Protein AF-A0A965N8H0-F1 (afdb_monomer_lite)

pLDDT: mean 79.51, std 28.42, range [18.48, 98.81]

Structure (mmCIF, N/CA/C/O backbone):
data_AF-A0A965N8H0-F1
#
_entry.id   AF-A0A965N8H0-F1
#
loop_
_atom_site.group_PDB
_atom_site.id
_atom_site.type_symbol
_atom_site.label_atom_id
_atom_site.label_alt_id
_atom_site.label_comp_id
_atom_site.label_asym_id
_atom_site.label_entity_id
_atom_site.label_seq_id
_atom_site.pdbx_PDB_ins_code
_atom_site.Cartn_x
_atom_site.Cartn_y
_atom_site.Cartn_z
_atom_site.occupancy
_atom_site.B_iso_or_equiv
_atom_site.auth_seq_id
_atom_site.auth_comp_id
_atom_site.auth_asym_id
_atom_site.auth_atom_id
_atom_site.pdbx_PDB_model_num
ATOM 1 N N . MET A 1 1 ? -39.705 -9.741 -10.697 1.00 34.50 1 MET A N 1
ATOM 2 C CA . MET A 1 1 ? -39.576 -9.737 -9.225 1.00 34.50 1 MET A CA 1
ATOM 3 C C . MET A 1 1 ? -38.489 -8.743 -8.857 1.00 34.50 1 MET A C 1
ATOM 5 O O . MET A 1 1 ? -37.318 -9.004 -9.079 1.00 34.50 1 MET A O 1
ATOM 9 N N . THR A 1 2 ? -38.894 -7.551 -8.437 1.00 28.45 2 THR A N 1
ATOM 10 C CA . THR A 1 2 ? -38.025 -6.415 -8.107 1.00 28.45 2 THR A CA 1
ATOM 11 C C . THR A 1 2 ? -37.442 -6.594 -6.705 1.00 28.45 2 THR A C 1
ATOM 13 O O . THR A 1 2 ? -38.183 -6.497 -5.725 1.00 28.45 2 THR A O 1
ATOM 16 N N . SER A 1 3 ? -36.136 -6.851 -6.586 1.00 28.08 3 SER A N 1
ATOM 17 C CA . SER A 1 3 ? -35.448 -6.808 -5.292 1.00 28.08 3 SER A CA 1
ATOM 18 C C . SER A 1 3 ? -35.242 -5.348 -4.888 1.00 28.08 3 SER A C 1
ATOM 20 O O . SER A 1 3 ? -34.456 -4.629 -5.503 1.00 28.08 3 SER A O 1
ATOM 22 N N . LYS A 1 4 ? -35.969 -4.903 -3.862 1.00 31.09 4 LYS A N 1
ATOM 23 C CA . LYS A 1 4 ? -35.718 -3.629 -3.184 1.00 31.09 4 LYS A CA 1
ATOM 24 C C . LYS A 1 4 ? -34.310 -3.672 -2.582 1.00 31.09 4 LYS A C 1
ATOM 26 O O . LYS A 1 4 ? -34.062 -4.474 -1.685 1.00 31.09 4 LYS A O 1
ATOM 31 N N . SER A 1 5 ? -33.404 -2.819 -3.054 1.00 31.28 5 SER A N 1
ATOM 32 C CA . SER A 1 5 ? -32.167 -2.521 -2.334 1.00 31.28 5 SER A CA 1
ATOM 33 C C . SER A 1 5 ? -32.546 -1.780 -1.053 1.00 31.28 5 SER A C 1
ATOM 35 O O . SER A 1 5 ? -33.035 -0.650 -1.107 1.00 31.28 5 SER A O 1
ATOM 37 N N . ALA A 1 6 ? -32.379 -2.420 0.100 1.00 30.86 6 ALA A N 1
ATOM 38 C CA . ALA A 1 6 ? -32.507 -1.738 1.377 1.00 30.86 6 ALA A CA 1
ATOM 39 C C . ALA A 1 6 ? -31.351 -0.734 1.498 1.00 30.86 6 ALA A C 1
ATOM 41 O O . ALA A 1 6 ? -30.197 -1.123 1.668 1.00 30.86 6 ALA A O 1
ATOM 42 N N . SER A 1 7 ? -31.655 0.557 1.371 1.00 33.50 7 SER A N 1
ATOM 43 C CA . SER A 1 7 ? -30.739 1.632 1.736 1.00 33.50 7 SER A CA 1
ATOM 44 C C . SER A 1 7 ? -30.546 1.587 3.252 1.00 33.50 7 SER A C 1
ATOM 46 O O . SER A 1 7 ? -31.419 2.012 4.009 1.00 33.50 7 SER A O 1
ATOM 48 N N . VAL A 1 8 ? -29.434 1.012 3.704 1.00 39.00 8 VAL A N 1
ATOM 49 C CA . VAL A 1 8 ? -29.048 1.024 5.117 1.00 39.00 8 VAL A CA 1
ATOM 50 C C . VAL A 1 8 ? -28.524 2.422 5.432 1.00 39.00 8 VAL A C 1
ATOM 52 O O . VAL A 1 8 ? -27.404 2.773 5.068 1.00 39.00 8 VAL A O 1
ATOM 55 N N . THR A 1 9 ? -29.365 3.238 6.061 1.00 38.50 9 THR A N 1
ATOM 56 C CA . THR A 1 9 ? -29.031 4.594 6.509 1.00 38.50 9 THR A CA 1
ATOM 57 C C . THR A 1 9 ? -27.854 4.545 7.498 1.00 38.50 9 THR A C 1
ATOM 59 O O . THR A 1 9 ? -27.857 3.681 8.382 1.00 38.50 9 THR A O 1
ATOM 62 N N . PRO A 1 10 ? -26.844 5.431 7.392 1.00 46.50 10 PRO A N 1
ATOM 63 C CA . PRO A 1 10 ? -25.758 5.499 8.366 1.00 46.50 10 PRO A CA 1
ATOM 64 C C . PRO A 1 10 ? -26.317 5.728 9.773 1.00 46.50 10 PRO A C 1
ATOM 66 O O . PRO A 1 10 ? -27.147 6.610 9.985 1.00 46.50 10 PRO A O 1
ATOM 69 N N . GLN A 1 11 ? -25.883 4.908 10.732 1.00 53.44 11 GLN A N 1
ATOM 70 C CA . GLN A 1 11 ? -26.329 5.008 12.118 1.00 53.44 11 GLN A CA 1
ATOM 71 C C . GLN A 1 11 ? -25.598 6.189 12.782 1.00 53.44 11 GLN A C 1
ATOM 73 O O . GLN A 1 11 ? -24.370 6.130 12.912 1.00 53.44 11 GLN A O 1
ATOM 78 N N . PRO A 1 12 ? -26.295 7.269 13.182 1.00 57.44 12 PRO A N 1
ATOM 79 C CA . PRO A 1 12 ? -25.641 8.435 13.759 1.00 57.44 12 PRO A CA 1
ATOM 80 C C . PRO A 1 12 ? -25.009 8.079 15.107 1.00 57.44 12 PRO A C 1
ATOM 82 O O . PRO A 1 12 ? -25.622 7.382 15.919 1.00 57.44 12 PRO A O 1
ATOM 85 N N . LEU A 1 13 ? -23.824 8.632 15.392 1.00 59.06 13 LEU A N 1
ATOM 86 C CA . LEU A 1 13 ? -23.153 8.509 16.698 1.00 59.06 13 LEU A CA 1
ATOM 87 C C . LEU A 1 13 ? -24.058 8.917 17.880 1.00 59.06 13 LEU A C 1
ATOM 89 O O . LEU A 1 13 ? -23.868 8.435 18.990 1.00 59.06 13 LEU A O 1
ATOM 93 N N . ALA A 1 14 ? -25.069 9.759 17.639 1.00 47.56 14 ALA A N 1
ATOM 94 C CA . ALA A 1 14 ? -25.966 10.312 18.652 1.00 47.56 14 ALA A CA 1
ATOM 95 C C . ALA A 1 14 ? -27.063 9.356 19.180 1.00 47.56 14 ALA A C 1
ATOM 97 O O . ALA A 1 14 ? -27.773 9.734 20.107 1.00 47.56 14 ALA A O 1
ATOM 98 N N . GLN A 1 15 ? -27.244 8.148 18.621 1.00 48.00 15 GLN A N 1
ATOM 99 C CA . GLN A 1 15 ? -28.364 7.252 18.990 1.00 48.00 15 GLN A CA 1
ATOM 100 C C . GLN A 1 15 ? -27.955 5.932 19.677 1.00 48.00 15 GLN A C 1
ATOM 102 O O . GLN A 1 15 ? -28.798 5.059 19.881 1.00 48.00 15 GLN A O 1
ATOM 107 N N . ALA A 1 16 ? -26.687 5.750 20.057 1.00 53.75 16 ALA A N 1
ATOM 108 C CA . ALA A 1 16 ? -26.221 4.499 20.662 1.00 53.75 16 ALA A CA 1
ATOM 109 C C . ALA A 1 16 ? -26.365 4.505 22.200 1.00 53.75 16 ALA A C 1
ATOM 111 O O . ALA A 1 16 ? -25.517 5.034 22.907 1.00 53.75 16 ALA A O 1
ATOM 112 N N . THR A 1 17 ? -27.419 3.879 22.734 1.00 50.12 17 THR A N 1
ATOM 113 C CA . THR A 1 17 ? -27.675 3.746 24.189 1.00 50.12 17 THR A CA 1
ATOM 114 C C . THR A 1 17 ? -27.067 2.491 24.833 1.00 50.12 17 THR A C 1
ATOM 116 O O . THR A 1 17 ? -27.284 2.224 26.012 1.00 50.12 17 THR A O 1
ATOM 119 N N . THR A 1 18 ? -26.290 1.701 24.093 1.00 61.69 18 THR A N 1
ATOM 120 C CA . THR A 1 18 ? -25.642 0.485 24.614 1.00 61.69 18 THR A CA 1
ATOM 121 C C . THR A 1 18 ? -24.170 0.747 24.905 1.00 61.69 18 THR A C 1
ATOM 123 O O . THR A 1 18 ? -23.458 1.175 24.000 1.00 61.69 18 THR A O 1
ATOM 126 N N . HIS A 1 19 ? -23.693 0.422 26.107 1.00 79.38 19 HIS A N 1
ATOM 127 C CA . HIS A 1 19 ? -22.262 0.431 26.425 1.00 79.38 19 HIS A CA 1
ATOM 128 C C . HIS A 1 19 ? -21.469 -0.436 25.433 1.00 79.38 19 HIS A C 1
ATOM 130 O O . HIS A 1 19 ? -21.702 -1.642 25.343 1.00 79.38 19 HIS A O 1
ATOM 136 N N . ILE A 1 20 ? -20.516 0.161 24.708 1.00 94.38 20 ILE A N 1
ATOM 137 C CA . ILE A 1 20 ? -19.592 -0.583 23.841 1.00 94.38 20 ILE A CA 1
ATOM 138 C C . ILE A 1 20 ? -18.535 -1.262 24.725 1.00 94.38 20 ILE A C 1
ATOM 140 O O . ILE A 1 20 ? -17.849 -0.615 25.518 1.00 94.38 20 ILE A O 1
ATOM 144 N N . ARG A 1 21 ? -18.354 -2.575 24.574 1.00 95.88 21 ARG A N 1
ATOM 145 C CA . ARG A 1 21 ? -17.246 -3.301 25.203 1.00 95.88 21 ARG A CA 1
ATOM 146 C C . ARG A 1 21 ? -15.937 -2.950 24.493 1.00 95.88 21 ARG A C 1
ATOM 148 O O . ARG A 1 21 ? -15.082 -2.320 25.116 1.00 95.88 21 ARG A O 1
ATOM 155 N N . HIS A 1 22 ? -15.796 -3.282 23.209 1.00 97.56 22 HIS A N 1
ATOM 156 C CA . HIS A 1 22 ? -14.647 -2.887 22.386 1.00 97.56 22 HIS A CA 1
ATOM 157 C C . HIS A 1 22 ? -15.050 -2.004 21.206 1.00 97.56 22 HIS A C 1
ATOM 159 O O . HIS A 1 22 ? -15.951 -2.348 20.440 1.00 97.56 22 HIS A O 1
ATOM 165 N N . 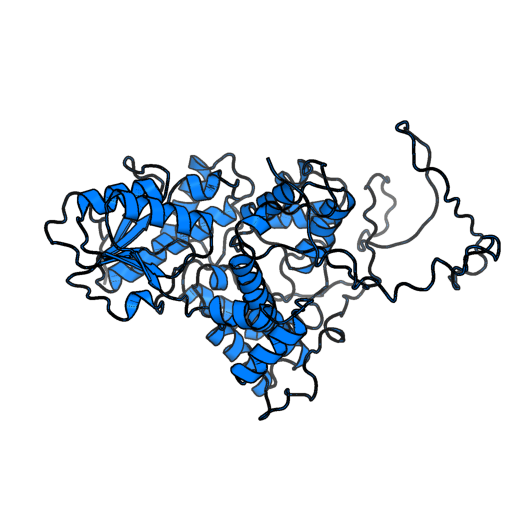LEU A 1 23 ? -14.329 -0.896 21.020 1.00 98.12 23 LEU A N 1
ATOM 166 C CA . LEU A 1 23 ? -14.353 -0.141 19.770 1.00 98.12 23 LEU A CA 1
ATOM 167 C C . LEU A 1 23 ? -13.165 -0.580 18.906 1.00 98.12 23 LEU A C 1
ATOM 169 O O . LEU A 1 23 ? -12.010 -0.282 19.220 1.00 98.12 23 LEU A O 1
ATOM 173 N N . VAL A 1 24 ? -13.455 -1.320 17.839 1.00 98.44 24 VAL A N 1
ATOM 174 C CA . VAL A 1 24 ? -12.465 -1.831 16.889 1.00 98.44 24 VAL A CA 1
ATOM 175 C C . VAL A 1 24 ? -12.171 -0.775 15.834 1.00 98.44 24 VAL A C 1
ATOM 177 O O . VAL A 1 24 ? -13.047 -0.414 15.050 1.00 98.44 24 VAL A O 1
ATOM 180 N N . LEU A 1 25 ? -10.935 -0.288 15.800 1.00 98.44 25 LEU A N 1
ATOM 181 C CA . LEU A 1 25 ? -10.493 0.720 14.842 1.00 98.44 25 LEU A CA 1
ATOM 182 C C . LEU A 1 25 ? -10.006 0.028 13.566 1.00 98.44 25 LEU A C 1
ATOM 184 O O . LEU A 1 25 ? -9.040 -0.738 13.611 1.00 98.44 25 LEU A O 1
ATOM 188 N N . ILE A 1 26 ? -10.650 0.325 12.436 1.00 98.25 26 ILE A N 1
ATOM 189 C CA . ILE A 1 26 ? -10.230 -0.141 11.111 1.00 98.25 26 ILE A CA 1
ATOM 190 C C . ILE A 1 26 ? -9.792 1.067 10.284 1.00 98.25 26 ILE A C 1
ATOM 192 O O . ILE A 1 26 ? -10.587 1.953 9.972 1.00 98.25 26 ILE A O 1
ATOM 196 N N . LEU A 1 27 ? -8.510 1.101 9.923 1.00 97.50 27 LEU A N 1
ATOM 197 C CA . LEU A 1 27 ? -7.937 2.166 9.101 1.00 97.50 27 LEU A CA 1
ATOM 198 C C . LEU A 1 27 ? -8.088 1.876 7.603 1.00 97.50 27 LEU A C 1
ATOM 200 O O . LEU A 1 27 ? -8.343 0.745 7.189 1.00 97.50 27 LEU A O 1
ATOM 204 N N . GLY A 1 28 ? -7.881 2.902 6.775 1.00 95.38 28 GLY A N 1
ATOM 205 C CA . GLY A 1 28 ? -8.057 2.798 5.324 1.00 95.38 28 GLY A CA 1
ATOM 206 C C . GLY A 1 28 ? -7.142 1.790 4.621 1.00 95.38 28 GLY A C 1
ATOM 207 O O . GLY A 1 28 ? -7.484 1.329 3.540 1.00 95.38 28 GLY A O 1
ATOM 208 N N . ASP A 1 29 ? -6.011 1.409 5.224 1.00 93.88 29 ASP A N 1
ATOM 209 C CA . ASP A 1 29 ? -5.101 0.363 4.735 1.00 93.88 29 ASP A CA 1
ATOM 210 C C . ASP A 1 29 ? -5.296 -0.998 5.434 1.00 93.88 29 ASP A C 1
ATOM 212 O O . ASP A 1 29 ? -4.438 -1.876 5.345 1.00 93.88 29 ASP A O 1
ATOM 216 N N . GLN A 1 30 ? -6.403 -1.185 6.160 1.00 96.12 30 GLN A N 1
ATOM 217 C CA . GLN A 1 30 ? -6.670 -2.367 6.988 1.00 96.12 30 GLN A CA 1
ATOM 218 C C . GLN A 1 30 ? -7.991 -3.064 6.631 1.00 96.12 30 GLN A C 1
ATOM 220 O O . GLN A 1 30 ? -8.649 -3.620 7.508 1.00 96.12 30 GLN A O 1
ATOM 225 N N . LEU A 1 31 ? -8.381 -3.050 5.353 1.00 97.50 31 LEU A N 1
ATOM 226 C CA . LEU A 1 31 ? -9.658 -3.591 4.868 1.00 97.50 31 LEU A CA 1
ATOM 227 C C . LEU A 1 31 ? -9.601 -5.122 4.740 1.00 97.50 31 LEU A C 1
ATOM 229 O O . LEU A 1 31 ? -9.745 -5.692 3.660 1.00 97.50 31 LEU A O 1
ATOM 233 N N . ASP A 1 32 ? -9.332 -5.778 5.866 1.00 95.56 32 ASP A N 1
ATOM 234 C CA . ASP A 1 32 ? -9.040 -7.201 5.979 1.00 95.56 32 ASP A CA 1
ATOM 235 C C . ASP A 1 32 ? -10.116 -7.902 6.814 1.00 95.56 32 ASP A C 1
ATOM 237 O O . ASP A 1 32 ? -10.243 -7.699 8.027 1.00 95.56 32 ASP A O 1
ATOM 241 N N . ALA A 1 33 ? -10.895 -8.757 6.156 1.00 91.25 33 ALA A N 1
ATOM 242 C CA . ALA A 1 33 ? -11.945 -9.546 6.795 1.00 91.25 33 ALA A CA 1
ATOM 243 C C . ALA A 1 33 ? -11.399 -10.634 7.744 1.00 91.25 33 ALA A C 1
ATOM 245 O O . ALA A 1 33 ? -12.164 -11.194 8.524 1.00 91.25 33 ALA A O 1
ATOM 246 N N . PHE A 1 34 ? -10.092 -10.916 7.702 1.00 92.38 34 PHE A N 1
ATOM 247 C CA . PHE A 1 34 ? -9.413 -11.959 8.477 1.00 92.38 34 PHE A CA 1
ATOM 248 C C . PHE A 1 34 ? -8.350 -11.391 9.433 1.00 92.38 34 PHE A C 1
ATOM 250 O O . PHE A 1 34 ? -7.509 -12.131 9.944 1.00 92.38 34 PHE A O 1
ATOM 257 N N . ALA A 1 35 ? -8.373 -10.079 9.686 1.00 95.06 35 ALA A N 1
ATOM 258 C CA . ALA A 1 35 ? -7.474 -9.431 10.633 1.00 95.06 35 ALA A CA 1
ATOM 259 C C . ALA A 1 35 ? -7.610 -9.973 12.070 1.00 95.06 35 ALA A C 1
ATOM 261 O O . ALA A 1 35 ? -8.688 -10.352 12.526 1.00 95.06 35 ALA A O 1
ATOM 262 N N . SER A 1 36 ? -6.514 -9.895 12.826 1.00 93.19 36 SER A N 1
ATOM 263 C CA . SER A 1 36 ? -6.421 -10.330 14.232 1.00 93.19 36 SER A CA 1
ATOM 264 C C . SER A 1 36 ? -7.392 -9.612 15.181 1.00 93.19 36 SER A C 1
ATOM 266 O O . SER A 1 36 ? -7.707 -10.108 16.261 1.00 93.19 36 SER A O 1
ATOM 268 N N . VAL A 1 37 ? -7.923 -8.450 14.789 1.00 95.62 37 VAL A N 1
ATOM 269 C CA . VAL A 1 37 ? -8.961 -7.730 15.550 1.00 95.62 37 VAL A CA 1
ATOM 270 C C . VAL A 1 37 ? -10.296 -8.473 15.627 1.00 95.62 37 VAL A C 1
ATOM 272 O O . VAL A 1 37 ? -11.129 -8.117 16.454 1.00 95.62 37 VAL A O 1
ATOM 275 N N . TRP A 1 38 ? -10.508 -9.499 14.797 1.00 95.94 38 TRP A N 1
ATOM 276 C CA . TRP A 1 38 ? -11.754 -10.265 14.773 1.00 95.94 38 TRP A CA 1
ATOM 277 C C . TRP A 1 38 ? -11.781 -11.468 15.730 1.00 95.94 38 TRP A C 1
ATOM 279 O O . TRP A 1 38 ? -12.866 -11.985 15.976 1.00 95.94 38 TRP A O 1
ATOM 289 N N . GLU A 1 39 ? -10.641 -11.902 16.284 1.00 92.62 39 GLU A N 1
ATOM 290 C CA . GLU A 1 39 ? -10.509 -13.162 17.051 1.00 92.62 39 GLU A CA 1
ATOM 291 C C . GLU A 1 39 ? -11.437 -13.273 18.280 1.00 92.62 39 GLU A C 1
ATOM 293 O O . GLU A 1 39 ? -11.872 -14.368 18.622 1.00 92.62 39 GLU A O 1
ATOM 298 N N . ASP A 1 40 ? -11.776 -12.156 18.927 1.00 92.75 40 ASP A N 1
ATOM 299 C CA . ASP A 1 40 ? -12.633 -12.078 20.124 1.00 92.75 40 ASP A CA 1
ATOM 300 C C . ASP A 1 40 ? -13.799 -11.081 19.964 1.00 92.75 40 ASP A C 1
ATOM 302 O O . ASP A 1 40 ? -14.374 -10.620 20.958 1.00 92.75 40 ASP A O 1
ATOM 306 N N . PHE A 1 41 ? -14.140 -10.735 18.718 1.00 96.19 41 PHE A N 1
ATOM 307 C CA . PHE A 1 41 ? -15.175 -9.752 18.398 1.00 96.19 41 PHE A CA 1
ATOM 308 C C . PHE A 1 41 ? -16.580 -10.290 18.698 1.00 96.19 41 PHE A C 1
ATOM 310 O O . PHE A 1 41 ? -17.016 -11.277 18.105 1.00 96.19 41 PHE A O 1
ATOM 317 N N . ASP A 1 42 ? -17.323 -9.595 19.557 1.00 95.19 42 ASP A N 1
ATOM 318 C CA . ASP A 1 42 ? -18.726 -9.886 19.862 1.00 95.19 42 ASP A CA 1
ATOM 319 C C . ASP A 1 42 ? -19.638 -8.874 19.145 1.00 95.19 42 ASP A C 1
ATOM 321 O O . ASP A 1 42 ? -19.658 -7.702 19.528 1.00 95.19 42 ASP A O 1
ATOM 325 N N . PRO A 1 43 ? -20.434 -9.283 18.138 1.00 92.19 43 PRO A N 1
ATOM 326 C CA . PRO A 1 43 ? -21.291 -8.365 17.386 1.00 92.19 43 PRO A CA 1
ATOM 327 C C . PRO A 1 43 ? -22.374 -7.674 18.229 1.00 92.19 43 PRO A C 1
ATOM 329 O O . PRO A 1 43 ? -22.886 -6.641 17.802 1.00 92.19 43 PRO A O 1
ATOM 332 N N . ASN A 1 44 ? -22.707 -8.197 19.414 1.00 92.00 44 ASN A N 1
ATOM 333 C CA . ASN A 1 44 ? -23.708 -7.604 20.304 1.00 92.00 44 ASN A CA 1
ATOM 334 C C . ASN A 1 44 ? -23.114 -6.570 21.271 1.00 92.00 44 ASN A C 1
ATOM 336 O O . ASN A 1 44 ? -23.837 -5.710 21.773 1.00 92.00 44 ASN A O 1
ATOM 340 N N . GLN A 1 45 ? -21.812 -6.651 21.555 1.00 95.00 45 GLN A N 1
ATOM 341 C CA . GLN A 1 45 ? -21.148 -5.803 22.553 1.00 95.00 45 GLN A CA 1
ATOM 342 C C . GLN A 1 45 ? -20.117 -4.856 21.941 1.00 95.00 45 GLN A C 1
ATOM 344 O O . GLN A 1 45 ? -19.854 -3.787 22.495 1.00 95.00 45 GLN A O 1
ATOM 349 N N . ASP A 1 46 ? -19.552 -5.209 20.793 1.00 97.25 46 ASP A N 1
ATOM 350 C CA . ASP A 1 46 ? -18.484 -4.458 20.153 1.00 97.25 46 ASP A CA 1
ATOM 351 C C . ASP A 1 46 ? -19.022 -3.590 19.010 1.00 97.25 46 ASP A C 1
ATOM 353 O O . ASP A 1 46 ? -20.196 -3.629 18.622 1.00 97.25 46 ASP A O 1
ATOM 357 N N . ALA A 1 47 ? -18.174 -2.706 18.509 1.00 97.56 47 ALA A N 1
ATOM 358 C CA . ALA A 1 47 ? -18.471 -1.882 17.352 1.00 97.56 47 A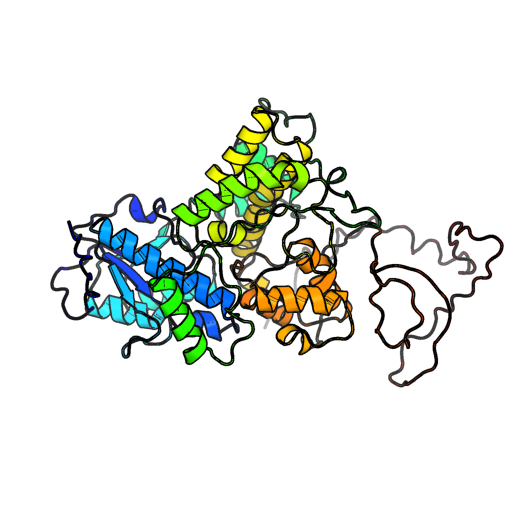LA A CA 1
ATOM 359 C C . ALA A 1 47 ? -17.213 -1.652 16.528 1.00 97.56 47 ALA A C 1
ATOM 361 O O . ALA A 1 47 ? -16.104 -1.688 17.052 1.00 97.56 47 ALA A O 1
ATOM 362 N N . VAL A 1 48 ? -17.397 -1.370 15.245 1.00 98.44 48 VAL A N 1
ATOM 363 C CA . VAL A 1 48 ? -16.328 -0.957 14.340 1.00 98.44 48 VAL A CA 1
ATOM 364 C C . VAL A 1 48 ? -16.372 0.557 14.182 1.00 98.44 48 VAL A C 1
ATOM 366 O O . VAL A 1 48 ? -17.450 1.129 14.027 1.00 98.44 48 VAL A O 1
ATOM 369 N N . TRP A 1 49 ? -15.204 1.188 14.191 1.00 98.44 49 TRP A N 1
ATOM 370 C CA . TRP A 1 49 ? -15.011 2.596 13.873 1.00 98.44 49 TRP A CA 1
ATOM 371 C C . TRP A 1 49 ? -14.125 2.744 12.637 1.00 98.44 49 TRP A C 1
ATOM 373 O O . TRP A 1 49 ? -13.072 2.108 12.532 1.00 98.44 49 TRP A O 1
ATOM 383 N N . MET A 1 50 ? -14.565 3.599 11.718 1.00 98.62 50 MET A N 1
ATOM 384 C CA . MET A 1 50 ? -13.854 4.003 10.508 1.00 98.62 50 MET A CA 1
ATOM 385 C C . MET A 1 50 ? -14.113 5.491 10.262 1.00 98.62 50 MET A C 1
ATOM 387 O O . MET A 1 50 ? -15.224 5.972 10.485 1.00 98.62 50 MET A O 1
ATOM 391 N N . ALA A 1 51 ? -13.114 6.220 9.771 1.00 98.38 51 ALA A N 1
ATOM 392 C CA . ALA A 1 51 ? -13.270 7.634 9.451 1.00 98.38 51 ALA A CA 1
ATOM 393 C C . ALA A 1 51 ? -12.450 8.024 8.220 1.00 98.38 51 ALA A C 1
ATOM 395 O O . ALA A 1 51 ? -11.263 7.706 8.115 1.00 98.38 51 ALA A O 1
ATOM 396 N N . GLU A 1 52 ? -13.090 8.741 7.304 1.00 98.31 52 GLU A N 1
ATOM 397 C CA . GLU A 1 52 ? -12.445 9.471 6.220 1.00 98.31 52 GLU A CA 1
ATOM 398 C C . GLU A 1 52 ? -12.098 10.873 6.732 1.00 98.31 52 GLU A C 1
ATOM 400 O O . GLU A 1 52 ? -12.974 11.556 7.246 1.00 98.31 52 GLU A O 1
ATOM 405 N N . VAL A 1 53 ? -10.848 11.329 6.617 1.00 96.75 53 VAL A N 1
ATOM 406 C CA . VAL A 1 53 ? -10.452 12.661 7.114 1.00 96.75 53 VAL A CA 1
ATOM 407 C C . VAL A 1 53 ? -9.510 13.370 6.142 1.00 96.75 53 VAL A C 1
ATOM 409 O O . VAL A 1 53 ? -8.694 12.724 5.475 1.00 96.75 53 VAL A O 1
ATOM 412 N N . ASP A 1 54 ? -9.597 14.702 6.067 1.00 93.56 54 ASP A N 1
ATOM 413 C CA . ASP A 1 54 ? -8.808 15.503 5.121 1.00 93.56 54 ASP A CA 1
ATOM 414 C C . ASP A 1 54 ? -7.298 15.391 5.379 1.00 93.56 54 ASP A C 1
ATOM 416 O O . ASP A 1 54 ? -6.511 15.382 4.424 1.00 93.56 54 ASP A O 1
ATOM 420 N N . GLU A 1 55 ? -6.871 15.266 6.646 1.00 95.12 55 GLU A N 1
ATOM 421 C CA . GLU A 1 55 ? -5.452 15.170 7.023 1.00 95.12 55 GLU A CA 1
ATOM 422 C C . GLU A 1 55 ? -4.724 14.080 6.220 1.00 95.12 55 GLU A C 1
ATOM 424 O O . GLU A 1 55 ? -3.627 14.308 5.708 1.00 95.12 55 GLU A O 1
ATOM 429 N N . GLU A 1 56 ? -5.342 12.914 6.012 1.00 92.75 56 GLU A N 1
ATOM 430 C CA . GLU A 1 56 ? -4.709 11.767 5.345 1.00 92.75 56 GLU A CA 1
ATOM 431 C C . GLU A 1 56 ? -4.452 11.986 3.843 1.00 92.75 56 GLU A C 1
ATOM 433 O O . GLU A 1 56 ? -3.633 11.280 3.242 1.00 92.75 56 GLU A O 1
ATOM 438 N N . SER A 1 57 ? -5.099 12.991 3.244 1.00 91.44 57 SER A N 1
ATOM 439 C CA . SER A 1 57 ? -4.860 13.417 1.860 1.00 91.44 57 SER A CA 1
ATOM 440 C C . SER A 1 57 ? -4.063 14.722 1.749 1.00 91.44 57 SER A C 1
ATOM 442 O O . SER A 1 57 ? -3.512 14.985 0.678 1.00 91.44 57 SER A O 1
ATOM 444 N N . THR A 1 58 ? -3.975 15.520 2.819 1.00 92.75 58 THR A N 1
ATOM 445 C CA . THR A 1 58 ? -3.404 16.883 2.800 1.00 92.75 58 THR A CA 1
ATOM 446 C C . THR A 1 58 ? -2.063 17.012 3.528 1.00 92.75 58 THR A C 1
ATOM 448 O O . THR A 1 58 ? -1.229 17.808 3.096 1.00 92.75 58 THR A O 1
ATOM 451 N N . HIS A 1 59 ? -1.775 16.196 4.555 1.00 87.75 59 HIS A N 1
ATOM 452 C CA . HIS A 1 59 ? -0.462 16.202 5.233 1.00 87.75 59 HIS A CA 1
ATOM 453 C C . HIS A 1 59 ? 0.683 15.850 4.265 1.00 87.75 59 HIS A C 1
ATOM 455 O O . HIS A 1 59 ? 1.807 16.348 4.372 1.00 87.75 59 HIS A O 1
ATOM 461 N N . VAL A 1 60 ? 0.374 14.991 3.291 1.00 88.12 60 VAL A N 1
ATOM 462 C CA . VAL A 1 60 ? 1.114 14.807 2.049 1.00 88.12 60 VAL A CA 1
ATOM 463 C C . VAL A 1 60 ? 0.100 14.834 0.923 1.00 88.12 60 VAL A C 1
ATOM 465 O O . VAL A 1 60 ? -0.777 13.972 0.871 1.00 88.12 60 VAL A O 1
ATOM 468 N N . ILE A 1 61 ? 0.263 15.800 0.017 1.00 92.38 61 ILE A N 1
ATOM 469 C CA . ILE A 1 61 ? -0.622 15.999 -1.131 1.00 92.38 61 ILE A CA 1
ATOM 470 C C . ILE A 1 61 ? -0.755 14.696 -1.917 1.00 92.38 61 ILE A C 1
ATOM 472 O O . ILE A 1 61 ? 0.171 14.255 -2.604 1.00 92.38 61 ILE A O 1
ATOM 476 N N . SER A 1 62 ? -1.921 14.073 -1.780 1.00 93.00 62 SER A N 1
ATOM 477 C CA . SER A 1 62 ? -2.249 12.803 -2.416 1.00 93.00 62 SER A CA 1
ATOM 478 C C . SER A 1 62 ? -2.868 13.021 -3.784 1.00 93.00 62 SER A C 1
ATOM 480 O O . SER A 1 62 ? -3.663 13.935 -3.971 1.00 93.00 62 SER A O 1
ATOM 482 N N . SER A 1 63 ? -2.534 12.170 -4.751 1.00 95.31 63 SER A N 1
ATOM 483 C CA . SER A 1 63 ? -3.214 12.189 -6.043 1.00 95.31 63 SER A CA 1
ATOM 484 C C . SER A 1 63 ? -4.692 11.851 -5.887 1.00 95.31 63 SER A C 1
ATOM 486 O O . SER A 1 63 ? -5.067 11.049 -5.026 1.00 95.31 63 SER A O 1
ATOM 488 N N . LYS A 1 64 ? -5.522 12.391 -6.784 1.00 97.12 64 LYS A N 1
ATOM 489 C CA . LYS A 1 64 ? -6.951 12.056 -6.835 1.00 97.12 64 LYS A CA 1
ATOM 490 C C . LYS A 1 64 ? -7.168 10.547 -6.949 1.00 97.12 64 LYS A C 1
ATOM 492 O O . LYS A 1 64 ? -8.020 10.000 -6.254 1.00 97.12 64 LYS A O 1
ATOM 497 N N . GLN A 1 65 ? -6.351 9.870 -7.764 1.00 96.06 65 GLN A N 1
ATOM 498 C CA . GLN A 1 65 ? -6.353 8.410 -7.907 1.00 96.06 65 GLN A CA 1
ATOM 499 C C . GLN A 1 65 ? -6.167 7.717 -6.553 1.00 96.06 65 GLN A C 1
ATOM 501 O O . GLN A 1 65 ? -7.005 6.908 -6.168 1.00 96.06 65 GLN A O 1
ATOM 506 N N . ARG A 1 66 ? -5.116 8.072 -5.796 1.00 94.56 66 ARG A N 1
ATOM 507 C CA . ARG A 1 66 ? -4.849 7.485 -4.474 1.00 94.56 66 ARG A CA 1
ATOM 508 C C . ARG A 1 66 ? -6.026 7.677 -3.527 1.00 94.56 66 ARG A C 1
ATOM 510 O O . ARG A 1 66 ? -6.517 6.690 -2.990 1.00 94.56 66 ARG A O 1
ATOM 517 N N . THR A 1 67 ? -6.483 8.911 -3.338 1.00 96.50 67 THR A N 1
ATOM 518 C CA . THR A 1 67 ? -7.575 9.181 -2.397 1.00 96.50 67 THR A CA 1
ATOM 519 C C . THR A 1 67 ? -8.848 8.431 -2.794 1.00 96.50 67 THR A C 1
ATOM 521 O O . THR A 1 67 ? -9.452 7.779 -1.949 1.00 96.50 67 THR A O 1
ATOM 524 N N . THR A 1 68 ? -9.202 8.417 -4.082 1.00 98.00 68 THR A N 1
ATOM 525 C CA . THR A 1 68 ? -10.404 7.721 -4.575 1.00 98.00 68 THR A CA 1
ATOM 526 C C . THR A 1 68 ? -10.363 6.221 -4.289 1.00 98.00 68 THR A C 1
ATOM 528 O O . THR A 1 68 ? -11.363 5.669 -3.838 1.00 98.00 68 THR A O 1
ATOM 531 N N . VAL A 1 69 ? -9.218 5.555 -4.501 1.00 97.31 69 VAL A N 1
ATOM 532 C CA . VAL A 1 69 ? -9.089 4.121 -4.193 1.00 97.31 69 VAL A CA 1
ATOM 533 C C . VAL A 1 69 ? -9.326 3.865 -2.702 1.00 97.31 69 VAL A C 1
ATOM 535 O O . VAL A 1 69 ? -10.121 2.992 -2.365 1.00 97.31 69 VAL A O 1
ATOM 538 N N . PHE A 1 70 ? -8.668 4.620 -1.818 1.00 97.31 70 PHE A N 1
ATOM 539 C CA . PHE A 1 70 ? -8.799 4.425 -0.372 1.00 97.31 70 PHE A CA 1
ATOM 540 C C . PHE A 1 70 ? -10.239 4.646 0.099 1.00 97.31 70 PHE A C 1
ATOM 542 O O . PHE A 1 70 ? -10.814 3.751 0.712 1.00 97.31 70 PHE A O 1
ATOM 549 N N . LEU A 1 71 ? -10.840 5.792 -0.233 1.00 98.38 71 LEU A N 1
ATOM 550 C CA . LEU A 1 71 ? -12.198 6.121 0.206 1.00 98.38 71 LEU A CA 1
ATOM 551 C C . LEU A 1 71 ? -13.225 5.139 -0.367 1.00 98.38 71 LEU A C 1
ATOM 553 O O . LEU A 1 71 ? -14.063 4.619 0.364 1.00 98.38 71 LEU A O 1
ATOM 557 N N . SER A 1 72 ? -13.128 4.809 -1.659 1.00 98.62 72 SER A N 1
ATOM 558 C CA . SER A 1 72 ? -14.061 3.864 -2.272 1.00 98.62 72 SER A CA 1
ATOM 559 C C . SER A 1 72 ? -13.945 2.476 -1.644 1.00 98.62 72 SER A C 1
ATOM 561 O O . SER A 1 72 ? -14.971 1.890 -1.301 1.00 98.62 72 SER A O 1
ATOM 563 N N . ALA A 1 73 ? -12.731 1.966 -1.420 1.00 98.62 73 ALA A N 1
ATOM 564 C CA . ALA A 1 73 ? -12.547 0.668 -0.780 1.00 98.62 73 ALA A CA 1
ATOM 565 C C . ALA A 1 73 ? -13.029 0.668 0.682 1.00 98.62 73 ALA A C 1
ATOM 567 O O . ALA A 1 73 ? -13.670 -0.289 1.114 1.00 98.62 73 ALA A O 1
ATOM 568 N N . MET A 1 74 ? -12.797 1.753 1.430 1.00 98.75 74 MET A N 1
ATOM 569 C CA . MET A 1 74 ? -13.295 1.906 2.801 1.00 98.75 74 MET A CA 1
ATOM 570 C C . MET A 1 74 ? -14.826 1.865 2.865 1.00 98.75 74 MET A C 1
ATOM 572 O O . MET A 1 74 ? -15.372 1.115 3.677 1.00 98.75 74 MET A O 1
ATOM 576 N N . ARG A 1 75 ? -15.524 2.601 1.987 1.00 98.69 75 ARG A N 1
ATOM 577 C CA . ARG A 1 75 ? -16.997 2.601 1.925 1.00 98.69 75 ARG A CA 1
ATOM 578 C C . ARG A 1 75 ? -17.552 1.220 1.570 1.00 98.69 75 ARG A C 1
ATOM 580 O O . ARG A 1 75 ? -18.494 0.753 2.213 1.00 98.69 75 ARG A O 1
ATOM 587 N N . HIS A 1 76 ? -16.935 0.528 0.609 1.00 98.81 76 HIS A N 1
ATOM 588 C CA . HIS A 1 76 ? -17.292 -0.853 0.267 1.00 98.81 76 HIS A CA 1
ATOM 589 C C . HIS A 1 76 ? -17.093 -1.812 1.441 1.00 98.81 76 HIS A C 1
ATOM 591 O O . HIS A 1 76 ? -17.981 -2.607 1.748 1.00 98.81 76 HIS A O 1
ATOM 597 N N . PHE A 1 77 ? -15.956 -1.719 2.133 1.00 98.69 77 PHE A N 1
ATOM 598 C CA . PHE A 1 77 ? -15.662 -2.567 3.282 1.00 98.69 77 PHE A CA 1
ATOM 599 C C . PHE A 1 77 ? -16.639 -2.319 4.435 1.00 98.69 77 PHE A C 1
ATOM 601 O O . PHE A 1 77 ? -17.182 -3.267 4.994 1.00 98.69 77 PHE A O 1
ATOM 608 N N . ALA A 1 78 ? -16.943 -1.057 4.744 1.00 98.56 78 ALA A N 1
ATOM 609 C CA . ALA A 1 78 ? -17.937 -0.701 5.751 1.00 98.56 78 ALA A CA 1
ATOM 610 C C . ALA A 1 78 ? -19.327 -1.260 5.411 1.00 98.56 78 ALA A C 1
ATOM 612 O O . ALA A 1 78 ? -20.008 -1.796 6.287 1.00 98.56 78 ALA A O 1
ATOM 613 N N . SER A 1 79 ? -19.731 -1.184 4.138 1.00 98.19 79 SER A N 1
ATOM 614 C CA . SER A 1 79 ? -20.974 -1.791 3.646 1.00 98.19 79 SER A CA 1
ATOM 615 C C . SER A 1 79 ? -20.974 -3.313 3.839 1.00 98.19 79 SER A C 1
ATOM 617 O O . SER A 1 79 ? -21.923 -3.866 4.395 1.00 98.19 79 SER A O 1
ATOM 619 N N . ALA A 1 80 ? -19.876 -3.987 3.486 1.00 97.88 80 ALA A N 1
ATOM 620 C CA . ALA A 1 80 ? -19.733 -5.430 3.667 1.00 97.88 80 ALA A CA 1
ATOM 621 C C . ALA A 1 80 ? -19.797 -5.845 5.147 1.00 97.88 80 ALA A C 1
ATOM 623 O O . ALA A 1 80 ? -20.483 -6.808 5.487 1.00 97.88 80 ALA A O 1
ATOM 624 N N . LEU A 1 81 ? -19.150 -5.099 6.049 1.00 97.38 81 LEU A N 1
ATOM 625 C CA . LEU A 1 81 ? -19.214 -5.358 7.491 1.00 97.38 81 LEU A CA 1
ATOM 626 C C . LEU A 1 81 ? -20.639 -5.184 8.043 1.00 97.38 81 LEU A C 1
ATOM 628 O O . LEU A 1 81 ? -21.088 -6.002 8.847 1.00 97.38 81 LEU A O 1
ATOM 632 N N . ARG A 1 82 ? -21.374 -4.158 7.590 1.00 97.38 82 ARG A N 1
ATOM 633 C CA . ARG A 1 82 ? -22.787 -3.955 7.959 1.00 97.38 82 ARG A CA 1
ATOM 634 C C . ARG A 1 82 ? -23.670 -5.096 7.462 1.00 97.38 82 ARG A C 1
ATOM 636 O O . ARG A 1 82 ? -24.507 -5.582 8.216 1.00 97.38 82 ARG A O 1
ATOM 643 N N . ALA A 1 83 ? -23.455 -5.563 6.233 1.00 96.69 83 ALA A N 1
ATOM 644 C CA . ALA A 1 83 ? -24.170 -6.713 5.678 1.00 96.69 83 ALA A CA 1
ATOM 645 C C . ALA A 1 83 ? -23.914 -8.012 6.470 1.00 96.69 83 ALA A C 1
ATOM 647 O O . ALA A 1 83 ? -24.777 -8.881 6.520 1.00 96.69 83 ALA A O 1
ATOM 648 N N . GLN A 1 84 ? -22.765 -8.120 7.145 1.00 95.19 84 GLN A N 1
ATOM 649 C CA . GLN A 1 84 ? -22.438 -9.209 8.077 1.00 95.19 84 GLN A CA 1
ATOM 650 C C . GLN A 1 84 ? -23.020 -9.009 9.491 1.00 95.19 84 GLN A C 1
ATOM 652 O O . GLN A 1 84 ? -22.676 -9.752 10.409 1.00 95.19 84 GLN A O 1
ATOM 657 N N . GLY A 1 85 ? -23.866 -7.996 9.703 1.00 94.38 85 GLY A N 1
ATOM 658 C CA . GLY A 1 85 ? -24.495 -7.710 10.993 1.00 94.38 85 GLY A CA 1
ATOM 659 C C . GLY A 1 85 ? -23.583 -7.015 12.007 1.00 94.38 85 GLY A C 1
ATOM 660 O O . GLY A 1 85 ? -23.949 -6.901 13.175 1.00 94.38 85 GLY A O 1
ATOM 661 N N . LYS A 1 86 ? -22.401 -6.533 11.601 1.00 95.56 86 LYS A N 1
ATOM 662 C CA . LYS A 1 86 ? -21.536 -5.753 12.494 1.00 95.56 86 LYS A CA 1
ATOM 663 C C . LYS A 1 86 ? -22.059 -4.324 12.609 1.00 95.56 86 LYS A C 1
ATOM 665 O O . LYS A 1 86 ? -22.405 -3.689 11.612 1.00 95.56 86 LYS A O 1
ATOM 670 N N . ARG A 1 87 ? -22.039 -3.777 13.824 1.00 96.44 87 ARG A N 1
ATOM 671 C CA . ARG A 1 87 ? -22.293 -2.352 14.058 1.00 96.44 87 ARG A CA 1
ATOM 672 C C . ARG A 1 87 ? -21.080 -1.530 13.614 1.00 96.44 87 ARG A C 1
ATOM 674 O O . ARG A 1 87 ? -20.007 -1.670 14.198 1.00 96.44 87 ARG A O 1
ATOM 681 N N . VAL A 1 88 ? -21.256 -0.677 12.602 1.00 97.69 88 VAL A N 1
ATOM 682 C CA . VAL A 1 88 ? -20.177 0.129 12.000 1.00 97.69 88 VAL A CA 1
ATOM 683 C C . VAL A 1 88 ? -20.499 1.619 12.075 1.00 97.69 88 VAL A C 1
ATOM 685 O O . VAL A 1 88 ? -21.377 2.109 11.354 1.00 97.69 88 VAL A O 1
ATOM 688 N N . PHE A 1 89 ? -19.727 2.334 12.888 1.00 97.56 89 PHE A N 1
ATOM 689 C CA . PHE A 1 89 ? -19.674 3.790 12.923 1.00 97.56 89 PHE A CA 1
ATOM 690 C C . PHE A 1 89 ? -18.675 4.268 11.870 1.00 97.56 89 PHE A C 1
ATOM 692 O O . PHE A 1 89 ? -17.479 3.996 11.971 1.00 97.56 89 PHE A O 1
ATOM 699 N N . TYR A 1 90 ? -19.189 4.930 10.836 1.00 98.12 90 TYR A N 1
ATOM 700 C CA . TYR A 1 90 ? -18.405 5.396 9.698 1.00 98.12 90 TYR A CA 1
ATOM 701 C C . TYR A 1 90 ? -18.606 6.898 9.533 1.00 98.12 90 TYR A C 1
ATOM 703 O O . TYR A 1 90 ? -19.744 7.320 9.330 1.00 98.12 90 TYR A O 1
ATOM 711 N N . THR A 1 91 ? -17.528 7.676 9.596 1.00 98.06 91 THR A N 1
ATOM 712 C CA . THR A 1 91 ? -17.555 9.104 9.252 1.00 98.06 91 THR A CA 1
ATOM 713 C C . THR A 1 91 ? -17.114 9.278 7.800 1.00 98.06 91 THR A C 1
ATOM 715 O O . THR A 1 91 ? -15.982 8.932 7.455 1.00 98.06 91 THR A O 1
ATOM 718 N N . GLU A 1 92 ? -17.993 9.814 6.953 1.00 97.62 92 GLU A N 1
ATOM 719 C CA . GLU A 1 92 ? -17.664 10.192 5.571 1.00 97.62 92 GLU A CA 1
ATOM 720 C C . GLU A 1 92 ? -16.929 11.541 5.523 1.00 97.62 92 GLU A C 1
ATOM 722 O O . GLU A 1 92 ? -17.071 12.384 6.413 1.00 97.62 92 GLU A O 1
ATOM 727 N N . LEU A 1 93 ? -16.117 11.754 4.487 1.00 96.75 93 LEU A N 1
ATOM 728 C CA . LEU A 1 93 ? -15.259 12.933 4.368 1.00 96.75 93 LEU A CA 1
ATOM 729 C C . LEU A 1 93 ? -16.079 14.231 4.295 1.00 96.75 93 LEU A C 1
ATOM 731 O O . LEU A 1 93 ? -15.661 15.263 4.810 1.00 96.75 93 LEU A O 1
ATOM 735 N N . ASP A 1 94 ? -17.248 14.177 3.663 1.00 94.88 94 ASP A N 1
ATOM 736 C CA . ASP A 1 94 ? -18.221 15.257 3.497 1.00 94.88 94 ASP A CA 1
ATOM 737 C C . ASP A 1 94 ? -19.289 15.342 4.592 1.00 94.88 94 ASP A C 1
ATOM 739 O O . ASP A 1 94 ? -20.171 16.198 4.511 1.00 94.88 94 ASP A O 1
ATOM 743 N N . ASP A 1 95 ? -19.178 14.546 5.659 1.00 94.50 95 ASP A N 1
ATOM 744 C CA . ASP A 1 95 ? -20.007 14.737 6.847 1.00 94.50 95 ASP A CA 1
ATOM 745 C C . ASP A 1 95 ? -19.742 16.127 7.456 1.00 94.50 95 ASP A C 1
ATOM 747 O O . ASP A 1 95 ? -18.611 16.488 7.784 1.00 94.50 95 ASP A O 1
ATOM 751 N N . SER A 1 96 ? -20.808 16.912 7.635 1.00 92.56 96 SER A N 1
ATOM 752 C CA . SER A 1 96 ? -20.766 18.245 8.256 1.00 92.56 96 SER A CA 1
ATOM 753 C C . SER A 1 96 ? -20.165 18.267 9.669 1.00 92.56 96 SER A C 1
ATOM 755 O O . SER A 1 96 ? -19.717 19.315 10.129 1.00 92.56 96 SER A O 1
ATOM 757 N N . THR A 1 97 ? -20.159 17.123 10.359 1.00 91.06 97 THR A N 1
ATOM 758 C CA . THR A 1 97 ? -19.612 16.949 11.711 1.00 91.06 97 THR A CA 1
ATOM 759 C C . THR A 1 97 ? -18.190 16.388 11.731 1.00 91.06 97 THR A C 1
ATOM 761 O O . THR A 1 97 ? -17.642 16.177 12.814 1.00 91.06 97 THR A O 1
ATOM 764 N N . ASN A 1 98 ? -17.589 16.145 10.561 1.00 96.06 98 ASN A N 1
ATOM 765 C CA . ASN A 1 98 ? -16.227 15.640 10.439 1.00 96.06 98 ASN A CA 1
ATOM 766 C C . ASN A 1 98 ? -15.214 16.662 10.972 1.00 96.06 98 ASN A C 1
ATOM 768 O O . ASN A 1 98 ? -15.185 17.821 10.559 1.00 96.06 98 ASN A O 1
ATOM 772 N N . THR A 1 99 ? -14.361 16.217 11.887 1.00 95.62 99 THR A N 1
ATOM 773 C CA . THR A 1 99 ? -13.381 17.055 12.591 1.00 95.62 99 THR A CA 1
ATOM 774 C C . THR A 1 99 ? -12.044 17.205 11.862 1.00 95.62 99 THR A C 1
ATOM 776 O O . THR A 1 99 ? -11.211 18.008 12.274 1.00 95.62 99 THR A O 1
ATOM 779 N N . GLY A 1 100 ? -11.828 16.476 10.764 1.00 95.06 100 GLY A N 1
ATOM 780 C CA . GLY A 1 100 ? -10.692 16.666 9.859 1.00 95.06 100 GLY A CA 1
ATOM 781 C C . GLY A 1 100 ? -9.423 15.871 10.190 1.00 95.06 100 GLY A C 1
ATOM 782 O O . GLY A 1 100 ? -8.534 15.796 9.337 1.00 95.06 100 GLY A O 1
ATOM 783 N N . THR A 1 101 ? -9.337 15.216 11.357 1.00 97.50 101 THR A N 1
ATOM 784 C CA . THR A 1 101 ? -8.210 14.334 11.730 1.00 97.50 101 THR A CA 1
ATOM 785 C C . THR A 1 101 ? -8.685 13.027 12.368 1.00 97.50 101 THR A C 1
ATOM 787 O O . THR A 1 101 ? -9.725 12.980 13.025 1.00 97.50 101 THR A O 1
ATOM 790 N N . LEU A 1 102 ? -7.899 11.950 12.227 1.00 97.75 102 LEU A N 1
ATOM 791 C CA . LEU A 1 102 ? -8.237 10.647 12.821 1.00 97.75 102 LEU A CA 1
ATOM 792 C C . LEU A 1 102 ? -8.294 10.710 14.354 1.00 97.75 102 LEU A C 1
ATOM 794 O O . LEU A 1 102 ? -9.099 10.016 14.967 1.00 97.75 102 LEU A O 1
ATOM 798 N N . ALA A 1 103 ? -7.436 11.529 14.971 1.00 97.69 103 ALA A N 1
ATOM 799 C CA . ALA A 1 103 ? -7.415 11.700 16.420 1.00 97.69 103 ALA A CA 1
ATOM 800 C C . ALA A 1 103 ? -8.708 12.343 16.926 1.00 97.69 103 ALA A C 1
ATOM 802 O O . ALA A 1 103 ? -9.318 11.810 17.846 1.00 97.69 103 ALA A O 1
ATOM 803 N N . GLN A 1 104 ? -9.146 13.443 16.309 1.00 97.81 104 GLN A N 1
ATOM 804 C CA . GLN A 1 104 ? -10.355 14.147 16.738 1.00 97.81 104 GLN A CA 1
ATOM 805 C C . GLN A 1 104 ? -11.622 13.328 16.456 1.00 97.81 104 GLN A C 1
ATOM 807 O O . GLN A 1 104 ? -12.513 13.278 17.302 1.00 97.81 104 GLN A O 1
ATOM 812 N N . GLU A 1 105 ? -11.679 12.603 15.332 1.00 98.19 105 GLU A N 1
ATOM 813 C CA . GLU A 1 105 ? -12.794 11.691 15.054 1.00 98.19 105 GLU A CA 1
ATOM 814 C C . GLU A 1 105 ? -12.855 10.528 16.053 1.00 98.19 105 GLU A C 1
ATOM 816 O O . GLU A 1 105 ? -13.944 10.120 16.467 1.00 98.19 105 GLU A O 1
ATOM 821 N N . LEU A 1 106 ? -11.699 10.010 16.479 1.00 98.19 106 LEU A N 1
ATOM 822 C CA . LEU A 1 106 ? -11.638 8.993 17.524 1.00 98.19 106 LEU A CA 1
ATOM 823 C C . LEU A 1 106 ? -12.073 9.563 18.882 1.00 98.19 106 LEU A C 1
ATOM 825 O O . LEU A 1 106 ? -12.859 8.923 19.574 1.00 98.19 106 LEU A O 1
ATOM 829 N N . GLU A 1 107 ? -11.607 10.754 19.265 1.00 97.62 107 GLU A N 1
ATOM 830 C CA . GLU A 1 107 ? -12.014 11.431 20.508 1.00 97.62 107 GLU A CA 1
ATOM 831 C C . GLU A 1 107 ? -13.533 11.664 20.541 1.00 97.62 107 GLU A C 1
ATOM 833 O O . GLU A 1 107 ? -14.190 11.344 21.534 1.00 97.62 107 GLU A O 1
ATOM 838 N N . ARG A 1 108 ? -14.119 12.119 19.426 1.00 96.25 108 ARG A N 1
ATOM 839 C CA . ARG A 1 108 ? -15.573 12.275 19.264 1.00 96.25 108 ARG A CA 1
ATOM 840 C C . ARG A 1 108 ? -16.314 10.948 19.440 1.00 96.25 108 ARG A C 1
ATOM 842 O O . ARG A 1 108 ? -17.313 10.888 20.158 1.00 96.25 108 ARG A O 1
ATOM 849 N N . ALA A 1 109 ? -15.817 9.873 18.828 1.00 95.88 109 ALA A N 1
ATOM 850 C CA . ALA A 1 109 ? -16.406 8.542 18.960 1.00 95.88 109 ALA A CA 1
ATOM 851 C C . ALA A 1 109 ? -16.280 7.982 20.387 1.00 95.88 109 ALA A C 1
ATOM 853 O O . ALA A 1 109 ? -17.231 7.394 20.895 1.00 95.88 109 ALA A O 1
ATOM 854 N N . ILE A 1 110 ? -15.146 8.197 21.060 1.00 96.38 110 ILE A N 1
ATOM 855 C CA . ILE A 1 110 ? -14.944 7.811 22.463 1.00 96.38 110 ILE A CA 1
ATOM 856 C C . ILE A 1 110 ? -15.974 8.501 23.359 1.00 96.38 110 ILE A C 1
ATOM 858 O O . ILE A 1 110 ? -16.615 7.840 24.175 1.00 96.38 110 ILE A O 1
ATOM 862 N N . GLN A 1 111 ? -16.157 9.812 23.191 1.00 94.62 111 GLN A N 1
ATOM 863 C CA . GLN A 1 111 ? -17.104 10.588 23.989 1.00 94.62 111 GLN A CA 1
ATOM 864 C C . GLN A 1 111 ? -18.546 10.117 23.777 1.00 94.62 111 GLN A C 1
ATOM 866 O O . GLN A 1 111 ? -19.273 9.948 24.753 1.00 94.62 111 GLN A O 1
ATOM 871 N N . ALA A 1 112 ? -18.940 9.860 22.527 1.00 93.56 112 ALA A N 1
ATOM 872 C CA . ALA A 1 112 ? -20.296 9.435 22.194 1.00 93.56 112 ALA A CA 1
ATOM 873 C C . ALA A 1 112 ? -20.600 7.985 22.611 1.00 93.56 112 ALA A C 1
ATOM 875 O O . ALA A 1 112 ? -21.689 7.700 23.098 1.00 93.56 112 ALA A O 1
ATOM 876 N N . LEU A 1 113 ? -19.652 7.064 22.413 1.00 94.19 113 LEU A N 1
ATOM 877 C CA . LEU A 1 113 ? -19.891 5.621 22.545 1.00 94.19 113 LEU A CA 1
ATOM 878 C C . LEU A 1 113 ? -19.442 5.037 23.888 1.00 94.19 113 LEU A C 1
ATOM 880 O O . LEU A 1 113 ? -19.811 3.904 24.203 1.00 94.19 113 LEU A O 1
ATOM 884 N N . GLN A 1 114 ? -18.630 5.778 24.651 1.00 94.94 114 GLN A N 1
ATOM 885 C CA . GLN A 1 114 ? -18.093 5.381 25.958 1.00 94.94 114 GLN A CA 1
ATOM 886 C C . GLN A 1 114 ? -17.568 3.924 25.976 1.00 94.94 114 GLN A C 1
ATOM 888 O O . GLN A 1 114 ? -18.016 3.116 26.801 1.00 94.94 114 GLN A O 1
ATOM 893 N N . PRO A 1 115 ? -16.667 3.534 25.045 1.00 96.88 115 PRO A N 1
ATOM 894 C CA . PRO A 1 115 ? -16.196 2.157 24.961 1.00 96.88 115 PRO A CA 1
ATOM 895 C C . PRO A 1 115 ? -15.310 1.798 26.158 1.00 96.88 115 PRO A C 1
ATOM 897 O O . PRO A 1 115 ? -14.533 2.628 26.621 1.00 96.88 115 PRO A O 1
ATOM 900 N N . LYS A 1 116 ? -15.340 0.544 26.624 1.00 96.38 116 LYS A N 1
ATOM 901 C CA . LYS A 1 116 ? -14.444 0.102 27.716 1.00 96.38 116 LYS A CA 1
ATOM 902 C C . LYS A 1 116 ? -12.977 -0.011 27.281 1.00 96.38 116 LYS A C 1
ATOM 904 O O . LYS A 1 116 ? -12.079 0.096 28.114 1.00 96.38 116 LYS A O 1
ATOM 909 N N . ARG A 1 117 ? -12.725 -0.286 25.998 1.00 97.25 117 ARG A N 1
ATOM 910 C CA . ARG A 1 117 ? -11.382 -0.466 25.422 1.00 97.25 117 ARG A CA 1
ATOM 911 C C . ARG A 1 117 ? -11.392 -0.220 23.914 1.00 97.25 117 ARG A C 1
ATOM 913 O O . ARG A 1 117 ? -12.385 -0.490 23.239 1.00 97.25 117 ARG A O 1
ATOM 920 N N . LEU A 1 118 ? -10.261 0.244 23.392 1.00 98.38 118 LEU A N 1
ATOM 921 C CA . LEU A 1 118 ? -9.992 0.317 21.958 1.00 98.38 118 LEU A CA 1
ATOM 922 C C . LEU A 1 118 ? -9.186 -0.906 21.518 1.00 98.38 118 LEU A C 1
ATOM 924 O O . LEU A 1 118 ? -8.291 -1.351 22.237 1.00 98.38 118 LEU A O 1
ATOM 928 N N . VAL A 1 119 ? -9.471 -1.427 20.329 1.00 98.31 119 VAL A N 1
ATOM 929 C CA . VAL A 1 119 ? -8.731 -2.549 19.736 1.00 98.31 119 VAL A CA 1
ATOM 930 C C . VAL A 1 119 ? -8.367 -2.177 18.305 1.00 98.31 119 VAL A C 1
ATOM 932 O O . VAL A 1 119 ? -9.214 -1.691 17.562 1.00 98.31 119 VAL A O 1
ATOM 935 N N . MET A 1 120 ? -7.118 -2.379 17.896 1.00 97.44 120 MET A N 1
ATOM 936 C CA . MET A 1 120 ? -6.698 -2.113 16.520 1.00 97.44 120 MET A CA 1
ATOM 937 C C . MET A 1 120 ? -5.640 -3.103 16.049 1.00 97.44 120 MET A C 1
ATOM 939 O O . MET A 1 120 ? -4.829 -3.591 16.834 1.00 97.44 120 MET A O 1
ATOM 943 N N . THR A 1 121 ? -5.588 -3.334 14.739 1.00 96.19 121 THR A N 1
ATOM 944 C CA . THR A 1 121 ? -4.406 -3.946 14.124 1.00 96.19 121 THR A CA 1
ATOM 945 C C . THR A 1 121 ? -3.297 -2.899 14.092 1.00 96.19 121 THR A C 1
ATOM 947 O O . THR A 1 121 ? -3.577 -1.726 13.833 1.00 96.19 121 THR A O 1
ATOM 950 N N . ALA A 1 122 ? -2.040 -3.289 14.316 1.00 92.88 122 ALA A N 1
ATOM 951 C CA . ALA A 1 122 ? -0.900 -2.389 14.171 1.00 92.88 122 ALA A CA 1
ATOM 952 C C . ALA A 1 122 ? -0.980 -1.625 12.826 1.00 92.88 122 ALA A C 1
ATOM 954 O O . ALA A 1 122 ? -1.083 -2.257 11.770 1.00 92.88 122 ALA A O 1
ATOM 955 N N . PRO A 1 123 ? -0.981 -0.278 12.840 1.00 91.44 123 PRO A N 1
ATOM 956 C CA . PRO A 1 123 ? -1.176 0.521 11.633 1.00 91.44 123 PRO A CA 1
ATOM 957 C C . PRO A 1 123 ? 0.035 0.421 10.706 1.00 91.44 123 PRO A C 1
ATOM 959 O O . PRO A 1 123 ? 1.115 0.011 11.125 1.00 91.44 123 PRO A O 1
ATOM 962 N N . GLY A 1 124 ? -0.114 0.844 9.449 1.00 87.56 124 GLY A N 1
ATOM 963 C CA . GLY A 1 124 ? 0.994 0.924 8.493 1.00 87.56 124 GLY A CA 1
ATOM 964 C C . GLY A 1 124 ? 1.944 2.109 8.717 1.00 87.56 124 GLY A C 1
ATOM 965 O O . GLY A 1 124 ? 3.004 2.172 8.089 1.00 87.56 124 GLY A O 1
ATOM 966 N N . GLU A 1 125 ? 1.600 3.048 9.604 1.00 90.06 125 GLU A N 1
ATOM 967 C CA . GLU A 1 125 ? 2.325 4.305 9.783 1.00 90.06 125 GLU A CA 1
ATOM 968 C C . GLU A 1 125 ? 2.547 4.690 11.256 1.00 90.06 125 GLU A C 1
ATOM 970 O O . GLU A 1 125 ? 1.633 4.713 12.078 1.00 90.06 125 GLU A O 1
ATOM 975 N N . TRP A 1 126 ? 3.787 5.081 11.567 1.00 92.06 126 TRP A N 1
ATOM 976 C CA . TRP A 1 126 ? 4.220 5.519 12.892 1.00 92.06 126 TRP A CA 1
ATOM 977 C C . TRP A 1 126 ? 3.472 6.767 13.385 1.00 92.06 126 TRP A C 1
ATOM 979 O O . TRP A 1 126 ? 3.067 6.792 14.541 1.00 92.06 126 TRP A O 1
ATOM 989 N N . ARG A 1 127 ? 3.239 7.779 12.525 1.00 94.31 127 ARG A N 1
ATOM 990 C CA . ARG A 1 127 ? 2.475 8.996 12.887 1.00 94.31 127 ARG A CA 1
ATOM 991 C C . ARG A 1 127 ? 1.073 8.631 13.372 1.00 94.31 127 ARG A C 1
ATOM 993 O O . ARG A 1 127 ? 0.674 9.076 14.441 1.00 94.31 127 ARG A O 1
ATOM 1000 N N . VAL A 1 128 ? 0.367 7.796 12.609 1.00 94.81 128 VAL A N 1
ATOM 1001 C CA . VAL A 1 128 ? -0.996 7.352 12.929 1.00 94.81 128 VAL A CA 1
ATOM 1002 C C . VAL A 1 128 ? -1.014 6.586 14.250 1.00 94.81 128 VAL A C 1
ATOM 1004 O O . VAL A 1 128 ? -1.828 6.896 15.115 1.00 94.81 128 VAL A O 1
ATOM 1007 N N . LEU A 1 129 ? -0.065 5.663 14.465 1.00 95.56 129 LEU A N 1
ATOM 1008 C CA . LEU A 1 129 ? 0.048 4.939 15.737 1.00 95.56 129 LEU A CA 1
ATOM 1009 C C . LEU A 1 129 ? 0.189 5.884 16.936 1.00 95.56 129 LEU A C 1
ATOM 1011 O O . LEU A 1 129 ? -0.504 5.711 17.936 1.00 95.56 129 LEU A O 1
ATOM 1015 N N . GLN A 1 130 ? 1.090 6.868 16.849 1.00 97.00 130 GLN A N 1
ATOM 1016 C CA . GLN A 1 130 ? 1.290 7.823 17.941 1.00 97.00 130 GLN A CA 1
ATOM 1017 C C . GLN A 1 130 ? 0.071 8.725 18.140 1.00 97.00 130 GLN A C 1
ATOM 1019 O O . GLN A 1 130 ? -0.315 8.978 19.279 1.00 97.00 130 GLN A O 1
ATOM 1024 N N . SER A 1 131 ? -0.549 9.173 17.047 1.00 97.00 131 SER A N 1
ATOM 1025 C CA . SER A 1 131 ? -1.731 10.037 17.072 1.00 97.00 131 SER A CA 1
ATOM 1026 C C . SER A 1 131 ? -2.901 9.365 17.802 1.00 97.00 131 SER A C 1
ATOM 1028 O O . SER A 1 131 ? -3.411 9.904 18.784 1.00 97.00 131 SER A O 1
ATOM 1030 N N . LEU A 1 132 ? -3.241 8.127 17.424 1.00 97.81 132 LEU A N 1
ATOM 1031 C CA . LEU A 1 132 ? -4.336 7.370 18.042 1.00 97.81 132 LEU A CA 1
ATOM 1032 C C . LEU A 1 132 ? -4.038 6.977 19.495 1.00 97.81 132 LEU A C 1
ATOM 1034 O O . LEU A 1 132 ? -4.923 7.050 20.345 1.00 97.81 132 LEU A O 1
ATOM 1038 N N . ARG A 1 133 ? -2.787 6.612 19.817 1.00 97.56 133 ARG A N 1
ATOM 1039 C CA . ARG A 1 133 ? -2.375 6.357 21.211 1.00 97.56 133 ARG A CA 1
ATOM 1040 C C . ARG A 1 133 ? -2.502 7.600 22.083 1.00 97.56 133 ARG A C 1
ATOM 1042 O O . ARG A 1 133 ? -2.939 7.493 23.223 1.00 97.56 133 ARG A O 1
ATOM 1049 N N . THR A 1 134 ? -2.135 8.763 21.551 1.00 97.94 134 THR A N 1
ATOM 1050 C CA . THR A 1 134 ? -2.246 10.037 22.272 1.00 97.94 134 THR A CA 1
ATOM 1051 C C . THR A 1 134 ? -3.710 10.388 22.529 1.00 97.94 134 THR A C 1
ATOM 1053 O O . THR A 1 134 ? -4.053 10.732 23.657 1.00 97.94 134 THR A O 1
ATOM 1056 N N . ALA A 1 135 ? -4.578 10.239 21.523 1.00 97.75 135 ALA A N 1
ATOM 1057 C CA . ALA A 1 135 ? -6.023 10.424 21.670 1.00 97.75 135 ALA A CA 1
ATOM 1058 C C . ALA A 1 135 ? -6.614 9.487 22.741 1.00 97.75 135 ALA A C 1
ATOM 1060 O O . ALA A 1 135 ? -7.290 9.938 23.664 1.00 97.75 135 ALA A O 1
ATOM 1061 N N . ALA A 1 136 ? -6.284 8.192 22.691 1.00 97.69 136 ALA A N 1
ATOM 1062 C CA . ALA A 1 136 ? -6.731 7.214 23.685 1.00 97.69 136 ALA A CA 1
ATOM 1063 C C . ALA A 1 136 ? -6.257 7.559 25.111 1.00 97.69 136 ALA A C 1
ATOM 1065 O O . ALA A 1 136 ? -7.040 7.503 26.061 1.00 97.69 136 ALA A O 1
ATOM 1066 N N . ALA A 1 137 ? -4.993 7.971 25.260 1.00 97.69 137 ALA A N 1
ATOM 1067 C CA . ALA A 1 137 ? -4.404 8.325 26.549 1.00 97.69 137 ALA A CA 1
ATOM 1068 C C . ALA A 1 137 ? -5.070 9.550 27.199 1.00 97.69 137 ALA A C 1
ATOM 1070 O O . ALA A 1 137 ? -5.266 9.551 28.414 1.00 97.69 137 ALA A O 1
ATOM 1071 N N . ARG A 1 138 ? -5.480 10.561 26.415 1.00 97.50 138 ARG A N 1
ATOM 1072 C CA . ARG A 1 138 ? -6.233 11.728 26.927 1.00 97.50 138 ARG A CA 1
ATOM 1073 C C . ARG A 1 138 ? -7.554 11.328 27.584 1.00 97.50 138 ARG A C 1
ATOM 1075 O O . ARG A 1 138 ? -7.962 11.950 28.559 1.00 97.50 138 ARG A O 1
ATOM 1082 N N . HIS A 1 139 ? -8.175 10.267 27.080 1.00 96.94 139 HIS A N 1
ATOM 1083 C CA . HIS A 1 139 ? -9.409 9.695 27.613 1.00 96.94 139 HIS A CA 1
ATOM 1084 C C . HIS A 1 139 ? -9.181 8.554 28.614 1.00 96.94 139 HIS A C 1
ATOM 1086 O O . HIS A 1 139 ? -10.145 7.922 29.032 1.00 96.94 139 HIS A O 1
ATOM 1092 N N . GLN A 1 140 ? -7.926 8.279 28.998 1.00 96.94 140 GLN A N 1
ATOM 1093 C CA . GLN A 1 140 ? -7.554 7.188 29.911 1.00 96.94 140 GLN A CA 1
ATOM 1094 C C . GLN A 1 140 ? -8.077 5.813 29.452 1.00 96.94 140 GLN A C 1
ATOM 1096 O O . GLN A 1 140 ? -8.327 4.927 30.268 1.00 96.94 140 GLN A O 1
ATOM 1101 N N . LEU A 1 141 ? -8.220 5.620 28.135 1.00 96.75 141 LEU A N 1
ATOM 1102 C CA . LEU A 1 141 ? -8.691 4.366 27.561 1.00 96.75 141 LEU A CA 1
ATOM 1103 C C . LEU A 1 141 ? -7.525 3.465 27.147 1.00 96.75 141 LEU A C 1
ATOM 1105 O O . LEU A 1 141 ? -6.620 3.911 26.433 1.00 96.75 141 LEU A O 1
ATOM 1109 N N . PRO A 1 142 ? -7.549 2.175 27.527 1.00 96.88 142 PRO A N 1
ATOM 1110 C CA . PRO A 1 142 ? -6.571 1.222 27.036 1.00 96.88 142 PRO A CA 1
ATOM 1111 C C . PRO A 1 142 ? -6.772 0.983 25.537 1.00 96.88 142 PRO A C 1
ATOM 1113 O O . PRO A 1 142 ? -7.900 0.853 25.052 1.00 96.88 142 PRO A O 1
ATOM 1116 N N . ILE A 1 143 ? -5.655 0.870 24.818 1.00 97.62 143 ILE A N 1
ATOM 1117 C CA . ILE A 1 143 ? -5.621 0.486 23.408 1.00 97.62 143 ILE A CA 1
ATOM 1118 C C . ILE A 1 143 ? -4.843 -0.820 23.239 1.00 97.62 143 ILE A C 1
ATOM 1120 O O . ILE A 1 143 ? -3.640 -0.887 23.493 1.00 97.62 143 ILE A O 1
ATOM 1124 N N . ASP A 1 144 ? -5.548 -1.863 22.813 1.00 97.50 144 ASP A N 1
ATOM 1125 C CA . ASP A 1 144 ? -4.982 -3.159 22.448 1.00 97.50 144 ASP A CA 1
ATOM 1126 C C . ASP A 1 144 ? -4.517 -3.111 20.986 1.00 97.50 144 ASP A C 1
ATOM 1128 O O . ASP A 1 144 ? -5.331 -3.075 20.060 1.00 97.50 144 ASP A O 1
ATOM 1132 N N . VAL A 1 145 ? -3.199 -3.043 20.779 1.00 96.44 145 VAL A N 1
ATOM 1133 C CA . VAL A 1 145 ? -2.587 -3.019 19.444 1.00 96.44 145 VAL A CA 1
ATOM 1134 C C . VAL A 1 145 ? -2.124 -4.426 19.090 1.00 96.44 145 VAL A C 1
ATOM 1136 O O . VAL A 1 145 ? -1.071 -4.871 19.551 1.00 96.44 145 VAL A O 1
ATOM 1139 N N . ARG A 1 146 ? -2.894 -5.099 18.238 1.00 95.50 146 ARG A N 1
ATOM 1140 C CA . ARG A 1 146 ? -2.639 -6.473 17.802 1.00 95.50 146 ARG A CA 1
ATOM 1141 C C . ARG A 1 146 ? -1.651 -6.533 16.651 1.00 95.50 146 ARG A C 1
ATOM 1143 O O . ARG A 1 146 ? -1.527 -5.596 15.857 1.00 95.50 146 ARG A O 1
ATOM 1150 N N . ASP A 1 147 ? -0.959 -7.661 16.539 1.00 93.38 147 ASP A N 1
ATOM 1151 C CA . ASP A 1 147 ? -0.064 -7.893 15.413 1.00 93.38 147 ASP A CA 1
ATOM 1152 C C . ASP A 1 147 ? -0.842 -7.958 14.096 1.00 93.38 147 ASP A C 1
ATOM 1154 O O . ASP A 1 147 ? -1.947 -8.494 14.009 1.00 93.38 147 ASP A O 1
ATOM 1158 N N . ASP A 1 148 ? -0.223 -7.426 13.049 1.00 94.50 148 ASP A N 1
ATOM 1159 C CA . ASP A 1 148 ? -0.752 -7.484 11.695 1.00 94.50 148 ASP A CA 1
ATOM 1160 C C . ASP A 1 148 ? -0.345 -8.801 11.018 1.00 94.50 148 ASP A C 1
ATOM 1162 O O . ASP A 1 148 ? 0.757 -8.914 10.467 1.00 94.50 148 ASP A O 1
ATOM 1166 N N . THR A 1 149 ? -1.237 -9.791 11.089 1.00 94.31 149 THR A N 1
ATOM 1167 C CA . THR A 1 149 ? -1.072 -11.158 10.557 1.00 94.31 149 THR A CA 1
ATOM 1168 C C . THR A 1 149 ? -1.081 -11.230 9.030 1.00 94.31 149 THR A C 1
ATOM 1170 O O . THR A 1 149 ? -0.746 -12.269 8.457 1.00 94.31 149 THR A O 1
ATOM 1173 N N . HIS A 1 150 ? -1.379 -10.109 8.372 1.00 95.12 150 HIS A N 1
ATOM 1174 C CA . HIS A 1 150 ? -1.290 -9.943 6.930 1.00 95.12 150 HIS A CA 1
ATOM 1175 C C . HIS A 1 150 ? 0.150 -10.067 6.398 1.00 95.12 150 HIS A C 1
ATOM 1177 O O . HIS A 1 150 ? 0.366 -10.305 5.212 1.00 95.12 150 HIS A O 1
ATOM 1183 N N . PHE A 1 151 ? 1.157 -9.877 7.251 1.00 95.56 151 PHE A N 1
ATOM 1184 C CA . PHE A 1 151 ? 2.573 -10.005 6.900 1.00 95.56 151 PHE A CA 1
ATOM 1185 C C . PHE A 1 151 ? 3.131 -11.360 7.348 1.00 95.56 151 PHE A C 1
ATOM 1187 O O . PHE A 1 151 ? 2.731 -11.906 8.374 1.00 95.56 151 PHE A O 1
ATOM 1194 N N . PHE A 1 152 ? 4.095 -11.902 6.600 1.00 96.31 152 PHE A N 1
ATOM 1195 C CA . PHE A 1 152 ? 4.736 -13.180 6.947 1.00 96.31 152 PHE A CA 1
ATOM 1196 C C . PHE A 1 152 ? 5.681 -13.072 8.154 1.00 96.31 152 PHE A C 1
ATOM 1198 O O . PHE A 1 152 ? 5.980 -14.073 8.813 1.00 96.31 152 PHE A O 1
ATOM 1205 N N . SER A 1 153 ? 6.185 -11.866 8.420 1.00 94.44 153 SER A N 1
ATOM 1206 C CA . SER A 1 153 ? 7.075 -11.569 9.538 1.00 94.44 153 SER A CA 1
ATOM 1207 C C . SER A 1 153 ? 6.457 -10.529 10.468 1.00 94.44 153 SER A C 1
ATOM 1209 O O . SER A 1 153 ? 5.936 -9.495 10.033 1.00 94.44 153 SER A O 1
ATOM 1211 N N . THR A 1 154 ? 6.597 -10.744 11.777 1.00 93.31 154 THR A N 1
ATOM 1212 C CA . THR A 1 154 ? 6.302 -9.692 12.758 1.00 93.31 154 THR A CA 1
ATOM 1213 C C . THR A 1 154 ? 7.418 -8.640 12.773 1.00 93.31 154 THR A C 1
ATOM 1215 O O . THR A 1 154 ? 8.527 -8.862 12.272 1.00 93.31 154 THR A O 1
ATOM 1218 N N . VAL A 1 155 ? 7.150 -7.475 13.373 1.00 90.56 155 VAL A N 1
ATOM 1219 C CA . VAL A 1 155 ? 8.193 -6.460 13.623 1.00 90.56 155 VAL A CA 1
ATOM 1220 C C . VAL A 1 155 ? 9.257 -7.002 14.587 1.00 90.56 155 VAL A C 1
ATOM 1222 O O . VAL A 1 155 ? 10.437 -6.690 14.433 1.00 90.56 155 VAL A O 1
ATOM 1225 N N . ARG A 1 156 ? 8.854 -7.849 15.545 1.00 92.94 156 ARG A N 1
ATOM 1226 C CA . ARG A 1 156 ? 9.756 -8.494 16.510 1.00 92.94 156 ARG A CA 1
ATOM 1227 C C . ARG A 1 156 ? 10.689 -9.489 15.815 1.00 92.94 156 ARG A C 1
ATOM 1229 O O . ARG A 1 156 ? 11.895 -9.432 16.044 1.00 92.94 156 ARG A O 1
ATOM 1236 N N . ASP A 1 157 ? 10.160 -10.301 14.900 1.00 94.06 157 ASP A N 1
ATOM 1237 C CA . ASP A 1 157 ? 10.938 -11.236 14.072 1.00 94.06 157 ASP A CA 1
ATOM 1238 C C . ASP A 1 157 ? 12.007 -10.484 13.264 1.00 94.06 157 ASP A C 1
ATOM 1240 O O . ASP A 1 157 ? 13.184 -10.848 13.267 1.00 94.06 157 ASP A O 1
ATOM 1244 N N . PHE A 1 158 ? 11.625 -9.376 12.619 1.00 94.75 158 PHE A N 1
ATOM 1245 C CA . PHE A 1 158 ? 12.568 -8.582 11.834 1.00 94.75 158 PHE A CA 1
ATOM 1246 C C . PHE A 1 158 ? 13.619 -7.882 12.710 1.00 94.75 158 PHE A C 1
ATOM 1248 O O . PHE A 1 158 ? 14.790 -7.792 12.335 1.00 94.75 158 PHE A O 1
ATOM 1255 N N . ALA A 1 159 ? 13.237 -7.396 13.893 1.00 93.81 159 ALA A N 1
ATOM 1256 C CA . ALA A 1 159 ? 14.185 -6.828 14.848 1.00 93.81 159 ALA A CA 1
ATOM 1257 C C . ALA A 1 159 ? 15.217 -7.873 15.307 1.00 93.81 159 ALA A C 1
ATOM 1259 O O . ALA A 1 159 ? 16.407 -7.560 15.387 1.00 93.81 159 ALA A O 1
ATOM 1260 N N . ALA A 1 160 ? 14.791 -9.120 15.534 1.00 94.12 160 ALA A N 1
ATOM 1261 C CA . ALA A 1 160 ? 15.689 -10.232 15.836 1.00 94.12 160 ALA A CA 1
ATOM 1262 C C . ALA A 1 160 ? 16.642 -10.526 14.665 1.00 94.12 160 ALA A C 1
ATOM 1264 O O . ALA A 1 160 ? 17.851 -10.635 14.882 1.00 94.12 160 ALA A O 1
ATOM 1265 N N . HIS A 1 161 ? 16.138 -10.537 13.423 1.00 93.06 161 HIS A N 1
ATOM 1266 C CA . HIS A 1 161 ? 16.978 -10.625 12.225 1.00 93.06 161 HIS A CA 1
ATOM 1267 C C . HIS A 1 161 ? 18.025 -9.496 12.179 1.00 93.06 161 HIS A C 1
ATOM 1269 O O . HIS A 1 161 ? 19.189 -9.724 11.848 1.00 93.06 161 HIS A O 1
ATOM 1275 N N . ALA A 1 162 ? 17.655 -8.268 12.537 1.00 92.56 162 ALA A N 1
ATOM 1276 C CA . ALA A 1 162 ? 18.560 -7.129 12.440 1.00 92.56 162 ALA A CA 1
ATOM 1277 C C . ALA A 1 162 ? 19.639 -7.075 13.542 1.00 92.56 162 ALA A C 1
ATOM 1279 O O . ALA A 1 162 ? 20.750 -6.617 13.273 1.00 92.56 162 ALA A O 1
ATOM 1280 N N . LYS A 1 163 ? 19.338 -7.537 14.764 1.00 89.00 163 LYS A N 1
ATOM 1281 C CA . LYS A 1 163 ? 20.124 -7.270 15.989 1.00 89.00 163 LYS A CA 1
ATOM 1282 C C . LYS A 1 163 ? 21.602 -7.678 15.924 1.00 89.00 163 LYS A C 1
ATOM 1284 O O . LYS A 1 163 ? 22.432 -7.012 16.533 1.00 89.00 163 LYS A O 1
ATOM 1289 N N . GLN A 1 164 ? 21.945 -8.751 15.214 1.00 78.75 164 GLN A N 1
ATOM 1290 C CA . GLN A 1 164 ? 23.313 -9.298 15.182 1.00 78.75 164 GLN A CA 1
ATOM 1291 C C . GLN A 1 164 ? 24.057 -9.031 13.865 1.00 78.75 164 GLN A C 1
ATOM 1293 O O . GLN A 1 164 ? 25.139 -9.566 13.636 1.00 78.75 164 GLN A O 1
ATOM 1298 N N . ARG A 1 165 ? 23.491 -8.211 12.972 1.00 86.75 165 ARG A N 1
ATOM 1299 C CA . ARG A 1 165 ? 24.025 -8.018 11.619 1.00 86.75 165 ARG A CA 1
ATOM 1300 C C . ARG A 1 165 ? 24.587 -6.614 11.446 1.00 86.75 165 ARG A C 1
ATOM 1302 O O . ARG A 1 165 ? 23.843 -5.638 11.474 1.00 86.75 165 ARG A O 1
ATOM 1309 N N . LYS A 1 166 ? 25.893 -6.523 11.161 1.00 83.62 166 LYS A N 1
ATOM 1310 C CA . LYS A 1 166 ? 26.559 -5.257 10.792 1.00 83.62 166 LYS A CA 1
ATOM 1311 C C . LYS A 1 166 ? 25.907 -4.596 9.571 1.00 83.62 166 LYS A C 1
ATOM 1313 O O . LYS A 1 166 ? 25.747 -3.381 9.523 1.00 83.62 166 LYS A O 1
ATOM 1318 N N . GLN A 1 167 ? 25.503 -5.404 8.587 1.00 86.94 167 GLN A N 1
ATOM 1319 C CA . GLN A 1 167 ? 24.843 -4.942 7.370 1.00 86.94 167 GLN A CA 1
ATOM 1320 C C . GLN A 1 167 ? 23.564 -5.737 7.113 1.00 86.94 167 GLN A C 1
ATOM 1322 O O . GLN A 1 167 ? 23.571 -6.966 7.088 1.00 86.94 167 GLN A O 1
ATOM 1327 N N . LEU A 1 168 ? 22.470 -5.020 6.857 1.00 90.56 168 LEU A N 1
ATOM 1328 C CA . LEU A 1 168 ? 21.205 -5.622 6.445 1.00 90.56 168 LEU A CA 1
ATOM 1329 C C . LEU A 1 168 ? 21.190 -5.768 4.923 1.00 90.56 168 LEU A C 1
ATOM 1331 O O . LEU A 1 168 ? 21.336 -4.778 4.198 1.00 90.56 168 LEU A O 1
ATOM 1335 N N . ARG A 1 169 ? 21.013 -7.001 4.447 1.00 91.94 169 ARG A N 1
ATOM 1336 C CA . ARG A 1 169 ? 20.854 -7.327 3.027 1.00 91.94 169 ARG A CA 1
ATOM 1337 C C . ARG A 1 169 ? 19.577 -8.132 2.852 1.00 91.94 169 ARG A C 1
ATOM 1339 O O . ARG A 1 169 ? 19.358 -9.081 3.600 1.00 91.94 169 ARG A O 1
ATOM 1346 N N . LEU A 1 170 ? 18.785 -7.778 1.838 1.00 93.88 170 LEU A N 1
ATOM 1347 C CA . LEU A 1 170 ? 17.535 -8.476 1.544 1.00 93.88 170 LEU A CA 1
ATOM 1348 C C . LEU A 1 170 ? 17.753 -9.977 1.383 1.00 93.88 170 LEU A C 1
ATOM 1350 O O . LEU A 1 170 ? 16.963 -10.756 1.891 1.00 93.88 170 LEU A O 1
ATOM 1354 N N . GLU A 1 171 ? 18.793 -10.367 0.648 1.00 93.88 171 GLU A N 1
ATOM 1355 C CA . GLU A 1 171 ? 19.006 -11.757 0.255 1.00 93.88 171 GLU A CA 1
ATOM 1356 C C . GLU A 1 171 ? 18.987 -12.711 1.454 1.00 93.88 171 GLU A C 1
ATOM 1358 O O . GLU A 1 171 ? 18.295 -13.722 1.410 1.00 93.88 171 GLU A O 1
ATOM 1363 N N . PHE A 1 172 ? 19.667 -12.367 2.551 1.00 94.38 172 PHE A N 1
ATOM 1364 C CA . PHE A 1 172 ? 19.676 -13.202 3.753 1.00 94.38 172 PHE A CA 1
ATOM 1365 C C . PHE A 1 172 ? 18.303 -13.273 4.420 1.00 94.38 172 PHE A C 1
ATOM 1367 O O . PHE A 1 172 ? 17.871 -14.356 4.798 1.00 94.38 172 PHE A O 1
ATOM 1374 N N . PHE A 1 173 ? 17.595 -12.145 4.504 1.00 96.19 173 PHE A N 1
ATOM 1375 C CA . PHE A 1 173 ? 16.230 -12.121 5.023 1.00 96.19 173 PHE A CA 1
ATOM 1376 C C . PHE A 1 173 ? 15.282 -12.966 4.159 1.00 96.19 173 PHE A C 1
ATOM 1378 O O . PHE A 1 173 ? 14.523 -13.772 4.678 1.00 96.19 173 PHE A O 1
ATOM 1385 N N . TYR A 1 174 ? 15.362 -12.851 2.833 1.00 97.25 174 TYR A N 1
ATOM 1386 C CA . TYR A 1 174 ? 14.522 -13.618 1.915 1.00 97.25 174 TYR A CA 1
ATOM 1387 C C . TYR A 1 174 ? 14.770 -15.130 2.017 1.00 97.25 174 TYR A C 1
ATOM 1389 O O . TYR A 1 174 ? 13.811 -15.898 2.040 1.00 97.25 174 TYR A O 1
ATOM 1397 N N . ARG A 1 175 ? 16.033 -15.565 2.150 1.00 96.69 175 ARG A N 1
ATOM 1398 C CA . ARG A 1 175 ? 16.376 -16.979 2.389 1.00 96.69 175 ARG A CA 1
ATOM 1399 C C . ARG A 1 175 ? 15.788 -17.497 3.704 1.00 96.69 175 ARG A C 1
ATOM 1401 O O . ARG A 1 175 ? 15.221 -18.584 3.723 1.00 96.69 175 ARG A O 1
ATOM 1408 N N . GLU A 1 176 ? 15.878 -16.715 4.781 1.00 95.88 176 GLU A N 1
ATOM 1409 C CA . GLU A 1 176 ? 15.253 -17.057 6.068 1.00 95.88 176 GLU A CA 1
ATOM 1410 C C . GLU A 1 176 ? 13.732 -17.172 5.945 1.00 95.88 176 GLU A C 1
ATOM 1412 O O . GLU A 1 176 ? 13.149 -18.129 6.446 1.00 95.88 176 GLU A O 1
ATOM 1417 N N . MET A 1 177 ? 13.090 -16.245 5.231 1.00 97.44 177 MET A N 1
ATOM 1418 C CA . MET A 1 177 ? 11.644 -16.281 5.012 1.00 97.44 177 MET A CA 1
ATOM 1419 C C . MET A 1 177 ? 11.216 -17.502 4.198 1.00 97.44 177 MET A C 1
ATOM 1421 O O . MET A 1 177 ? 10.260 -18.173 4.579 1.00 97.44 177 MET A O 1
ATOM 1425 N N . ARG A 1 178 ? 11.935 -17.836 3.122 1.00 97.81 178 ARG A N 1
ATOM 1426 C CA . ARG A 1 178 ? 11.725 -19.059 2.329 1.00 97.81 178 ARG A CA 1
ATOM 1427 C C . ARG A 1 178 ? 11.845 -20.315 3.197 1.00 97.81 178 ARG A C 1
ATOM 1429 O O . ARG A 1 178 ? 10.927 -21.124 3.223 1.00 97.81 178 ARG A O 1
ATOM 1436 N N . ALA A 1 179 ? 12.923 -20.433 3.974 1.00 96.88 179 ALA A N 1
ATOM 1437 C CA . ALA A 1 179 ? 13.139 -21.570 4.867 1.00 96.88 179 ALA A CA 1
ATOM 1438 C C . ALA A 1 179 ? 12.062 -21.678 5.964 1.00 96.88 179 ALA A C 1
ATOM 1440 O O . ALA A 1 179 ? 11.582 -22.770 6.244 1.00 96.88 179 ALA A O 1
ATOM 1441 N N . LYS A 1 180 ? 11.645 -20.548 6.554 1.00 96.00 180 LYS A N 1
ATOM 1442 C CA . LYS A 1 180 ? 10.592 -20.492 7.584 1.00 96.00 180 LYS A CA 1
ATOM 1443 C C . LYS A 1 180 ? 9.219 -20.900 7.043 1.00 96.00 180 LYS A C 1
ATOM 1445 O O . LYS A 1 180 ? 8.415 -21.452 7.784 1.00 96.00 180 LYS A O 1
ATOM 1450 N N . THR A 1 181 ? 8.926 -20.564 5.789 1.00 96.69 181 THR A N 1
ATOM 1451 C CA . THR A 1 181 ? 7.586 -20.720 5.199 1.00 96.69 181 THR A CA 1
ATOM 1452 C C . THR A 1 181 ? 7.430 -21.962 4.330 1.00 96.69 181 THR A C 1
ATOM 1454 O O . THR A 1 181 ? 6.300 -22.359 4.077 1.00 96.69 181 THR A O 1
ATOM 1457 N N . GLY A 1 182 ? 8.528 -22.560 3.861 1.00 97.44 182 GLY A N 1
ATOM 1458 C CA . GLY A 1 182 ? 8.505 -23.683 2.919 1.00 97.44 182 GLY A CA 1
ATOM 1459 C C . GLY A 1 182 ? 8.226 -23.284 1.465 1.00 97.44 182 GLY A C 1
ATOM 1460 O O . GLY A 1 182 ? 8.227 -24.143 0.594 1.00 97.44 182 GLY A O 1
ATOM 1461 N N . ILE A 1 183 ? 8.034 -21.993 1.183 1.00 97.88 183 ILE A N 1
ATOM 1462 C CA . ILE A 1 183 ? 7.698 -21.496 -0.157 1.00 97.88 183 ILE A CA 1
ATOM 1463 C C . ILE A 1 183 ? 8.883 -21.707 -1.106 1.00 97.88 183 ILE A C 1
ATOM 1465 O O . ILE A 1 183 ? 9.996 -21.249 -0.828 1.00 97.88 183 ILE A O 1
ATOM 1469 N N . LEU A 1 184 ? 8.650 -22.350 -2.251 1.00 97.44 184 LEU A N 1
ATOM 1470 C CA . LEU A 1 184 ? 9.660 -22.720 -3.246 1.00 97.44 184 LEU A CA 1
ATOM 1471 C C . LEU A 1 184 ? 10.851 -23.467 -2.616 1.00 97.44 184 LEU A C 1
ATOM 1473 O O . LEU A 1 184 ? 12.022 -23.177 -2.916 1.00 97.44 184 LEU A O 1
ATOM 1477 N N . MET A 1 185 ? 10.549 -24.409 -1.718 1.00 98.00 185 MET A N 1
ATOM 1478 C CA . MET A 1 185 ? 11.512 -25.287 -1.047 1.00 98.00 185 MET A CA 1
ATOM 1479 C C . MET A 1 185 ? 11.227 -26.769 -1.347 1.00 98.00 185 MET A C 1
ATOM 1481 O O . MET A 1 185 ? 10.089 -27.216 -1.293 1.00 98.00 185 MET A O 1
ATOM 1485 N N . ASP A 1 186 ? 12.283 -27.537 -1.620 1.00 95.69 186 ASP A N 1
ATOM 1486 C CA . ASP A 1 186 ? 12.314 -29.004 -1.629 1.00 95.69 186 ASP A CA 1
ATOM 1487 C C . ASP A 1 186 ? 13.036 -29.475 -0.354 1.00 95.69 186 ASP A C 1
ATOM 1489 O O . ASP A 1 186 ? 14.274 -29.496 -0.270 1.00 95.69 186 ASP A O 1
ATOM 1493 N N . GLY A 1 187 ? 12.252 -29.739 0.694 1.00 94.69 187 GLY A N 1
ATOM 1494 C CA . GLY A 1 187 ? 12.767 -29.940 2.047 1.00 94.69 187 GLY A CA 1
ATOM 1495 C C . GLY A 1 187 ? 13.573 -28.723 2.515 1.00 94.69 187 GLY A C 1
ATOM 1496 O O . GLY A 1 187 ? 13.049 -27.619 2.633 1.00 94.69 187 GLY A O 1
ATOM 1497 N N . ALA A 1 188 ? 14.870 -28.912 2.768 1.00 94.31 188 ALA A N 1
ATOM 1498 C CA . ALA A 1 188 ? 15.772 -27.835 3.188 1.00 94.31 188 ALA A CA 1
ATOM 1499 C C . ALA A 1 188 ? 16.419 -27.058 2.022 1.00 94.31 188 ALA A C 1
ATOM 1501 O O . ALA A 1 188 ? 17.123 -26.073 2.256 1.00 94.31 188 ALA A O 1
ATOM 1502 N N . ARG A 1 189 ? 16.240 -27.498 0.769 1.00 96.69 189 ARG A N 1
ATOM 1503 C CA . ARG A 1 189 ? 16.907 -26.915 -0.406 1.00 96.69 189 ARG A CA 1
ATOM 1504 C C . ARG A 1 189 ? 15.941 -26.042 -1.202 1.00 96.69 189 ARG A C 1
ATOM 1506 O O . ARG A 1 189 ? 14.757 -26.350 -1.256 1.00 96.69 189 ARG A O 1
ATOM 1513 N N . PRO A 1 190 ? 16.410 -24.970 -1.855 1.00 97.44 190 PRO A N 1
ATOM 1514 C CA . PRO A 1 190 ? 15.555 -24.207 -2.751 1.00 97.44 190 PRO A CA 1
ATOM 1515 C C . PRO A 1 190 ? 15.201 -25.030 -3.999 1.00 97.44 190 PRO A C 1
ATOM 1517 O O . PRO A 1 190 ? 16.064 -25.704 -4.571 1.00 97.44 190 PRO A O 1
ATOM 1520 N N . VAL A 1 191 ? 13.951 -24.927 -4.457 1.00 96.38 191 VAL A N 1
ATOM 1521 C CA . VAL A 1 191 ? 13.527 -25.484 -5.752 1.00 96.38 191 VAL A CA 1
ATOM 1522 C C . VAL A 1 191 ? 14.414 -24.919 -6.871 1.00 96.38 191 VAL A C 1
ATOM 1524 O O . VAL A 1 191 ? 14.760 -23.738 -6.870 1.00 96.38 191 VAL A O 1
ATOM 1527 N N . GLY A 1 192 ? 14.836 -25.777 -7.806 1.00 94.94 192 GLY A N 1
ATOM 1528 C CA . GLY A 1 192 ? 15.760 -25.410 -8.889 1.00 94.94 192 GLY A CA 1
ATOM 1529 C C . GLY A 1 192 ? 17.222 -25.217 -8.459 1.00 94.94 192 GLY A C 1
ATOM 1530 O O . GLY A 1 192 ? 18.042 -24.789 -9.266 1.00 94.94 192 GLY A O 1
ATOM 1531 N N . GLY A 1 193 ? 17.569 -25.517 -7.201 1.00 95.50 193 GLY A N 1
ATOM 1532 C CA . GLY A 1 193 ? 18.950 -25.510 -6.703 1.00 95.50 193 GLY A CA 1
ATOM 1533 C C . GLY A 1 193 ? 19.551 -24.122 -6.459 1.00 95.50 193 GLY A C 1
ATOM 1534 O O . GLY A 1 193 ? 20.692 -24.025 -6.008 1.00 95.50 193 GLY A O 1
ATOM 1535 N N . GLN A 1 194 ? 18.800 -23.046 -6.707 1.00 94.56 194 GLN A N 1
ATOM 1536 C CA . GLN A 1 194 ? 19.245 -21.667 -6.519 1.00 94.56 194 GLN A CA 1
ATOM 1537 C C . GLN A 1 194 ? 18.222 -20.865 -5.717 1.00 94.56 194 GLN A C 1
ATOM 1539 O O . GLN A 1 194 ? 17.014 -21.056 -5.827 1.00 94.56 194 GLN A O 1
ATOM 1544 N N . TRP A 1 195 ? 18.709 -19.934 -4.898 1.00 94.38 195 TRP A N 1
ATOM 1545 C CA . TRP A 1 195 ? 17.832 -19.088 -4.088 1.00 94.38 195 TRP A CA 1
ATOM 1546 C C . TRP A 1 195 ? 17.159 -17.975 -4.890 1.00 94.38 195 TRP A C 1
ATOM 1548 O O . TRP A 1 195 ? 16.113 -17.504 -4.455 1.00 94.38 195 TRP A O 1
ATOM 1558 N N . ASN A 1 196 ? 17.763 -17.539 -5.997 1.00 91.62 196 ASN A N 1
ATOM 1559 C CA . ASN A 1 196 ? 17.358 -16.351 -6.737 1.00 91.62 196 ASN A CA 1
ATOM 1560 C C . ASN A 1 196 ? 17.711 -16.487 -8.229 1.00 91.62 196 ASN A C 1
ATOM 1562 O O . ASN A 1 196 ? 18.854 -16.817 -8.539 1.00 91.62 196 ASN A O 1
ATOM 1566 N N . PHE A 1 197 ? 16.764 -16.166 -9.115 1.00 92.62 197 PHE A N 1
ATOM 1567 C CA . PHE A 1 197 ? 16.908 -16.195 -10.578 1.00 92.62 197 PHE A CA 1
ATOM 1568 C C . PHE A 1 197 ? 16.921 -14.782 -11.214 1.00 92.62 197 PHE A C 1
ATOM 1570 O O . PHE A 1 197 ? 16.592 -14.600 -12.380 1.00 92.62 197 PHE A O 1
ATOM 1577 N N . ASP A 1 198 ? 17.314 -13.744 -10.461 1.00 87.06 198 ASP A N 1
ATOM 1578 C CA . ASP A 1 198 ? 17.317 -12.328 -10.889 1.00 87.06 198 ASP A CA 1
ATOM 1579 C C . ASP A 1 198 ? 18.082 -12.058 -12.190 1.00 87.06 198 ASP A C 1
ATOM 1581 O O . ASP A 1 198 ? 17.736 -11.147 -12.938 1.00 87.06 198 ASP A O 1
ATOM 1585 N N . ALA A 1 199 ? 19.142 -12.826 -12.453 1.00 84.06 199 ALA A N 1
ATOM 1586 C CA . ALA A 1 199 ? 19.939 -12.671 -13.665 1.00 84.06 199 ALA A CA 1
ATOM 1587 C C . ALA A 1 199 ? 19.136 -13.013 -14.932 1.00 84.06 199 ALA A C 1
ATOM 1589 O O . ALA A 1 199 ? 19.337 -12.369 -15.962 1.00 84.06 199 ALA A O 1
ATOM 1590 N N . ASP A 1 200 ? 18.193 -13.952 -14.824 1.00 83.25 200 ASP A N 1
ATOM 1591 C CA . ASP A 1 200 ? 17.349 -14.420 -15.927 1.00 83.25 200 ASP A CA 1
ATOM 1592 C C . ASP A 1 200 ? 16.182 -13.453 -16.208 1.00 83.25 200 ASP A C 1
ATOM 1594 O O . ASP A 1 200 ? 15.537 -13.518 -17.255 1.00 83.25 200 ASP A O 1
ATOM 1598 N N . ASN A 1 201 ? 15.953 -12.492 -15.307 1.00 86.12 201 ASN A N 1
ATOM 1599 C CA . ASN A 1 201 ? 14.828 -11.557 -15.335 1.00 86.12 201 ASN A CA 1
ATOM 1600 C C . ASN A 1 201 ? 15.167 -10.197 -15.982 1.00 86.12 201 ASN A C 1
ATOM 1602 O O . ASN A 1 201 ? 14.583 -9.162 -15.659 1.00 86.12 201 ASN A O 1
ATOM 1606 N N . ARG A 1 202 ? 16.154 -10.180 -16.889 1.00 85.75 202 ARG A N 1
ATOM 1607 C CA . ARG A 1 202 ? 16.705 -8.957 -17.516 1.00 85.75 202 ARG A CA 1
ATOM 1608 C C . ARG A 1 202 ? 16.544 -8.924 -19.033 1.00 85.75 202 ARG A C 1
ATOM 1610 O O . ARG A 1 202 ? 17.348 -8.310 -19.738 1.00 85.75 202 ARG A O 1
ATOM 1617 N N . GLY A 1 203 ? 15.533 -9.615 -19.544 1.00 85.88 203 GLY A N 1
ATOM 1618 C CA . GLY A 1 203 ? 15.179 -9.585 -20.954 1.00 85.88 203 GLY A CA 1
ATOM 1619 C C . GLY A 1 203 ? 14.791 -8.177 -21.409 1.00 85.88 203 GLY A C 1
ATOM 1620 O O . GLY A 1 203 ? 14.243 -7.369 -20.658 1.00 85.88 203 GLY A O 1
ATOM 1621 N N . ALA A 1 204 ? 15.084 -7.887 -22.673 1.00 88.56 204 ALA A N 1
ATOM 1622 C CA . ALA A 1 204 ? 14.738 -6.633 -23.326 1.00 88.56 204 ALA A CA 1
ATOM 1623 C C . ALA A 1 204 ? 13.791 -6.892 -24.500 1.00 88.56 204 ALA A C 1
ATOM 1625 O O . ALA A 1 204 ? 13.795 -7.970 -25.099 1.00 88.56 204 ALA A O 1
ATOM 1626 N N . PHE A 1 205 ? 12.993 -5.887 -24.853 1.00 90.06 205 PHE A N 1
ATOM 1627 C CA . PHE A 1 205 ? 12.201 -5.935 -26.076 1.00 90.06 205 PHE A CA 1
ATOM 1628 C C . PHE A 1 205 ? 13.095 -5.754 -27.306 1.00 90.06 205 PHE A C 1
ATOM 1630 O O . PHE A 1 205 ? 14.088 -5.026 -27.279 1.00 90.06 205 PHE A O 1
ATOM 1637 N N . GLY A 1 206 ? 12.727 -6.415 -28.404 1.00 88.81 206 GLY A N 1
ATOM 1638 C CA . GLY A 1 206 ? 13.344 -6.161 -29.702 1.00 88.81 206 GLY A CA 1
ATOM 1639 C C . GLY A 1 206 ? 12.946 -4.791 -30.262 1.00 88.81 206 GLY A C 1
ATOM 1640 O O . GLY A 1 206 ? 12.100 -4.088 -29.715 1.00 88.81 206 GLY A O 1
ATOM 1641 N N . LYS A 1 207 ? 13.494 -4.436 -31.430 1.00 88.31 207 LYS A N 1
ATOM 1642 C CA . LYS A 1 207 ? 13.224 -3.149 -32.110 1.00 88.31 207 LYS A CA 1
ATOM 1643 C C . LYS A 1 207 ? 11.741 -2.891 -32.416 1.00 88.31 207 LYS A C 1
ATOM 1645 O O . LYS A 1 207 ? 11.354 -1.743 -32.601 1.00 88.31 207 LYS A O 1
ATOM 1650 N N . ASN A 1 208 ? 10.936 -3.949 -32.494 1.00 88.00 208 ASN A N 1
ATOM 1651 C CA . ASN A 1 208 ? 9.503 -3.876 -32.783 1.00 88.00 208 ASN A CA 1
ATOM 1652 C C . ASN A 1 208 ? 8.642 -3.710 -31.516 1.00 88.00 208 ASN A C 1
ATOM 1654 O O . ASN A 1 208 ? 7.420 -3.666 -31.620 1.00 88.00 208 ASN A O 1
ATOM 1658 N N . GLY A 1 209 ? 9.264 -3.618 -30.337 1.00 89.94 209 GLY A N 1
ATOM 1659 C CA . GLY A 1 209 ? 8.568 -3.496 -29.063 1.00 89.94 209 GLY A CA 1
ATOM 1660 C C . GLY A 1 209 ? 8.047 -4.827 -28.518 1.00 89.94 209 GLY A C 1
ATOM 1661 O O . GLY A 1 209 ? 8.469 -5.894 -28.975 1.00 89.94 209 GLY A O 1
ATOM 1662 N N . PRO A 1 210 ? 7.155 -4.777 -27.515 1.00 90.38 210 PRO A N 1
ATOM 1663 C CA . PRO A 1 210 ? 6.633 -5.961 -26.832 1.00 90.38 210 PRO A CA 1
ATOM 1664 C C . PRO A 1 210 ? 5.670 -6.812 -27.674 1.00 90.38 210 PRO A C 1
ATOM 1666 O O . PRO A 1 210 ? 5.281 -7.890 -27.232 1.00 90.38 210 PRO A O 1
ATOM 1669 N N . GLY A 1 211 ? 5.279 -6.350 -28.868 1.00 88.56 211 GLY A N 1
ATOM 1670 C CA . GLY A 1 211 ? 4.184 -6.954 -29.626 1.00 88.56 211 GLY A CA 1
ATOM 1671 C C . GLY A 1 211 ? 2.830 -6.758 -28.923 1.00 88.56 211 GLY A C 1
ATOM 1672 O O . GLY A 1 211 ? 2.691 -5.842 -28.111 1.00 88.56 211 GLY A O 1
ATOM 1673 N N . PRO A 1 212 ? 1.817 -7.582 -29.240 1.00 88.06 212 PRO A N 1
ATOM 1674 C CA . PRO A 1 212 ? 0.524 -7.538 -28.565 1.00 88.06 212 PRO A CA 1
ATOM 1675 C C . PRO A 1 212 ? 0.657 -7.887 -27.079 1.00 88.06 212 PRO A C 1
ATOM 1677 O O . PRO A 1 212 ? 1.053 -8.998 -26.726 1.00 88.06 212 PRO A O 1
ATOM 1680 N N . LEU A 1 213 ? 0.299 -6.944 -26.209 1.00 91.38 213 LEU A N 1
ATOM 1681 C CA . LEU A 1 213 ? 0.249 -7.155 -24.765 1.00 91.38 213 LEU A CA 1
ATOM 1682 C C . LEU A 1 213 ? -1.174 -7.508 -24.320 1.00 91.38 213 LEU A C 1
ATOM 1684 O O . LEU A 1 213 ? -2.136 -6.933 -24.839 1.00 91.38 213 LEU A O 1
ATOM 1688 N N . PRO A 1 214 ? -1.340 -8.402 -23.328 1.00 88.62 214 PRO A N 1
ATOM 1689 C CA . PRO A 1 214 ? -2.651 -8.638 -22.745 1.00 88.62 214 PRO A CA 1
ATOM 1690 C C . PRO A 1 214 ? -3.162 -7.334 -22.105 1.00 88.62 214 PRO A C 1
ATOM 1692 O O . PRO A 1 214 ? -2.422 -6.709 -21.330 1.00 88.62 214 PRO A O 1
ATOM 1695 N N . PRO A 1 215 ? -4.410 -6.907 -22.376 1.00 88.56 215 PRO A N 1
ATOM 1696 C CA . PRO A 1 215 ? -4.971 -5.713 -21.754 1.00 88.56 215 PRO A CA 1
ATOM 1697 C C . PRO A 1 215 ? -5.123 -5.935 -20.242 1.00 88.56 215 PRO A C 1
ATOM 1699 O O . PRO A 1 215 ? -5.472 -7.042 -19.821 1.00 88.56 215 PRO A O 1
ATOM 1702 N N . PRO A 1 216 ? -4.826 -4.936 -19.390 1.00 87.81 216 PRO A N 1
ATOM 1703 C CA . PRO A 1 216 ? -4.984 -5.082 -17.944 1.00 87.81 216 PRO A CA 1
ATOM 1704 C C . PRO A 1 216 ? -6.447 -5.344 -17.592 1.00 87.81 216 PRO A C 1
ATOM 1706 O O . PRO A 1 216 ? -7.349 -4.765 -18.205 1.00 87.81 216 PRO A O 1
ATOM 1709 N N . LYS A 1 217 ? -6.699 -6.159 -16.563 1.00 94.94 217 LYS A N 1
ATOM 1710 C CA . LYS A 1 217 ? -8.034 -6.219 -15.973 1.00 94.94 217 LYS A CA 1
ATOM 1711 C C . LYS A 1 217 ? -8.354 -4.884 -15.303 1.00 94.94 217 LYS A C 1
ATOM 1713 O O . LYS A 1 217 ? -7.598 -4.389 -14.469 1.00 94.94 217 LYS A O 1
ATOM 1718 N N . ARG A 1 218 ? -9.480 -4.293 -15.697 1.00 95.50 218 ARG A N 1
ATOM 1719 C CA . ARG A 1 218 ? -9.973 -2.993 -15.227 1.00 95.50 218 ARG A CA 1
ATOM 1720 C C . ARG A 1 218 ? -11.416 -3.145 -14.760 1.00 95.50 218 ARG A C 1
ATOM 1722 O O . ARG A 1 218 ? -12.156 -3.949 -15.328 1.00 95.50 218 ARG A O 1
ATOM 1729 N N . PHE A 1 219 ? -11.801 -2.371 -13.751 1.00 97.62 219 PHE A N 1
ATOM 1730 C CA . PHE A 1 219 ? -13.137 -2.421 -13.155 1.00 97.62 219 PHE A CA 1
ATOM 1731 C C . PHE A 1 219 ? -13.860 -1.101 -13.389 1.00 97.62 219 PHE A C 1
ATOM 1733 O O . PHE A 1 219 ? -13.323 -0.036 -13.086 1.00 97.62 219 PHE A O 1
ATOM 1740 N N . THR A 1 220 ? -15.059 -1.166 -13.959 1.00 97.81 220 THR A N 1
ATOM 1741 C CA . THR A 1 220 ? -15.910 0.014 -14.130 1.00 97.81 220 THR A CA 1
ATOM 1742 C C . THR A 1 220 ? -16.334 0.523 -12.749 1.00 97.81 220 THR A C 1
ATOM 1744 O O . THR A 1 220 ? -16.824 -0.290 -11.964 1.00 97.81 220 THR A O 1
ATOM 1747 N N . PRO A 1 221 ? -16.174 1.826 -12.441 1.00 98.50 221 PRO A N 1
ATOM 1748 C CA . PRO A 1 221 ? -16.661 2.408 -11.190 1.00 98.50 221 PRO A CA 1
ATOM 1749 C C . PRO A 1 221 ? -18.151 2.126 -10.997 1.00 98.50 221 PRO A C 1
ATOM 1751 O O . PRO A 1 221 ? -18.925 2.405 -11.912 1.00 98.50 221 PRO A O 1
ATOM 1754 N N . ASP A 1 222 ? -18.556 1.600 -9.843 1.00 98.50 222 ASP A N 1
ATOM 1755 C CA . ASP A 1 222 ? -19.967 1.462 -9.455 1.00 98.50 222 ASP A CA 1
ATOM 1756 C C . ASP A 1 222 ? -20.508 2.751 -8.810 1.00 98.50 222 ASP A C 1
ATOM 1758 O O . ASP A 1 222 ? -19.853 3.792 -8.857 1.00 98.50 222 ASP A O 1
ATOM 1762 N N . ASP A 1 223 ? -21.722 2.714 -8.252 1.00 98.50 223 ASP A N 1
ATOM 1763 C CA . ASP A 1 223 ? -22.355 3.891 -7.643 1.00 98.50 223 ASP A CA 1
ATOM 1764 C C . ASP A 1 223 ? -21.538 4.480 -6.489 1.00 98.50 223 ASP A C 1
ATOM 1766 O O . ASP A 1 223 ? -21.351 5.697 -6.441 1.00 98.50 223 ASP A O 1
ATOM 1770 N N . ILE A 1 224 ? -20.997 3.639 -5.601 1.00 98.50 224 ILE A N 1
ATOM 1771 C CA . ILE A 1 224 ? -20.185 4.098 -4.467 1.00 98.50 224 ILE A CA 1
ATOM 1772 C C . ILE A 1 224 ? -18.899 4.730 -4.996 1.00 98.50 224 ILE A C 1
ATOM 1774 O O . ILE A 1 224 ? -18.519 5.823 -4.575 1.00 98.50 224 ILE A O 1
ATOM 1778 N N . THR A 1 225 ? -18.217 4.073 -5.938 1.00 98.69 225 THR A N 1
ATOM 1779 C CA . THR A 1 225 ? -16.991 4.627 -6.519 1.00 98.69 225 THR A CA 1
ATOM 1780 C C . THR A 1 225 ? -17.255 5.934 -7.266 1.00 98.69 225 THR A C 1
ATOM 1782 O O . THR A 1 225 ? -16.466 6.864 -7.121 1.00 98.69 225 THR A O 1
ATOM 1785 N N . ARG A 1 226 ? -18.354 6.050 -8.023 1.00 98.69 226 ARG A N 1
ATOM 1786 C CA . ARG A 1 226 ? -18.718 7.288 -8.734 1.00 98.69 226 ARG A CA 1
ATOM 1787 C C . ARG A 1 226 ? -18.962 8.450 -7.773 1.00 98.69 226 ARG A C 1
ATOM 1789 O O . ARG A 1 226 ? -18.382 9.511 -7.974 1.00 98.69 226 ARG A O 1
ATOM 1796 N N . GLN A 1 227 ? -19.711 8.228 -6.692 1.00 98.44 227 GLN A N 1
ATOM 1797 C CA . GLN A 1 227 ? -19.927 9.245 -5.654 1.00 98.44 227 GLN A CA 1
ATOM 1798 C C . GLN A 1 227 ? -18.603 9.719 -5.038 1.00 98.44 227 GLN A C 1
ATOM 1800 O O . GLN A 1 227 ? -18.370 10.918 -4.899 1.00 98.44 227 GLN A O 1
ATOM 1805 N N . VAL A 1 228 ? -17.690 8.788 -4.738 1.00 98.62 228 VAL A N 1
ATOM 1806 C CA . VAL A 1 228 ? -16.351 9.127 -4.233 1.00 98.62 228 VAL A CA 1
ATOM 1807 C C . VAL A 1 228 ? -15.534 9.902 -5.270 1.00 98.62 228 VAL A C 1
ATOM 1809 O O . VAL A 1 228 ? -14.839 10.850 -4.911 1.00 98.62 228 VAL A O 1
ATOM 1812 N N . MET A 1 229 ? -15.597 9.528 -6.551 1.00 98.56 229 MET A N 1
ATOM 1813 C CA . MET A 1 229 ? -14.902 10.250 -7.621 1.00 98.56 229 MET A CA 1
ATOM 1814 C C . MET A 1 229 ? -15.386 11.700 -7.726 1.00 98.56 229 MET A C 1
ATOM 1816 O O . MET A 1 229 ? -14.557 12.604 -7.854 1.00 98.56 229 MET A O 1
ATOM 1820 N N . ASP A 1 230 ? -16.696 11.930 -7.639 1.00 98.44 230 ASP A N 1
ATOM 1821 C CA . ASP A 1 230 ? -17.289 13.270 -7.671 1.00 98.44 230 ASP A CA 1
ATOM 1822 C C . ASP A 1 230 ? -16.874 14.088 -6.443 1.00 98.44 230 ASP A C 1
ATOM 1824 O O . ASP A 1 230 ? -16.385 15.214 -6.581 1.00 98.44 230 ASP A O 1
ATOM 1828 N N . LEU A 1 231 ? -16.951 13.485 -5.253 1.00 98.25 231 LEU A N 1
ATOM 1829 C CA . LEU A 1 231 ? -16.491 14.086 -4.003 1.00 98.25 231 LEU A CA 1
ATOM 1830 C C . LEU A 1 231 ? -15.015 14.498 -4.073 1.00 98.25 231 LEU A C 1
ATOM 1832 O O . LEU A 1 231 ? -14.669 15.629 -3.732 1.00 98.25 231 LEU A O 1
ATOM 1836 N N . VAL A 1 232 ? -14.134 13.614 -4.550 1.00 97.94 232 VAL A N 1
ATOM 1837 C CA . VAL A 1 232 ? -12.696 13.898 -4.691 1.00 97.94 232 VAL A CA 1
ATOM 1838 C C . VAL A 1 232 ? -12.448 14.986 -5.734 1.00 97.94 232 VAL A C 1
ATOM 1840 O O . VAL A 1 232 ? -11.626 15.874 -5.506 1.00 97.94 232 VAL A O 1
ATOM 1843 N N . ASN A 1 233 ? -13.153 14.964 -6.867 1.00 97.75 233 ASN A N 1
ATOM 1844 C CA . ASN A 1 233 ? -13.022 16.007 -7.884 1.00 97.75 233 ASN A CA 1
ATOM 1845 C C . ASN A 1 233 ? -13.479 17.381 -7.381 1.00 97.75 233 ASN A C 1
ATOM 1847 O O . ASN A 1 233 ? -12.902 18.381 -7.807 1.00 97.75 233 ASN A O 1
ATOM 1851 N N . HIS A 1 234 ? -14.462 17.429 -6.481 1.00 97.06 234 HIS A N 1
ATOM 1852 C CA . HIS A 1 234 ? -14.954 18.665 -5.885 1.00 97.06 234 HIS A CA 1
ATOM 1853 C C . HIS A 1 234 ? -14.072 19.142 -4.719 1.00 97.06 234 HIS A C 1
ATOM 1855 O O . HIS A 1 234 ? -13.460 20.206 -4.794 1.00 97.06 234 HIS A O 1
ATOM 1861 N N . ARG A 1 235 ? -13.949 18.338 -3.655 1.00 95.31 235 ARG A N 1
ATOM 1862 C CA . ARG A 1 235 ? -13.261 18.714 -2.406 1.00 95.31 235 ARG A CA 1
ATOM 1863 C C . ARG A 1 235 ? -11.746 18.810 -2.571 1.00 95.31 235 ARG A C 1
ATOM 1865 O O . ARG A 1 235 ? -11.109 19.670 -1.971 1.00 95.31 235 ARG A O 1
ATOM 1872 N N . LEU A 1 236 ? -11.166 17.964 -3.424 1.00 94.81 236 LEU A N 1
ATOM 1873 C CA . LEU A 1 236 ? -9.726 17.899 -3.687 1.00 94.81 236 LEU A CA 1
ATOM 1874 C C . LEU A 1 236 ? -9.400 18.339 -5.122 1.00 94.81 236 LEU A C 1
ATOM 1876 O O . LEU A 1 236 ? -8.474 17.825 -5.748 1.00 94.81 236 LEU A O 1
ATOM 1880 N N . ALA A 1 237 ? -10.146 19.308 -5.666 1.00 95.62 237 ALA A N 1
ATOM 1881 C CA . ALA A 1 237 ? -9.999 19.776 -7.048 1.00 95.62 237 ALA A CA 1
ATOM 1882 C C . ALA A 1 237 ? -8.552 20.156 -7.422 1.00 95.62 237 ALA A C 1
ATOM 1884 O O . ALA A 1 237 ? -8.113 19.863 -8.537 1.00 95.62 237 ALA A O 1
ATOM 1885 N N . HIS A 1 238 ? -7.816 20.741 -6.472 1.00 94.12 238 HIS A N 1
ATOM 1886 C CA . HIS A 1 238 ? -6.433 21.204 -6.609 1.00 94.12 238 HIS A CA 1
ATOM 1887 C C . HIS A 1 238 ? -5.374 20.094 -6.460 1.00 94.12 238 HIS A C 1
ATOM 1889 O O . HIS A 1 238 ? -4.189 20.344 -6.680 1.00 94.12 238 HIS A O 1
ATOM 1895 N N . HIS A 1 239 ? -5.769 18.872 -6.085 1.00 95.44 239 HIS A N 1
ATOM 1896 C CA . HIS A 1 239 ? -4.847 17.745 -5.970 1.00 95.44 239 HIS A CA 1
ATOM 1897 C C . HIS A 1 239 ? -4.407 17.229 -7.350 1.00 95.44 239 HIS A C 1
ATOM 1899 O O . HIS A 1 239 ? -5.172 17.296 -8.317 1.00 95.44 239 HIS A O 1
ATOM 1905 N N . PRO A 1 240 ? -3.189 16.667 -7.458 1.00 95.12 240 PRO A N 1
ATOM 1906 C CA . PRO A 1 240 ? -2.646 16.205 -8.725 1.00 95.12 240 PRO A CA 1
ATOM 1907 C C . PRO A 1 240 ? -3.356 14.949 -9.249 1.00 95.12 240 PRO A C 1
ATOM 1909 O O . PRO A 1 240 ? -3.880 14.121 -8.498 1.00 95.12 240 PRO A O 1
ATOM 1912 N N . GLY A 1 241 ? -3.271 14.766 -10.564 1.00 94.62 241 GLY A N 1
ATOM 1913 C CA . GLY A 1 241 ? -3.776 13.590 -11.265 1.00 94.62 241 GLY A CA 1
ATOM 1914 C C . GLY A 1 241 ? -5.240 13.680 -11.689 1.00 94.62 241 GLY A C 1
ATOM 1915 O O . GLY A 1 241 ? -5.949 14.636 -11.378 1.00 94.62 241 GLY A O 1
ATOM 1916 N N . ALA A 1 242 ? -5.680 12.673 -12.440 1.00 95.38 242 ALA A N 1
ATOM 1917 C CA . ALA A 1 242 ? -7.010 12.618 -13.041 1.00 95.38 242 ALA A CA 1
ATOM 1918 C C . ALA A 1 242 ? -7.704 11.281 -12.761 1.00 95.38 242 ALA A C 1
ATOM 1920 O O . ALA A 1 242 ? -7.055 10.244 -12.634 1.00 95.38 242 ALA A O 1
ATOM 1921 N N . LEU A 1 243 ? -9.037 11.310 -12.705 1.00 96.94 243 LEU A N 1
ATOM 1922 C CA . LEU A 1 243 ? -9.881 10.135 -12.452 1.00 96.94 243 LEU A CA 1
ATOM 1923 C C . LEU A 1 243 ? -10.543 9.570 -13.715 1.00 96.94 243 LEU A C 1
ATOM 1925 O O . LEU A 1 243 ? -11.226 8.555 -13.645 1.00 96.94 243 LEU A O 1
ATOM 1929 N N . THR A 1 244 ? -10.307 10.177 -14.881 1.00 94.06 244 THR A N 1
ATOM 1930 C CA . THR A 1 244 ? -10.873 9.733 -16.171 1.00 94.06 244 THR A CA 1
ATOM 1931 C C . THR A 1 244 ? -10.503 8.294 -16.518 1.00 94.06 244 THR A C 1
ATOM 1933 O O . THR A 1 244 ? -11.262 7.601 -17.183 1.00 94.06 244 THR A O 1
ATOM 1936 N N . SER A 1 245 ? -9.348 7.832 -16.038 1.00 94.25 245 SER A N 1
ATOM 1937 C CA . SER A 1 245 ? -8.894 6.452 -16.177 1.00 94.25 245 SER A CA 1
ATOM 1938 C C . SER A 1 245 ? -8.915 5.703 -14.843 1.00 94.25 245 SER A C 1
ATOM 1940 O O . SER A 1 245 ? -8.029 4.898 -14.572 1.00 94.25 245 SER A O 1
ATOM 1942 N N . PHE A 1 246 ? -9.864 5.976 -13.947 1.00 97.25 246 PHE A N 1
ATOM 1943 C CA . PHE A 1 246 ? -10.025 5.157 -12.744 1.00 97.25 246 PHE A CA 1
ATOM 1944 C C . PHE A 1 246 ? -10.471 3.735 -13.124 1.00 97.25 246 PHE A C 1
ATOM 1946 O O . PHE A 1 246 ? -11.214 3.535 -14.081 1.00 97.25 246 PHE A O 1
ATOM 1953 N N . GLY A 1 247 ? -9.965 2.721 -12.424 1.00 96.25 247 GLY A N 1
ATOM 1954 C CA . GLY A 1 247 ? -10.380 1.333 -12.656 1.00 96.25 247 GLY A CA 1
ATOM 1955 C C . GLY A 1 247 ? -9.623 0.308 -11.825 1.00 96.25 247 GLY A C 1
ATOM 1956 O O . GLY A 1 247 ? -9.345 -0.789 -12.311 1.00 96.25 247 GLY A O 1
ATOM 1957 N N . TRP A 1 248 ? -9.237 0.704 -10.612 1.00 97.50 248 TRP A N 1
ATOM 1958 C CA . TRP A 1 248 ? -8.588 -0.152 -9.622 1.00 97.50 248 TRP A CA 1
ATOM 1959 C C . TRP A 1 248 ? -9.621 -1.040 -8.917 1.00 97.50 248 TRP A C 1
ATOM 1961 O O . TRP A 1 248 ? -10.768 -0.617 -8.784 1.00 97.50 248 TRP A O 1
ATOM 1971 N N . PRO A 1 249 ? -9.236 -2.236 -8.435 1.00 97.62 249 PRO A N 1
ATOM 1972 C CA . PRO A 1 249 ? -10.110 -3.027 -7.583 1.00 97.62 249 PRO A CA 1
ATOM 1973 C C . PRO A 1 249 ? -10.295 -2.324 -6.232 1.00 97.62 249 PRO A C 1
ATOM 1975 O O . PRO A 1 249 ? -9.313 -2.013 -5.553 1.00 97.62 249 PRO A O 1
ATOM 1978 N N . VAL A 1 250 ? -11.549 -2.095 -5.849 1.00 98.38 250 VAL A N 1
ATOM 1979 C CA . VAL A 1 250 ? -11.953 -1.502 -4.560 1.00 98.38 250 VAL A CA 1
ATOM 1980 C C . VAL A 1 250 ? -12.705 -2.495 -3.670 1.00 98.38 250 VAL A C 1
ATOM 1982 O O . VAL A 1 250 ? -12.973 -2.196 -2.510 1.00 98.38 250 VAL A O 1
ATOM 1985 N N . THR A 1 251 ? -12.986 -3.701 -4.175 1.00 98.50 251 THR A N 1
ATOM 1986 C CA . THR A 1 251 ? -13.538 -4.819 -3.395 1.00 98.50 251 THR A CA 1
ATOM 1987 C C . THR A 1 251 ? -12.623 -6.042 -3.433 1.00 98.50 251 THR A C 1
ATOM 1989 O O . THR A 1 251 ? -11.757 -6.173 -4.308 1.00 98.50 251 THR A O 1
ATOM 1992 N N . ARG A 1 252 ? -12.817 -6.968 -2.484 1.00 97.62 252 ARG A N 1
ATOM 1993 C CA . ARG A 1 252 ? -12.070 -8.233 -2.432 1.00 97.62 252 ARG A CA 1
ATOM 1994 C C . ARG A 1 252 ? -12.329 -9.091 -3.671 1.00 97.62 252 ARG A C 1
ATOM 1996 O O . ARG A 1 252 ? -11.393 -9.656 -4.226 1.00 97.62 252 ARG A O 1
ATOM 2003 N N . GLU A 1 253 ? -13.567 -9.141 -4.148 1.00 98.12 253 GLU A N 1
ATOM 2004 C CA . GLU A 1 253 ? -13.972 -9.917 -5.324 1.00 98.12 253 GLU A CA 1
ATOM 2005 C C . GLU A 1 253 ? -13.263 -9.407 -6.581 1.00 98.12 253 GLU A C 1
ATOM 2007 O O . GLU A 1 253 ? -12.681 -10.186 -7.335 1.00 98.12 253 GLU A O 1
ATOM 2012 N N . GLN A 1 254 ? -13.236 -8.084 -6.776 1.00 98.44 254 GLN A N 1
ATOM 2013 C CA . GLN A 1 254 ? -12.493 -7.468 -7.876 1.00 98.44 254 GLN A CA 1
ATOM 2014 C C . GLN A 1 254 ? -10.996 -7.779 -7.768 1.00 98.44 254 GLN A C 1
ATOM 2016 O O . GLN A 1 254 ? -10.347 -8.107 -8.762 1.00 98.44 254 GLN A O 1
ATOM 2021 N N . ALA A 1 255 ? -10.435 -7.723 -6.561 1.00 98.19 255 ALA A N 1
ATOM 2022 C CA . ALA A 1 255 ? -9.025 -8.008 -6.353 1.00 98.19 255 ALA A CA 1
ATOM 2023 C C . ALA A 1 255 ? -8.657 -9.475 -6.655 1.00 98.19 255 ALA A C 1
ATOM 2025 O O . ALA A 1 255 ? -7.622 -9.723 -7.273 1.00 98.19 255 ALA A O 1
ATOM 2026 N N . LEU A 1 256 ? -9.517 -10.438 -6.305 1.00 98.38 256 LEU A N 1
ATOM 2027 C CA . LEU A 1 256 ? -9.349 -11.854 -6.660 1.00 98.38 256 LEU A CA 1
ATOM 2028 C C . LEU A 1 256 ? -9.376 -12.070 -8.177 1.00 98.38 256 LEU A C 1
ATOM 2030 O O . LEU A 1 256 ? -8.535 -12.789 -8.715 1.00 98.38 256 LEU A O 1
ATOM 2034 N N . VAL A 1 257 ? -10.279 -11.389 -8.885 1.00 98.56 257 VAL A N 1
ATOM 2035 C CA . VAL A 1 257 ? -10.324 -11.422 -10.354 1.00 98.56 257 VAL A CA 1
ATOM 2036 C C . VAL A 1 257 ? -9.046 -10.832 -10.964 1.00 98.56 257 VAL A C 1
ATOM 2038 O O . VAL A 1 257 ? -8.521 -11.371 -11.937 1.00 98.56 257 VAL A O 1
ATOM 2041 N N . ALA A 1 258 ? -8.506 -9.751 -10.391 1.00 98.00 258 ALA A N 1
ATOM 2042 C CA . ALA A 1 258 ? -7.235 -9.176 -10.836 1.00 98.00 258 ALA A CA 1
ATOM 2043 C C . ALA A 1 258 ? -6.049 -10.132 -10.608 1.00 98.00 258 ALA A C 1
ATOM 2045 O O . ALA A 1 258 ? -5.166 -10.228 -11.462 1.00 98.00 258 ALA A O 1
ATOM 2046 N N . LEU A 1 259 ? -6.033 -10.865 -9.487 1.00 98.50 259 LEU A N 1
ATOM 2047 C CA . LEU A 1 259 ? -5.032 -11.901 -9.222 1.00 98.50 259 LEU A CA 1
ATOM 2048 C C . LEU A 1 259 ? -5.098 -13.005 -10.282 1.00 98.50 259 LEU A C 1
ATOM 2050 O O . LEU A 1 259 ? -4.078 -13.316 -10.891 1.00 98.50 259 LEU A O 1
ATOM 2054 N N . GLN A 1 260 ? -6.286 -13.552 -10.540 1.00 98.19 260 GLN A N 1
ATOM 2055 C CA . GLN A 1 260 ? -6.476 -14.608 -11.538 1.00 98.19 260 GLN A CA 1
ATOM 2056 C C . GLN A 1 260 ? -6.022 -14.166 -12.937 1.00 98.19 260 GLN A C 1
ATOM 2058 O O . GLN A 1 260 ? -5.298 -14.904 -13.603 1.00 98.19 260 GLN A O 1
ATOM 2063 N N . ASP A 1 261 ? -6.364 -12.942 -13.356 1.00 98.12 261 ASP A N 1
ATOM 2064 C CA . ASP A 1 261 ? -5.923 -12.376 -14.639 1.00 98.12 261 ASP A CA 1
ATOM 2065 C C . ASP A 1 261 ? -4.392 -12.258 -14.735 1.00 98.12 261 ASP A C 1
ATOM 2067 O O . ASP A 1 261 ? -3.797 -12.583 -15.765 1.00 98.12 261 ASP A O 1
ATOM 2071 N N . PHE A 1 262 ? -3.729 -11.835 -13.653 1.00 98.06 262 PHE A N 1
ATOM 2072 C CA . PHE A 1 262 ? -2.269 -11.781 -13.608 1.00 98.06 262 PHE A CA 1
ATOM 2073 C C . PHE A 1 262 ? -1.637 -13.171 -13.750 1.00 98.06 262 PHE A C 1
ATOM 2075 O O . PHE A 1 262 ? -0.737 -13.340 -14.580 1.00 98.06 262 PHE A O 1
ATOM 2082 N N . ILE A 1 263 ? -2.100 -14.151 -12.968 1.00 98.44 263 ILE A N 1
ATOM 2083 C CA . ILE A 1 263 ? -1.569 -15.520 -13.000 1.00 98.44 263 ILE A CA 1
ATOM 2084 C C . ILE A 1 263 ? -1.743 -16.125 -14.397 1.00 98.44 263 ILE A C 1
ATOM 2086 O O . ILE A 1 263 ? -0.791 -16.671 -14.954 1.00 98.44 263 ILE A O 1
ATOM 2090 N N . ALA A 1 264 ? -2.923 -15.959 -14.998 1.00 97.50 264 ALA A N 1
ATOM 2091 C CA . ALA A 1 264 ? -3.233 -16.507 -16.312 1.00 97.50 264 ALA A CA 1
ATOM 2092 C C . ALA A 1 264 ? -2.392 -15.873 -17.431 1.00 97.50 264 ALA A C 1
ATOM 2094 O O . ALA A 1 264 ? -1.809 -16.590 -18.241 1.00 97.50 264 ALA A O 1
ATOM 2095 N N . HIS A 1 265 ? -2.302 -14.541 -17.480 1.00 96.62 265 HIS A N 1
ATOM 2096 C CA . HIS A 1 265 ? -1.848 -13.849 -18.692 1.00 96.62 265 HIS A CA 1
ATOM 2097 C C . HIS A 1 265 ? -0.463 -13.202 -18.592 1.00 96.62 265 HIS A C 1
ATOM 2099 O O . HIS A 1 265 ? 0.131 -12.873 -19.619 1.00 96.62 265 HIS A O 1
ATOM 2105 N N . ARG A 1 266 ? 0.060 -12.966 -17.382 1.00 96.69 266 ARG A N 1
ATOM 2106 C CA . ARG A 1 266 ? 1.270 -12.143 -17.187 1.00 96.69 266 ARG A CA 1
ATOM 2107 C C . ARG A 1 266 ? 2.371 -12.814 -16.391 1.00 96.69 266 ARG A C 1
ATOM 2109 O O . ARG A 1 266 ? 3.534 -12.594 -16.721 1.00 96.69 266 ARG A O 1
ATOM 2116 N N . LEU A 1 267 ? 2.035 -13.645 -15.405 1.00 97.88 267 LEU A N 1
ATOM 2117 C CA . LEU A 1 267 ? 3.027 -14.363 -14.606 1.00 97.88 267 LEU A CA 1
ATOM 2118 C C . LEU A 1 267 ? 4.063 -15.122 -15.460 1.00 97.88 267 LEU A C 1
ATOM 2120 O O . LEU A 1 267 ? 5.240 -15.012 -15.122 1.00 97.88 267 LEU A O 1
ATOM 2124 N N . PRO A 1 268 ? 3.715 -15.797 -16.579 1.00 97.12 268 PRO A N 1
ATOM 2125 C CA . PRO A 1 268 ? 4.711 -16.517 -17.376 1.00 97.12 268 PRO A CA 1
ATOM 2126 C C . PRO A 1 268 ? 5.874 -15.631 -17.852 1.00 97.12 268 PRO A C 1
ATOM 2128 O O . PRO A 1 268 ? 7.034 -16.037 -17.792 1.00 97.12 268 PRO A O 1
ATOM 2131 N N . ASN A 1 269 ? 5.570 -14.385 -18.224 1.00 95.81 269 ASN A N 1
ATOM 2132 C CA . ASN A 1 269 ? 6.520 -13.416 -18.775 1.00 95.81 269 ASN A CA 1
ATOM 2133 C C . ASN A 1 269 ? 6.978 -12.354 -17.755 1.00 95.81 269 ASN A C 1
ATOM 2135 O O . ASN A 1 269 ? 7.735 -11.447 -18.113 1.00 95.81 269 ASN A O 1
ATOM 2139 N N . PHE A 1 270 ? 6.525 -12.441 -16.497 1.00 95.75 270 PHE A N 1
ATOM 2140 C CA . PHE A 1 270 ? 6.821 -11.451 -15.457 1.00 95.75 270 PHE A CA 1
ATOM 2141 C C . PHE A 1 270 ? 8.326 -11.287 -15.238 1.00 95.75 270 PHE A C 1
ATOM 2143 O O . PHE A 1 270 ? 8.812 -10.159 -15.201 1.00 95.75 270 PHE A O 1
ATOM 2150 N N . GLY A 1 271 ? 9.049 -12.404 -15.094 1.00 92.19 271 GLY A N 1
ATOM 2151 C CA . GLY A 1 271 ? 10.484 -12.400 -14.837 1.00 92.19 271 GLY A CA 1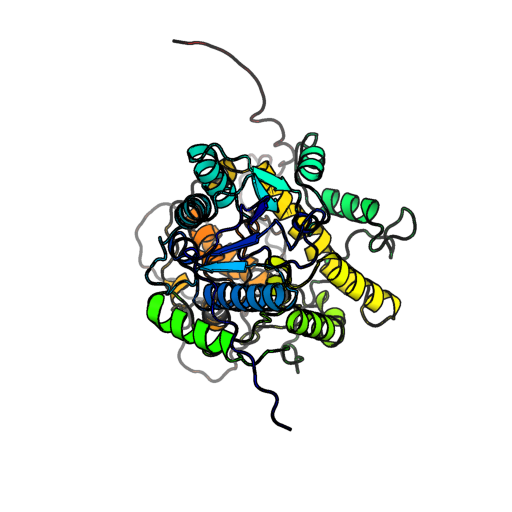
ATOM 2152 C C . GLY A 1 271 ? 11.251 -11.823 -16.017 1.00 92.19 271 GLY A C 1
ATOM 2153 O O . GLY A 1 271 ? 11.937 -10.818 -15.875 1.00 92.19 271 GLY A O 1
ATOM 2154 N N . THR A 1 272 ? 11.059 -12.390 -17.209 1.00 93.12 272 THR A N 1
ATOM 2155 C CA . THR A 1 272 ? 11.785 -12.001 -18.427 1.00 93.12 272 THR A CA 1
ATOM 2156 C C . THR A 1 272 ? 11.770 -10.497 -18.690 1.00 93.12 272 THR A C 1
ATOM 2158 O O . THR A 1 272 ? 12.798 -9.953 -19.074 1.00 93.12 272 THR A O 1
ATOM 2161 N N . TYR A 1 273 ? 10.645 -9.814 -18.465 1.00 93.75 273 TYR A N 1
ATOM 2162 C CA . TYR A 1 273 ? 10.492 -8.385 -18.766 1.00 93.75 273 TYR A CA 1
ATOM 2163 C C . TYR A 1 273 ? 10.362 -7.502 -17.519 1.00 93.75 273 TYR A C 1
ATOM 2165 O O . TYR A 1 273 ? 9.839 -6.390 -17.606 1.00 93.75 273 TYR A O 1
ATOM 2173 N N . GLN A 1 274 ? 10.839 -7.971 -16.362 1.00 89.06 274 GLN A N 1
ATOM 2174 C CA . GLN A 1 274 ? 10.692 -7.278 -15.079 1.00 89.06 274 GLN A CA 1
ATOM 2175 C C . GLN A 1 274 ? 11.270 -5.849 -15.091 1.00 89.06 274 GLN A C 1
ATOM 2177 O O . GLN A 1 274 ? 10.685 -4.940 -14.492 1.00 89.06 274 GLN A O 1
ATOM 2182 N N . ASP A 1 275 ? 12.380 -5.656 -15.808 1.00 91.06 275 ASP A N 1
ATOM 2183 C CA . ASP A 1 275 ? 13.107 -4.385 -15.916 1.00 91.06 275 ASP A CA 1
ATOM 2184 C C . ASP A 1 275 ? 12.881 -3.659 -17.256 1.00 91.06 275 ASP A C 1
ATOM 2186 O O . ASP A 1 275 ? 13.478 -2.609 -17.513 1.00 91.06 275 ASP A O 1
ATOM 2190 N N . ALA A 1 276 ? 12.023 -4.192 -18.127 1.00 90.94 276 ALA A N 1
ATOM 2191 C CA . ALA A 1 276 ? 11.777 -3.601 -19.434 1.00 90.94 276 ALA A CA 1
ATOM 2192 C C . ALA A 1 276 ? 10.868 -2.363 -19.333 1.00 90.94 276 ALA A C 1
ATOM 2194 O O . ALA A 1 276 ? 9.977 -2.289 -18.490 1.00 90.94 276 ALA A O 1
ATOM 2195 N N . MET A 1 277 ? 11.081 -1.387 -20.218 1.00 92.62 277 MET A N 1
ATOM 2196 C CA . MET A 1 277 ? 10.225 -0.208 -20.397 1.00 92.62 277 MET A CA 1
ATOM 2197 C C . MET A 1 277 ? 9.942 -0.019 -21.883 1.00 92.62 277 MET A C 1
ATOM 2199 O O . MET A 1 277 ? 10.820 -0.263 -22.714 1.00 92.62 277 MET A O 1
ATOM 2203 N N . TRP A 1 278 ? 8.746 0.461 -22.212 1.00 92.69 278 TRP A N 1
ATOM 2204 C CA . TRP A 1 278 ? 8.389 0.830 -23.576 1.00 92.69 278 TRP A CA 1
ATOM 2205 C C . TRP A 1 278 ? 7.518 2.090 -23.586 1.00 92.69 278 TRP A C 1
ATOM 2207 O O . TRP A 1 278 ? 6.712 2.301 -22.681 1.00 92.69 278 TRP A O 1
ATOM 2217 N N . GLU A 1 279 ? 7.722 2.953 -24.582 1.00 87.81 279 GLU A N 1
ATOM 2218 C CA . GLU A 1 279 ? 6.993 4.221 -24.718 1.00 87.81 279 GLU A CA 1
ATOM 2219 C C . GLU A 1 279 ? 5.489 3.952 -24.868 1.00 87.81 279 GLU A C 1
ATOM 2221 O O . GLU A 1 279 ? 5.084 3.077 -25.632 1.00 87.81 279 GLU A O 1
ATOM 2226 N N . GLY A 1 280 ? 4.661 4.677 -24.112 1.00 85.75 280 GLY A N 1
ATOM 2227 C CA . GLY A 1 280 ? 3.204 4.493 -24.099 1.00 85.75 280 GLY A CA 1
ATOM 2228 C C . GLY A 1 280 ? 2.683 3.248 -23.363 1.00 85.75 280 GLY A C 1
ATOM 2229 O O . GLY A 1 280 ? 1.507 3.218 -23.004 1.00 85.75 280 GLY A O 1
ATOM 2230 N N . GLU A 1 281 ? 3.531 2.262 -23.056 1.00 91.69 281 GLU A N 1
ATOM 2231 C CA . GLU A 1 281 ? 3.108 1.027 -22.389 1.00 91.69 281 GLU A CA 1
ATOM 2232 C C . GLU A 1 281 ? 3.222 1.139 -20.871 1.00 91.69 281 GLU A C 1
ATOM 2234 O O . GLU A 1 281 ? 4.298 1.059 -20.282 1.00 91.69 281 GLU A O 1
ATOM 2239 N N . VAL A 1 282 ? 2.073 1.316 -20.223 1.00 92.62 282 VAL A N 1
ATOM 2240 C CA . VAL A 1 282 ? 1.984 1.560 -18.775 1.00 92.62 282 VAL A CA 1
ATOM 2241 C C . VAL A 1 282 ? 2.163 0.275 -17.962 1.00 92.62 282 VAL A C 1
ATOM 2243 O O . VAL A 1 282 ? 2.714 0.285 -16.862 1.00 92.62 282 VAL A O 1
ATOM 2246 N N . TRP A 1 283 ? 1.641 -0.839 -18.476 1.00 93.31 283 TRP A N 1
ATOM 2247 C CA . TRP A 1 283 ? 1.274 -1.997 -17.658 1.00 93.31 283 TRP A CA 1
ATOM 2248 C C . TRP A 1 283 ? 2.240 -3.174 -17.779 1.00 93.31 283 TRP A C 1
ATOM 2250 O O . TRP A 1 283 ? 2.546 -3.806 -16.760 1.00 93.31 283 TRP A O 1
ATOM 2260 N N . LEU A 1 284 ? 2.694 -3.453 -19.008 1.00 94.38 284 LEU A N 1
ATOM 2261 C CA . LEU A 1 284 ? 3.528 -4.600 -19.380 1.00 94.38 284 LEU A CA 1
ATOM 2262 C C . LEU A 1 284 ? 3.049 -5.902 -18.694 1.00 94.38 284 LEU A C 1
ATOM 2264 O O . LEU A 1 284 ? 1.847 -6.146 -18.559 1.00 94.38 284 LEU A O 1
ATOM 2268 N N . TYR A 1 285 ? 3.985 -6.735 -18.240 1.00 95.44 285 TYR A N 1
ATOM 2269 C CA . TYR A 1 285 ? 3.721 -8.027 -17.600 1.00 95.44 285 TYR A CA 1
ATOM 2270 C C . TYR A 1 285 ? 3.644 -7.945 -16.067 1.00 95.44 285 TYR A C 1
ATOM 2272 O O . TYR A 1 285 ? 3.772 -8.952 -15.374 1.00 95.44 285 TYR A O 1
ATOM 2280 N N . HIS A 1 286 ? 3.441 -6.752 -15.503 1.00 96.12 286 HIS A N 1
ATOM 2281 C CA . HIS A 1 286 ? 3.323 -6.582 -14.055 1.00 96.12 286 HIS A CA 1
ATOM 2282 C C . HIS A 1 286 ? 1.941 -6.998 -13.535 1.00 96.12 286 HIS A C 1
ATOM 2284 O O . HIS A 1 286 ? 0.964 -7.033 -14.277 1.00 96.12 286 HIS A O 1
ATOM 2290 N N . SER A 1 287 ? 1.855 -7.289 -12.235 1.00 95.69 287 SER A N 1
ATOM 2291 C CA . SER A 1 287 ? 0.629 -7.812 -11.622 1.00 95.69 287 SER A CA 1
ATOM 2292 C C . SER A 1 287 ? -0.442 -6.772 -11.324 1.00 95.69 287 SER A C 1
ATOM 2294 O O . SER A 1 287 ? -1.614 -7.107 -11.238 1.00 95.69 287 SER A O 1
ATOM 2296 N N . HIS A 1 288 ? -0.038 -5.518 -11.105 1.00 93.81 288 HIS A N 1
ATOM 2297 C CA . HIS A 1 288 ? -0.919 -4.416 -10.686 1.00 93.81 288 HIS A CA 1
ATOM 2298 C C . HIS A 1 288 ? -1.658 -4.683 -9.356 1.00 93.81 288 HIS A C 1
ATOM 2300 O O . HIS A 1 288 ? -2.576 -3.956 -8.989 1.00 93.81 288 HIS A O 1
ATOM 2306 N N . LEU A 1 289 ? -1.201 -5.668 -8.571 1.00 96.12 289 LEU A N 1
ATOM 2307 C CA . LEU A 1 289 ? -1.839 -6.089 -7.315 1.00 96.12 289 LEU A CA 1
ATOM 2308 C C . LEU A 1 289 ? -1.416 -5.269 -6.093 1.00 96.12 289 LEU A C 1
ATOM 2310 O O . LEU A 1 289 ? -1.962 -5.460 -5.010 1.00 96.12 289 LEU A O 1
ATOM 2314 N N . SER A 1 290 ? -0.447 -4.355 -6.222 1.00 93.62 290 SER A N 1
ATOM 2315 C CA . SER A 1 290 ? 0.074 -3.612 -5.066 1.00 93.62 290 SER A CA 1
ATOM 2316 C C . SER A 1 290 ? -0.998 -2.779 -4.363 1.00 93.62 290 SER A C 1
ATOM 2318 O O . SER A 1 290 ? -0.885 -2.546 -3.165 1.00 93.62 290 SER A O 1
ATOM 2320 N N . CYS A 1 291 ? -2.033 -2.345 -5.087 1.00 91.88 291 CYS A N 1
ATOM 2321 C CA . CYS A 1 291 ? -3.176 -1.638 -4.519 1.00 91.88 291 CYS A CA 1
ATOM 2322 C C . CYS A 1 291 ? -3.966 -2.549 -3.573 1.00 91.88 291 CYS A C 1
ATOM 2324 O O . CYS A 1 291 ? -4.075 -2.275 -2.382 1.00 91.88 291 CYS A O 1
ATOM 2326 N N . ALA A 1 292 ? -4.418 -3.690 -4.095 1.00 96.06 292 ALA A N 1
ATOM 2327 C CA . ALA A 1 292 ? -5.179 -4.680 -3.348 1.00 96.06 292 ALA A CA 1
ATOM 2328 C C . ALA A 1 292 ? -4.397 -5.265 -2.162 1.00 96.06 292 ALA A C 1
ATOM 2330 O O . ALA A 1 292 ? -4.952 -5.417 -1.080 1.00 96.06 292 ALA A O 1
ATOM 2331 N N . LEU A 1 293 ? -3.100 -5.537 -2.339 1.00 96.06 293 LEU A N 1
ATOM 2332 C CA . LEU A 1 293 ? -2.227 -6.034 -1.271 1.00 96.06 293 LEU A CA 1
ATOM 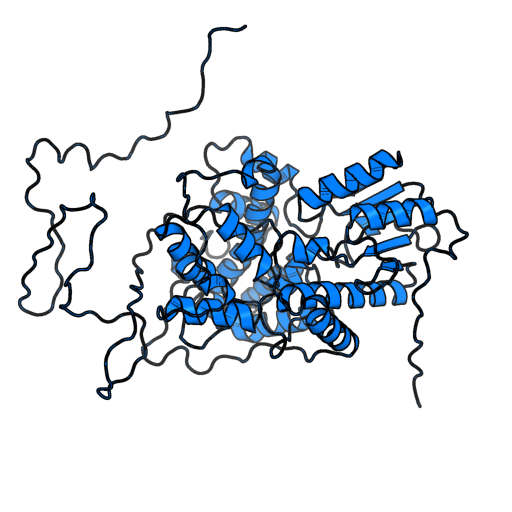2333 C C . LEU A 1 293 ? -2.030 -5.018 -0.141 1.00 96.06 293 LEU A C 1
ATOM 2335 O O . LEU A 1 293 ? -1.845 -5.406 1.005 1.00 96.06 293 LEU A O 1
ATOM 2339 N N . ASN A 1 294 ? -1.995 -3.719 -0.442 1.00 94.69 294 ASN A N 1
ATOM 2340 C CA . ASN A 1 294 ? -1.716 -2.701 0.575 1.00 94.69 294 ASN A CA 1
ATOM 2341 C C . ASN A 1 294 ? -2.982 -2.151 1.235 1.00 94.69 294 ASN A C 1
ATOM 2343 O O . ASN A 1 294 ? -2.879 -1.611 2.326 1.00 94.69 294 ASN A O 1
ATOM 2347 N N . LEU A 1 295 ? -4.148 -2.338 0.614 1.00 95.88 295 LEU A N 1
ATOM 2348 C CA . LEU A 1 295 ? -5.455 -2.162 1.254 1.00 95.88 295 LEU A CA 1
ATOM 2349 C C . LEU A 1 295 ? -5.945 -3.427 1.969 1.00 95.88 295 LEU A C 1
ATOM 2351 O O . LEU A 1 295 ? -6.970 -3.386 2.636 1.00 95.88 295 LEU A O 1
ATOM 2355 N N . LYS A 1 296 ? -5.212 -4.538 1.827 1.00 97.25 296 LYS A N 1
ATOM 2356 C CA . LYS A 1 296 ? -5.541 -5.875 2.344 1.00 97.25 296 LYS A CA 1
ATOM 2357 C C . LYS A 1 296 ? -6.796 -6.524 1.754 1.00 97.25 296 LYS A C 1
ATOM 2359 O O . LYS A 1 296 ? -7.306 -7.496 2.298 1.00 97.25 296 LYS A O 1
ATOM 2364 N N . LEU A 1 297 ? -7.210 -6.075 0.570 1.00 97.19 297 LEU A N 1
ATOM 2365 C CA . LEU A 1 297 ? -8.227 -6.754 -0.236 1.00 97.19 297 LEU A CA 1
ATOM 2366 C C . LEU A 1 297 ? -7.751 -8.145 -0.693 1.00 97.19 297 LEU A C 1
ATOM 2368 O O . LEU A 1 297 ? -8.568 -9.048 -0.857 1.00 97.19 297 LEU A O 1
ATOM 2372 N N . LEU A 1 298 ? -6.434 -8.321 -0.864 1.00 97.88 298 LEU A N 1
ATOM 2373 C CA . LEU A 1 298 ? -5.770 -9.612 -1.075 1.00 97.88 298 LEU A CA 1
ATOM 2374 C C . LEU A 1 298 ? -4.761 -9.882 0.028 1.00 97.88 298 LEU A C 1
ATOM 2376 O O . LEU A 1 298 ? -3.931 -9.023 0.321 1.00 97.88 298 LEU A O 1
ATOM 2380 N N . HIS A 1 299 ? -4.755 -11.102 0.545 1.00 97.56 299 HIS A N 1
ATOM 2381 C CA . HIS A 1 299 ? -3.739 -11.590 1.459 1.00 97.56 299 HIS A CA 1
ATOM 2382 C C . HIS A 1 299 ? -2.481 -12.034 0.672 1.00 97.56 299 HIS A C 1
ATOM 2384 O O . HIS A 1 299 ? -2.579 -12.695 -0.361 1.00 97.56 299 HIS A O 1
ATOM 2390 N N . PRO A 1 300 ? -1.247 -11.727 1.107 1.00 97.62 300 PRO A N 1
ATOM 2391 C CA . PRO A 1 300 ? -0.057 -12.076 0.327 1.00 97.62 300 PRO A CA 1
ATOM 2392 C C . PRO A 1 300 ? 0.203 -13.589 0.265 1.00 97.62 300 PRO A C 1
ATOM 2394 O O . PRO A 1 300 ? 0.788 -14.052 -0.709 1.00 97.62 300 PRO A O 1
ATOM 2397 N N . LYS A 1 301 ? -0.263 -14.365 1.255 1.00 97.12 301 LYS A N 1
ATOM 2398 C CA . LYS A 1 301 ? -0.235 -15.844 1.210 1.00 97.12 301 LYS A CA 1
ATOM 2399 C C . LYS A 1 301 ? -1.010 -16.417 0.017 1.00 97.12 301 LYS A C 1
ATOM 2401 O O . LYS A 1 301 ? -0.423 -17.200 -0.712 1.00 97.12 301 LYS A O 1
ATOM 2406 N N . GLU A 1 302 ? -2.256 -15.989 -0.229 1.00 97.81 302 GLU A N 1
ATOM 2407 C CA . GLU A 1 302 ? -3.040 -16.476 -1.386 1.00 97.81 302 GLU A CA 1
ATOM 2408 C C . GLU A 1 302 ? -2.405 -16.051 -2.720 1.00 97.81 302 GLU A C 1
ATOM 2410 O O . GLU A 1 302 ? -2.386 -16.821 -3.673 1.00 97.81 302 GLU A O 1
ATOM 2415 N N . VAL A 1 303 ? -1.798 -14.860 -2.775 1.00 98.56 303 VAL A N 1
ATOM 2416 C CA . VAL A 1 303 ? -1.100 -14.379 -3.980 1.00 98.56 303 VAL A CA 1
ATOM 2417 C C . VAL A 1 303 ? 0.159 -15.198 -4.281 1.00 98.56 303 VAL A C 1
ATOM 2419 O O . VAL A 1 303 ? 0.423 -15.516 -5.439 1.00 98.56 303 VAL A O 1
ATOM 2422 N N . VAL A 1 304 ? 0.951 -15.525 -3.256 1.00 98.56 304 VAL A N 1
ATOM 2423 C CA . VAL A 1 304 ? 2.159 -16.349 -3.415 1.00 98.56 304 VAL A CA 1
ATOM 2424 C C . VAL A 1 304 ? 1.796 -17.797 -3.735 1.00 98.56 304 VAL A C 1
ATOM 2426 O O . VAL A 1 304 ? 2.391 -18.369 -4.643 1.00 98.56 304 VAL A O 1
ATOM 2429 N N . GLN A 1 305 ? 0.788 -18.347 -3.058 1.00 98.50 305 GLN A N 1
ATOM 2430 C CA . GLN A 1 305 ? 0.287 -19.694 -3.313 1.00 98.50 305 GLN A CA 1
ATOM 2431 C C . GLN A 1 305 ? -0.193 -19.847 -4.762 1.00 98.50 305 GLN A C 1
ATOM 2433 O O . GLN A 1 305 ? 0.242 -20.766 -5.444 1.00 98.50 305 GLN A O 1
ATOM 2438 N N . ALA A 1 306 ? -0.990 -18.906 -5.281 1.00 98.69 306 ALA A N 1
ATOM 2439 C CA . ALA A 1 306 ? -1.460 -18.960 -6.667 1.00 98.69 306 ALA A CA 1
ATOM 2440 C C . ALA A 1 306 ? -0.308 -18.939 -7.694 1.00 98.69 306 ALA A C 1
ATOM 2442 O O . ALA A 1 306 ? -0.395 -19.557 -8.756 1.00 98.69 306 ALA A O 1
ATOM 2443 N N . ALA A 1 307 ? 0.791 -18.239 -7.392 1.00 98.62 307 ALA A N 1
ATOM 2444 C CA . ALA A 1 307 ? 1.974 -18.233 -8.249 1.00 98.62 307 ALA A CA 1
ATOM 2445 C C . ALA A 1 307 ? 2.748 -19.562 -8.186 1.00 98.62 307 ALA A C 1
ATOM 2447 O O . ALA A 1 307 ? 3.243 -20.031 -9.210 1.00 98.62 307 ALA A O 1
ATOM 2448 N N . GLU A 1 308 ? 2.842 -20.174 -7.005 1.00 98.25 308 GLU A N 1
ATOM 2449 C CA . GLU A 1 308 ? 3.487 -21.474 -6.806 1.00 98.25 308 GLU A CA 1
ATOM 2450 C C . GLU A 1 308 ? 2.683 -22.612 -7.458 1.00 98.25 308 GLU A C 1
ATOM 2452 O O . GLU A 1 308 ? 3.246 -23.444 -8.168 1.00 98.25 308 GLU A O 1
ATOM 2457 N N . GLU A 1 309 ? 1.355 -22.586 -7.336 1.00 98.50 309 GLU A N 1
ATOM 2458 C CA . GLU A 1 309 ? 0.445 -23.501 -8.034 1.00 98.50 309 GLU A CA 1
ATOM 2459 C C . GLU A 1 309 ? 0.599 -23.398 -9.559 1.00 98.50 309 GLU A C 1
ATOM 2461 O O . GLU A 1 309 ? 0.691 -24.418 -10.242 1.00 98.50 309 GLU A O 1
ATOM 2466 N N . ALA A 1 310 ? 0.718 -22.182 -10.105 1.00 98.50 310 ALA A N 1
ATOM 2467 C CA . ALA A 1 310 ? 0.966 -21.978 -11.532 1.00 98.50 310 ALA A CA 1
ATOM 2468 C C . ALA A 1 310 ? 2.325 -22.538 -11.992 1.00 98.50 310 ALA A C 1
ATOM 2470 O O . ALA A 1 310 ? 2.437 -23.035 -13.114 1.00 98.50 310 ALA A O 1
ATOM 2471 N N . TYR A 1 311 ? 3.353 -22.493 -11.140 1.00 98.25 311 TYR A N 1
ATOM 2472 C CA . TYR A 1 311 ? 4.625 -23.164 -11.415 1.00 98.25 311 TYR A CA 1
ATOM 2473 C C . TYR A 1 311 ? 4.463 -24.689 -11.429 1.00 98.25 311 TYR A C 1
ATOM 2475 O O . TYR A 1 311 ? 4.886 -25.338 -12.386 1.00 98.25 311 TYR A O 1
ATOM 2483 N N . HIS A 1 312 ? 3.815 -25.265 -10.414 1.00 97.31 312 HIS A N 1
ATOM 2484 C CA . HIS A 1 312 ? 3.605 -26.713 -10.327 1.00 97.31 312 HIS A CA 1
ATOM 2485 C C . HIS A 1 312 ? 2.729 -27.263 -11.459 1.00 97.31 312 HIS A C 1
ATOM 2487 O O . HIS A 1 312 ? 2.953 -28.383 -11.913 1.00 97.31 312 HIS A O 1
ATOM 2493 N N . ALA A 1 313 ? 1.791 -26.462 -11.966 1.00 98.06 313 ALA A N 1
ATOM 2494 C CA . ALA A 1 313 ? 0.993 -26.781 -13.147 1.00 98.06 313 ALA A CA 1
ATOM 2495 C C . ALA A 1 313 ? 1.761 -26.633 -14.479 1.00 98.06 313 ALA A C 1
ATOM 2497 O O . ALA A 1 313 ? 1.202 -26.905 -15.539 1.00 98.06 313 ALA A O 1
ATOM 2498 N N . GLY A 1 314 ? 3.018 -26.175 -14.457 1.00 97.94 314 GLY A N 1
ATOM 2499 C CA . GLY A 1 314 ? 3.826 -25.931 -15.656 1.00 97.94 314 GLY A CA 1
ATOM 2500 C C . GLY A 1 314 ? 3.418 -24.687 -16.455 1.00 97.94 314 GLY A C 1
ATOM 2501 O O . GLY A 1 314 ? 3.900 -24.495 -17.569 1.00 97.94 314 GLY A O 1
ATOM 2502 N N . HIS A 1 315 ? 2.550 -23.833 -15.904 1.00 98.12 315 HIS A N 1
ATOM 2503 C CA . HIS A 1 315 ? 2.028 -22.638 -16.578 1.00 98.12 315 HIS A CA 1
ATOM 2504 C C . HIS A 1 315 ? 3.033 -21.479 -16.605 1.00 98.12 315 HIS A C 1
ATOM 2506 O O . HIS A 1 315 ? 3.065 -20.701 -17.556 1.00 98.12 315 HIS A O 1
ATOM 2512 N N . ALA A 1 316 ? 3.874 -21.354 -15.574 1.00 97.88 316 ALA A N 1
ATOM 2513 C CA . ALA A 1 316 ? 4.880 -20.298 -15.479 1.00 97.88 316 ALA A CA 1
ATOM 2514 C C . ALA A 1 316 ? 6.277 -20.860 -15.154 1.00 97.88 316 ALA A C 1
ATOM 2516 O O . ALA A 1 316 ? 6.398 -21.777 -14.338 1.00 97.88 316 ALA A O 1
ATOM 2517 N N . PRO A 1 317 ? 7.355 -20.306 -15.743 1.00 97.69 317 PRO A N 1
ATOM 2518 C CA . PRO A 1 317 ? 8.710 -20.759 -15.467 1.00 97.69 317 PRO A CA 1
ATOM 2519 C C . PRO A 1 317 ? 9.150 -20.348 -14.058 1.00 97.69 317 PRO A C 1
ATOM 2521 O O . PRO A 1 317 ? 8.778 -19.284 -13.554 1.00 97.69 317 PRO A O 1
ATOM 2524 N N . LEU A 1 318 ? 10.021 -21.161 -13.455 1.00 97.56 318 LEU A N 1
ATOM 2525 C CA . LEU A 1 318 ? 10.515 -20.949 -12.091 1.00 97.56 318 LEU A CA 1
ATOM 2526 C C . LEU A 1 318 ? 11.116 -19.550 -11.882 1.00 97.56 318 LEU A C 1
ATOM 2528 O O . LEU A 1 318 ? 10.861 -18.939 -10.852 1.00 97.56 318 LEU A O 1
ATOM 2532 N N . ALA A 1 319 ? 11.863 -19.020 -12.856 1.00 96.44 319 ALA A N 1
ATOM 2533 C CA . ALA A 1 319 ? 12.485 -17.697 -12.751 1.00 96.44 319 ALA A CA 1
ATOM 2534 C C . ALA A 1 319 ? 11.457 -16.556 -12.608 1.00 96.44 319 ALA A C 1
ATOM 2536 O O . ALA A 1 319 ? 11.642 -15.642 -11.797 1.00 96.44 319 ALA A O 1
ATOM 2537 N N . SER A 1 320 ? 10.334 -16.640 -13.334 1.00 97.38 320 SER A N 1
ATOM 2538 C CA . SER A 1 320 ? 9.234 -15.678 -13.214 1.00 97.38 320 SER A CA 1
ATOM 2539 C C . SER A 1 320 ? 8.511 -15.814 -11.874 1.00 97.38 320 SER A C 1
ATOM 2541 O O . SER A 1 320 ? 8.240 -14.803 -11.222 1.00 97.38 320 SER A O 1
ATOM 2543 N N . VAL A 1 321 ? 8.233 -17.047 -11.436 1.00 98.38 321 VAL A N 1
ATOM 2544 C CA . VAL A 1 321 ? 7.535 -17.307 -10.167 1.00 98.38 321 VAL A CA 1
ATOM 2545 C C . VAL A 1 321 ? 8.394 -16.914 -8.966 1.00 98.38 321 VAL A C 1
ATOM 2547 O O . VAL A 1 321 ? 7.933 -16.146 -8.124 1.00 98.38 321 VAL A O 1
ATOM 2550 N N . GLU A 1 322 ? 9.659 -17.335 -8.908 1.00 98.25 322 GLU A N 1
ATOM 2551 C CA . GLU A 1 322 ? 10.601 -16.918 -7.860 1.00 98.25 322 GLU A CA 1
ATOM 2552 C C . GLU A 1 322 ? 10.775 -15.400 -7.854 1.00 98.25 322 GLU A C 1
ATOM 2554 O O . GLU A 1 322 ? 10.661 -14.779 -6.796 1.00 98.25 322 GLU A O 1
ATOM 2559 N N . GLY A 1 323 ? 10.967 -14.788 -9.028 1.00 96.69 323 GLY A N 1
ATOM 2560 C CA . GLY A 1 323 ? 11.105 -13.343 -9.165 1.00 96.69 323 GLY A CA 1
ATOM 2561 C C . GLY A 1 323 ? 9.908 -12.585 -8.593 1.00 96.69 323 GLY A C 1
ATOM 2562 O O . GLY A 1 323 ? 10.101 -11.599 -7.874 1.00 96.69 323 GLY A O 1
ATOM 2563 N N . PHE A 1 324 ? 8.686 -13.064 -8.855 1.00 98.25 324 PHE A N 1
ATOM 2564 C CA . PHE A 1 324 ? 7.443 -12.506 -8.319 1.00 98.25 324 PHE A CA 1
ATOM 2565 C C . PHE A 1 324 ? 7.321 -12.710 -6.802 1.00 98.25 324 PHE A C 1
ATOM 2567 O O . PHE A 1 324 ? 7.133 -11.739 -6.061 1.00 98.25 324 PHE A O 1
ATOM 2574 N N . VAL A 1 325 ? 7.513 -13.942 -6.319 1.00 98.38 325 VAL A N 1
ATOM 2575 C CA . VAL A 1 325 ? 7.480 -14.283 -4.887 1.00 98.38 325 VAL A CA 1
ATOM 2576 C C . VAL A 1 325 ? 8.504 -13.461 -4.107 1.00 98.38 325 VAL A C 1
ATOM 2578 O O . VAL A 1 325 ? 8.194 -12.945 -3.035 1.00 98.38 325 VAL A O 1
ATOM 2581 N N . ARG A 1 326 ? 9.704 -13.245 -4.652 1.00 97.69 326 ARG A N 1
ATOM 2582 C CA . ARG A 1 326 ? 10.755 -12.422 -4.040 1.00 97.69 326 ARG A CA 1
ATOM 2583 C C . ARG A 1 326 ? 10.363 -10.953 -3.889 1.00 97.69 326 ARG A C 1
ATOM 2585 O O . ARG A 1 326 ? 10.812 -10.313 -2.937 1.00 97.69 326 ARG A O 1
ATOM 2592 N N . GLN A 1 327 ? 9.497 -10.408 -4.748 1.00 96.81 327 GLN A N 1
ATOM 2593 C CA . GLN A 1 327 ? 8.977 -9.048 -4.547 1.00 96.81 327 GLN A CA 1
ATOM 2594 C C . GLN A 1 327 ? 8.043 -8.963 -3.330 1.00 96.81 327 GLN A C 1
ATOM 2596 O O . GLN A 1 327 ? 8.028 -7.946 -2.634 1.00 96.81 327 GLN A O 1
ATOM 2601 N N . ILE A 1 328 ? 7.289 -10.029 -3.051 1.00 97.50 328 ILE A N 1
ATOM 2602 C CA . ILE A 1 328 ? 6.298 -10.079 -1.969 1.00 97.50 328 ILE A CA 1
ATOM 2603 C C . ILE A 1 328 ? 6.940 -10.590 -0.674 1.00 97.50 328 ILE A C 1
ATOM 2605 O O . ILE A 1 328 ? 7.111 -9.826 0.269 1.00 97.50 328 ILE A O 1
ATOM 2609 N N . LEU A 1 329 ? 7.357 -11.855 -0.636 1.00 97.69 329 LEU A N 1
ATOM 2610 C CA . LEU A 1 329 ? 7.949 -12.496 0.542 1.00 97.69 329 LEU A CA 1
ATOM 2611 C C . LEU A 1 329 ? 9.313 -11.890 0.916 1.00 97.69 329 LEU A C 1
ATOM 2613 O O . LEU A 1 329 ? 9.709 -11.905 2.078 1.00 97.69 329 LEU A O 1
ATOM 2617 N N . GLY A 1 330 ? 10.038 -11.352 -0.068 1.00 96.50 330 GLY A N 1
ATOM 2618 C CA . GLY A 1 330 ? 11.307 -10.660 0.135 1.00 96.50 330 GLY A CA 1
ATOM 2619 C C . GLY A 1 330 ? 11.118 -9.158 0.338 1.00 96.50 330 GLY A C 1
ATOM 2620 O O . GLY A 1 330 ? 11.128 -8.670 1.467 1.00 96.50 330 GLY A O 1
ATOM 2621 N N . TRP A 1 331 ? 11.023 -8.401 -0.761 1.00 96.31 331 TRP A N 1
ATOM 2622 C CA . TRP A 1 331 ? 11.106 -6.935 -0.730 1.00 96.31 331 TRP A CA 1
ATOM 2623 C C . TRP A 1 331 ? 10.020 -6.286 0.129 1.00 96.31 331 TRP A C 1
ATOM 2625 O O . TRP A 1 331 ? 10.355 -5.436 0.954 1.00 96.31 331 TRP A O 1
ATOM 2635 N N . ARG A 1 332 ? 8.744 -6.662 -0.032 1.00 96.19 332 ARG A N 1
ATOM 2636 C CA . ARG A 1 332 ? 7.625 -6.058 0.716 1.00 96.19 332 ARG A CA 1
ATOM 2637 C C . ARG A 1 332 ? 7.789 -6.247 2.228 1.00 96.19 332 ARG A C 1
ATOM 2639 O O . ARG A 1 332 ? 7.712 -5.268 2.972 1.00 96.19 332 ARG A O 1
ATOM 2646 N N . GLU A 1 333 ? 8.079 -7.471 2.664 1.00 95.44 333 GLU A N 1
ATOM 2647 C CA . GLU A 1 333 ? 8.331 -7.815 4.071 1.00 95.44 333 GLU A CA 1
ATOM 2648 C C . GLU A 1 333 ? 9.568 -7.088 4.626 1.00 95.44 333 GLU A C 1
ATOM 2650 O O . GLU A 1 333 ? 9.507 -6.434 5.670 1.00 95.44 333 GLU A O 1
ATOM 2655 N N . TYR A 1 334 ? 10.681 -7.119 3.886 1.00 95.88 334 TYR A N 1
ATOM 2656 C CA . TYR A 1 334 ? 11.943 -6.502 4.298 1.00 95.88 334 TYR A CA 1
ATOM 2657 C C . TYR A 1 334 ? 11.817 -4.991 4.482 1.00 95.88 334 TYR A C 1
ATOM 2659 O O . TYR A 1 334 ? 12.301 -4.412 5.453 1.00 95.88 334 TYR A O 1
ATOM 2667 N N . VAL A 1 335 ? 11.135 -4.337 3.548 1.00 93.38 335 VAL A N 1
ATOM 2668 C CA . VAL A 1 335 ? 10.890 -2.899 3.570 1.00 93.38 335 VAL A CA 1
ATOM 2669 C C . VAL A 1 335 ? 10.035 -2.499 4.777 1.00 93.38 335 VAL A C 1
ATOM 2671 O O . VAL A 1 335 ? 10.378 -1.529 5.458 1.00 93.38 335 VAL A O 1
ATOM 2674 N N . ARG A 1 336 ? 8.970 -3.251 5.091 1.00 93.56 336 ARG A N 1
ATOM 2675 C CA . ARG A 1 336 ? 8.172 -3.027 6.307 1.00 93.56 336 ARG A CA 1
ATOM 2676 C C . ARG A 1 336 ? 9.010 -3.201 7.572 1.00 93.56 336 ARG A C 1
ATOM 2678 O O . ARG A 1 336 ? 8.931 -2.368 8.474 1.00 93.56 336 ARG A O 1
ATOM 2685 N N . GLY A 1 337 ? 9.831 -4.246 7.623 1.00 93.06 337 GLY A N 1
ATOM 2686 C CA . GLY A 1 337 ? 10.738 -4.498 8.738 1.00 93.06 337 GLY A CA 1
ATOM 2687 C C . GLY A 1 337 ? 11.726 -3.352 8.964 1.00 93.06 337 GLY A C 1
ATOM 2688 O O . GLY A 1 337 ? 11.867 -2.853 10.083 1.00 93.06 337 GLY A O 1
ATOM 2689 N N . ILE A 1 338 ? 12.351 -2.856 7.890 1.00 92.50 338 ILE A N 1
ATOM 2690 C CA . ILE A 1 338 ? 13.223 -1.677 7.938 1.00 92.50 338 ILE A CA 1
ATOM 2691 C C . ILE A 1 338 ? 12.478 -0.449 8.454 1.00 92.50 338 ILE A C 1
ATOM 2693 O O . ILE A 1 338 ? 13.032 0.285 9.267 1.00 92.50 338 ILE A O 1
ATOM 2697 N N . TYR A 1 339 ? 11.260 -0.199 7.972 1.00 92.31 339 TYR A N 1
ATOM 2698 C CA . TYR A 1 339 ? 10.481 0.961 8.389 1.00 92.31 339 TYR A CA 1
ATOM 2699 C C . TYR A 1 339 ? 10.271 0.965 9.908 1.00 92.31 339 TYR A C 1
ATOM 2701 O O . TYR A 1 339 ? 10.687 1.906 10.582 1.00 92.31 339 TYR A O 1
ATOM 2709 N N . TRP A 1 340 ? 9.717 -0.113 10.464 1.00 91.06 340 TRP A N 1
ATOM 2710 C CA . TRP A 1 340 ? 9.384 -0.169 11.890 1.00 91.06 340 TRP A CA 1
ATOM 2711 C C . TRP A 1 340 ? 10.598 -0.225 12.815 1.00 91.06 340 TRP A C 1
ATOM 2713 O O . TRP A 1 340 ? 10.545 0.322 13.909 1.00 91.06 340 TRP A O 1
ATOM 2723 N N . THR A 1 341 ? 11.704 -0.826 12.377 1.00 90.94 341 THR A N 1
ATOM 2724 C CA . THR A 1 341 ? 12.938 -0.880 13.182 1.00 90.94 341 THR A CA 1
ATOM 2725 C C . THR A 1 341 ? 13.769 0.400 13.140 1.00 90.94 341 THR A C 1
ATOM 2727 O O . THR A 1 341 ? 14.706 0.534 13.923 1.00 90.94 341 THR A O 1
ATOM 2730 N N . ARG A 1 342 ? 13.484 1.329 12.217 1.00 90.19 342 ARG A N 1
ATOM 2731 C CA . ARG A 1 342 ? 14.271 2.563 12.041 1.00 90.19 342 ARG A CA 1
ATOM 2732 C C . ARG A 1 342 ? 13.494 3.846 12.329 1.00 90.19 342 ARG A C 1
ATOM 2734 O O . ARG A 1 342 ? 14.113 4.902 12.416 1.00 90.19 342 ARG A O 1
ATOM 2741 N N . MET A 1 343 ? 12.168 3.798 12.404 1.00 90.19 343 MET A N 1
ATOM 2742 C CA . MET A 1 343 ? 11.364 4.958 12.790 1.00 90.19 343 MET A CA 1
ATOM 2743 C C . MET A 1 343 ? 11.529 5.264 14.291 1.00 90.19 343 MET A C 1
ATOM 2745 O O . MET A 1 343 ? 11.659 4.328 15.078 1.00 90.19 343 MET A O 1
ATOM 2749 N N . PRO A 1 344 ? 11.482 6.546 14.698 1.00 93.44 344 PRO A N 1
ATOM 2750 C CA . PRO A 1 344 ? 11.167 7.721 13.874 1.00 93.44 344 PRO A CA 1
ATOM 2751 C C . PRO A 1 344 ? 12.353 8.297 13.079 1.00 93.44 344 PRO A C 1
ATOM 2753 O O . PRO A 1 344 ? 12.130 8.927 12.041 1.00 93.44 344 PRO A O 1
ATOM 2756 N N . ASP A 1 345 ? 13.594 8.024 13.492 1.00 91.50 345 ASP A N 1
ATOM 2757 C CA . ASP A 1 345 ? 14.820 8.640 12.950 1.00 91.50 345 ASP A CA 1
ATOM 2758 C C . ASP A 1 345 ? 14.977 8.467 11.436 1.00 91.50 345 ASP A C 1
ATOM 2760 O O . ASP A 1 345 ? 15.512 9.332 10.737 1.00 91.50 345 ASP A O 1
ATOM 2764 N N . TYR A 1 346 ? 14.447 7.368 10.889 1.00 89.12 346 TYR A N 1
ATOM 2765 C CA . TYR A 1 346 ? 14.457 7.085 9.456 1.00 89.12 346 TYR A CA 1
ATOM 2766 C C . TYR A 1 346 ? 13.921 8.246 8.607 1.00 89.12 346 TYR A C 1
ATOM 2768 O O . TYR A 1 346 ? 14.425 8.465 7.498 1.00 89.12 346 TYR A O 1
ATOM 2776 N N . ALA A 1 347 ? 12.936 8.999 9.112 1.00 88.56 347 ALA A N 1
ATOM 2777 C CA . ALA A 1 347 ? 12.320 10.130 8.419 1.00 88.56 347 ALA A CA 1
ATOM 2778 C C . ALA A 1 347 ? 13.293 11.305 8.187 1.00 88.56 347 ALA A C 1
ATOM 2780 O O . ALA A 1 347 ? 13.186 11.992 7.168 1.00 88.56 347 ALA A O 1
ATOM 2781 N N . GLY A 1 348 ? 14.265 11.499 9.085 1.00 90.00 348 GLY A N 1
ATOM 2782 C CA . GLY A 1 348 ? 15.230 12.602 9.037 1.00 90.00 348 GLY A CA 1
ATOM 2783 C C . GLY A 1 348 ? 16.487 12.333 8.203 1.00 90.00 348 GLY A C 1
ATOM 2784 O O . GLY A 1 348 ? 17.253 13.255 7.944 1.00 90.00 348 GLY A O 1
ATOM 2785 N N . LEU A 1 349 ? 16.718 11.094 7.752 1.00 92.19 349 LEU A N 1
ATOM 2786 C CA . LEU A 1 349 ? 17.979 10.724 7.097 1.00 92.19 349 LEU A CA 1
ATOM 2787 C C . LEU A 1 349 ? 18.226 11.482 5.780 1.00 92.19 349 LEU A C 1
ATOM 2789 O O . LEU A 1 349 ? 17.401 11.444 4.865 1.00 92.19 349 LEU A O 1
ATOM 2793 N N . ASN A 1 350 ? 19.414 12.081 5.662 1.00 94.12 350 ASN A N 1
ATOM 2794 C CA . ASN A 1 350 ? 19.914 12.745 4.456 1.00 94.12 350 ASN A CA 1
ATOM 2795 C C . ASN A 1 350 ? 21.435 12.547 4.313 1.00 94.12 350 ASN A C 1
ATOM 2797 O O . ASN A 1 350 ? 22.224 13.470 4.497 1.00 94.12 350 ASN A O 1
ATOM 2801 N N . ALA A 1 351 ? 21.854 11.313 4.020 1.00 91.88 351 ALA A N 1
ATOM 2802 C CA . ALA A 1 351 ? 23.268 10.919 4.033 1.00 91.88 351 ALA A CA 1
ATOM 2803 C C . ALA A 1 351 ? 24.157 11.701 3.046 1.00 91.88 351 ALA A C 1
ATOM 2805 O O . ALA A 1 351 ? 25.355 11.813 3.274 1.00 91.88 351 ALA A O 1
ATOM 2806 N N . TRP A 1 352 ? 23.589 12.223 1.956 1.00 91.31 352 TRP A N 1
ATOM 2807 C CA . TRP A 1 352 ? 24.315 12.998 0.939 1.00 91.31 352 TRP A CA 1
ATOM 2808 C C . TRP A 1 352 ? 24.170 14.509 1.122 1.00 91.31 352 TRP A C 1
ATOM 2810 O O . TRP A 1 352 ? 24.599 15.263 0.257 1.00 91.31 352 TRP A O 1
ATOM 2820 N N . GLN A 1 353 ? 23.531 14.943 2.216 1.00 95.25 353 GLN A N 1
ATOM 2821 C CA . GLN A 1 353 ? 23.261 16.354 2.503 1.00 95.25 353 GLN A CA 1
ATOM 2822 C C . GLN A 1 353 ? 22.595 17.084 1.322 1.00 95.25 353 GLN A C 1
ATOM 2824 O O . GLN A 1 353 ? 22.819 18.268 1.103 1.00 95.25 353 GLN A O 1
ATOM 2829 N N . ALA A 1 354 ? 21.761 16.368 0.565 1.00 95.88 354 ALA A N 1
ATOM 2830 C CA . ALA A 1 354 ? 21.050 16.873 -0.601 1.00 95.88 354 ALA A CA 1
ATOM 2831 C C . ALA A 1 354 ? 20.103 18.017 -0.201 1.00 95.88 354 ALA A C 1
ATOM 2833 O O . ALA A 1 354 ? 19.369 17.872 0.780 1.00 95.88 354 ALA A O 1
ATOM 2834 N N . GLN A 1 355 ? 20.121 19.130 -0.946 1.00 97.00 355 GLN A N 1
ATOM 2835 C CA . GLN A 1 355 ? 19.366 20.357 -0.630 1.00 97.00 355 GLN A CA 1
ATOM 2836 C C . GLN A 1 355 ? 18.417 20.818 -1.742 1.00 97.00 355 GLN A C 1
ATOM 2838 O O . GLN A 1 355 ? 17.569 21.673 -1.487 1.00 97.00 355 GLN A O 1
ATOM 2843 N N . THR A 1 356 ? 18.524 20.269 -2.955 1.00 97.38 356 THR A N 1
ATOM 2844 C CA . THR A 1 356 ? 17.739 20.742 -4.101 1.00 97.38 356 THR A CA 1
ATOM 2845 C C . THR A 1 356 ? 16.244 20.476 -3.866 1.00 97.38 356 THR A C 1
ATOM 2847 O O . THR A 1 356 ? 15.888 19.378 -3.421 1.00 97.38 356 THR A O 1
ATOM 2850 N N . PRO A 1 357 ? 15.341 21.436 -4.134 1.00 97.62 357 PRO A N 1
ATOM 2851 C CA . PRO A 1 357 ? 13.908 21.164 -4.113 1.00 97.62 357 PRO A CA 1
ATOM 2852 C C . PRO A 1 357 ? 13.515 20.214 -5.252 1.00 97.62 357 PRO A C 1
ATOM 2854 O O . PRO A 1 357 ? 14.192 20.126 -6.279 1.00 97.62 357 PRO A O 1
ATOM 2857 N N . LEU A 1 358 ? 12.410 19.494 -5.083 1.00 96.75 358 LEU A N 1
ATOM 2858 C CA . LEU A 1 358 ? 11.861 18.639 -6.124 1.00 96.75 358 LEU A CA 1
ATOM 2859 C C . LEU A 1 358 ? 11.344 19.518 -7.276 1.00 96.75 358 LEU A C 1
ATOM 2861 O O . LEU A 1 358 ? 10.535 20.417 -7.033 1.00 96.75 358 LEU A O 1
ATOM 2865 N N . PRO A 1 359 ? 11.763 19.270 -8.530 1.00 97.62 359 PRO A N 1
ATOM 2866 C CA . PRO A 1 359 ? 11.297 20.063 -9.661 1.00 97.62 359 PRO A CA 1
ATOM 2867 C C . PRO A 1 359 ? 9.774 20.022 -9.820 1.00 97.62 359 PRO A C 1
ATOM 2869 O O . PRO A 1 359 ? 9.164 18.956 -9.731 1.00 97.62 359 PRO A O 1
ATOM 2872 N N . SER A 1 360 ? 9.161 21.167 -10.128 1.00 96.19 360 SER A N 1
ATOM 2873 C CA . SER A 1 360 ? 7.700 21.308 -10.244 1.00 96.19 360 SER A CA 1
ATOM 2874 C C . SER A 1 360 ? 7.075 20.370 -11.281 1.00 96.19 360 SER A C 1
ATOM 2876 O O . SER A 1 360 ? 5.962 19.888 -11.072 1.00 96.19 360 SER A O 1
ATOM 2878 N N . PHE A 1 361 ? 7.808 20.024 -12.346 1.00 96.69 361 PHE A N 1
ATOM 2879 C CA . PHE A 1 361 ? 7.332 19.102 -13.378 1.00 96.69 361 PHE A CA 1
ATOM 2880 C C . PHE A 1 361 ? 7.031 17.688 -12.858 1.00 96.69 361 PHE A C 1
ATOM 2882 O O . PHE A 1 361 ? 6.358 16.930 -13.548 1.00 96.69 361 PHE A O 1
ATOM 2889 N N . TYR A 1 362 ? 7.468 17.312 -11.649 1.00 96.62 362 TYR A N 1
ATOM 2890 C CA . TYR A 1 362 ? 7.030 16.070 -10.996 1.00 96.62 362 TYR A CA 1
ATOM 2891 C C . TYR A 1 362 ?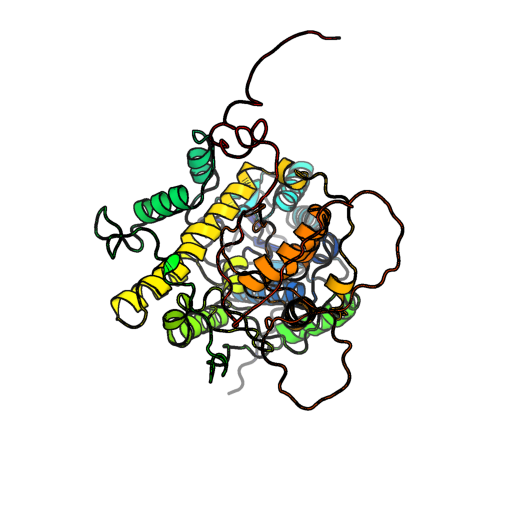 5.519 16.047 -10.721 1.00 96.62 362 TYR A C 1
ATOM 2893 O O . TYR A 1 362 ? 4.927 14.972 -10.628 1.00 96.62 362 TYR A O 1
ATOM 2901 N N . TRP A 1 363 ? 4.886 17.215 -10.607 1.00 95.00 363 TRP A N 1
ATOM 2902 C CA . TRP A 1 363 ? 3.455 17.355 -10.341 1.00 95.00 363 TRP A CA 1
ATOM 2903 C C . TRP A 1 363 ? 2.622 17.615 -11.601 1.00 95.00 363 TRP A C 1
ATOM 2905 O O . TRP A 1 363 ? 1.421 17.361 -11.579 1.00 95.00 363 TRP A O 1
ATOM 2915 N N . THR A 1 364 ? 3.242 18.071 -12.696 1.00 94.19 364 THR A N 1
ATOM 2916 C CA . THR A 1 364 ? 2.548 18.416 -13.955 1.00 94.19 364 THR A CA 1
ATOM 2917 C C . THR A 1 364 ? 2.880 17.477 -15.120 1.00 94.19 364 THR A C 1
ATOM 2919 O O . THR A 1 364 ? 2.085 17.312 -16.042 1.00 94.19 364 THR A O 1
ATOM 2922 N N . GLY A 1 365 ? 4.053 16.839 -15.107 1.00 94.62 365 GLY A N 1
ATOM 2923 C CA . GLY A 1 365 ? 4.589 16.092 -16.247 1.00 94.62 365 GLY A CA 1
ATOM 2924 C C . GLY A 1 365 ? 5.064 16.981 -17.404 1.00 94.62 365 GLY A C 1
ATOM 2925 O O . GLY A 1 365 ? 5.260 16.485 -18.515 1.00 94.62 365 GLY A O 1
ATOM 2926 N N . GLU A 1 366 ? 5.232 18.286 -17.181 1.00 96.19 366 GLU A N 1
ATOM 2927 C CA . GLU A 1 366 ? 5.685 19.252 -18.188 1.00 96.19 366 GLU A CA 1
ATOM 2928 C C . GLU A 1 366 ? 7.214 19.278 -18.262 1.00 96.19 366 GLU A C 1
ATOM 2930 O O . GLU A 1 366 ? 7.894 20.048 -17.588 1.00 96.19 366 GLU A O 1
ATOM 2935 N N . THR A 1 367 ? 7.775 18.379 -19.069 1.00 96.31 367 THR A N 1
ATOM 2936 C CA . THR A 1 367 ? 9.218 18.317 -19.313 1.00 96.31 367 THR A CA 1
ATOM 2937 C C . THR A 1 367 ? 9.534 17.794 -20.714 1.00 96.31 367 THR A C 1
ATOM 2939 O O . THR A 1 367 ? 8.834 16.930 -21.254 1.00 96.31 367 THR A O 1
ATOM 2942 N N . ASP A 1 368 ? 10.628 18.282 -21.298 1.00 95.44 368 ASP A N 1
ATOM 2943 C CA . ASP A 1 368 ? 11.136 17.814 -22.594 1.00 95.44 368 ASP A CA 1
ATOM 2944 C C . ASP A 1 368 ? 11.832 16.452 -22.496 1.00 95.44 368 ASP A C 1
ATOM 2946 O O . ASP A 1 368 ? 12.020 15.763 -23.502 1.00 95.44 368 ASP A O 1
ATOM 2950 N N . MET A 1 369 ? 12.198 16.033 -21.281 1.00 96.19 369 MET A N 1
ATOM 2951 C CA . MET A 1 369 ? 12.818 14.738 -21.025 1.00 96.19 369 MET A CA 1
ATOM 2952 C C . MET A 1 369 ? 11.773 13.636 -21.187 1.00 96.19 369 MET A C 1
ATOM 2954 O O . MET A 1 369 ? 11.046 13.313 -20.250 1.00 96.19 369 MET A O 1
ATOM 2958 N N . ALA A 1 370 ? 11.708 13.045 -22.381 1.00 94.44 370 ALA A N 1
ATOM 2959 C CA . ALA A 1 370 ? 10.662 12.095 -22.758 1.00 94.44 370 ALA A CA 1
ATOM 2960 C C . ALA A 1 370 ? 10.478 10.941 -21.752 1.00 94.44 370 ALA A C 1
ATOM 2962 O O . ALA A 1 370 ? 9.351 10.557 -21.477 1.00 94.44 370 ALA A O 1
ATOM 2963 N N . CYS A 1 371 ? 11.564 10.433 -21.161 1.00 93.88 371 CYS A N 1
ATOM 2964 C CA . CYS A 1 371 ? 11.548 9.351 -20.173 1.00 93.88 371 CYS A CA 1
ATOM 2965 C C . CYS A 1 371 ? 10.757 9.748 -18.909 1.00 93.88 371 CYS A C 1
ATOM 2967 O O . CYS A 1 371 ? 9.888 9.017 -18.436 1.00 93.88 371 CYS A O 1
ATOM 2969 N N . LEU A 1 372 ? 11.030 10.949 -18.390 1.00 95.81 372 LEU A N 1
ATOM 2970 C CA . LEU A 1 372 ? 10.375 11.513 -17.214 1.00 95.81 372 LEU A CA 1
ATOM 2971 C C . LEU A 1 372 ? 8.950 11.944 -17.528 1.00 95.81 372 LEU A C 1
ATOM 2973 O O . LEU A 1 372 ? 8.053 11.673 -16.737 1.00 95.81 372 LEU A O 1
ATOM 2977 N N . ARG A 1 373 ? 8.742 12.583 -18.683 1.00 95.69 373 ARG A N 1
ATOM 2978 C CA . ARG A 1 373 ? 7.417 12.999 -19.142 1.00 95.69 373 ARG A CA 1
ATOM 2979 C C . ARG A 1 373 ? 6.456 11.817 -19.156 1.00 95.69 373 ARG A C 1
ATOM 2981 O O . ARG A 1 373 ? 5.381 11.921 -18.574 1.00 95.69 373 ARG A O 1
ATOM 2988 N N . ASP A 1 374 ? 6.853 10.704 -19.761 1.00 94.38 374 ASP A N 1
ATOM 2989 C CA . ASP A 1 374 ? 6.013 9.513 -19.851 1.00 94.38 374 ASP A CA 1
ATOM 2990 C C . ASP A 1 374 ? 5.751 8.907 -18.470 1.00 94.38 374 ASP A C 1
ATOM 2992 O O . ASP A 1 374 ? 4.594 8.767 -18.079 1.00 94.38 374 ASP A O 1
ATOM 2996 N N . ALA A 1 375 ? 6.796 8.644 -17.677 1.00 94.75 375 ALA A N 1
ATOM 2997 C CA . ALA A 1 375 ? 6.640 8.055 -16.345 1.00 94.75 375 ALA A CA 1
ATOM 2998 C C . ALA A 1 375 ? 5.766 8.918 -15.409 1.00 94.75 375 ALA A C 1
ATOM 3000 O O . ALA A 1 375 ? 4.917 8.395 -14.682 1.00 94.75 375 ALA A O 1
ATOM 3001 N N . ILE A 1 376 ? 5.934 10.245 -15.437 1.00 95.88 376 ILE A N 1
ATOM 3002 C CA . ILE A 1 376 ? 5.166 11.174 -14.597 1.00 95.88 376 ILE A CA 1
ATOM 3003 C C . ILE A 1 376 ? 3.724 11.292 -15.099 1.00 95.88 376 ILE A C 1
ATOM 3005 O O . ILE A 1 376 ? 2.799 11.195 -14.296 1.00 95.88 376 ILE A O 1
ATOM 3009 N N . ARG A 1 377 ? 3.490 11.439 -16.409 1.00 95.38 377 ARG A N 1
ATOM 3010 C CA . ARG A 1 377 ? 2.122 11.526 -16.953 1.00 95.38 377 ARG A CA 1
ATOM 3011 C C . ARG A 1 377 ? 1.327 10.246 -16.718 1.00 95.38 377 ARG A C 1
ATOM 3013 O O . ARG A 1 377 ? 0.155 10.335 -16.353 1.00 95.38 377 ARG A O 1
ATOM 3020 N N . GLN A 1 378 ? 1.952 9.077 -16.859 1.00 93.94 378 GLN A N 1
ATOM 3021 C CA . GLN A 1 378 ? 1.339 7.789 -16.511 1.00 93.94 378 GLN A CA 1
ATOM 3022 C C . GLN A 1 378 ? 0.980 7.738 -15.022 1.00 93.94 378 GLN A C 1
ATOM 3024 O O . GLN A 1 378 ? -0.147 7.392 -14.666 1.00 93.94 378 GLN A O 1
ATOM 3029 N N . THR A 1 379 ? 1.899 8.183 -14.161 1.00 94.44 379 THR A N 1
ATOM 3030 C CA . THR A 1 379 ? 1.671 8.272 -12.715 1.00 94.44 379 THR A CA 1
ATOM 3031 C C . THR A 1 379 ? 0.475 9.166 -12.385 1.00 94.44 379 THR A C 1
ATOM 3033 O O . THR A 1 379 ? -0.396 8.755 -11.627 1.00 94.44 379 THR A O 1
ATOM 3036 N N . LEU A 1 380 ? 0.388 10.360 -12.974 1.00 94.56 380 LEU A N 1
ATOM 3037 C CA . LEU A 1 380 ? -0.705 11.306 -12.726 1.00 94.56 380 LEU A CA 1
ATOM 3038 C C . LEU A 1 380 ? -2.046 10.822 -13.301 1.00 94.56 380 LEU A C 1
ATOM 3040 O O . LEU A 1 380 ? -3.093 11.031 -12.691 1.00 94.56 380 LEU A O 1
ATOM 3044 N N . SER A 1 381 ? -2.024 10.156 -14.456 1.00 95.06 381 SER A N 1
ATOM 3045 C CA . SER A 1 381 ? -3.242 9.692 -15.129 1.00 95.06 381 SER A CA 1
ATOM 3046 C C . SER A 1 381 ? -3.825 8.448 -14.467 1.00 95.06 381 SER A C 1
ATOM 3048 O O . SER A 1 381 ? -5.041 8.358 -14.308 1.00 95.06 381 SER A O 1
ATOM 3050 N N . HIS A 1 382 ? -2.971 7.501 -14.067 1.00 94.56 382 HIS A N 1
ATOM 3051 C CA . HIS A 1 382 ? -3.380 6.171 -13.606 1.00 94.56 382 HIS A CA 1
ATOM 3052 C C . HIS A 1 382 ? -3.134 5.921 -12.114 1.00 94.56 382 HIS A C 1
ATOM 3054 O O . HIS A 1 382 ? -3.595 4.912 -11.584 1.00 94.56 382 HIS A O 1
ATOM 3060 N N . GLY A 1 383 ? -2.387 6.786 -11.423 1.00 94.00 383 GLY A N 1
ATOM 3061 C CA . GLY A 1 383 ? -1.906 6.520 -10.063 1.00 94.00 383 GLY A CA 1
ATOM 3062 C C . GLY A 1 383 ? -0.846 5.413 -10.010 1.00 94.00 383 GLY A C 1
ATOM 3063 O O . GLY A 1 383 ? -0.651 4.795 -8.958 1.00 94.00 383 GLY A O 1
ATOM 3064 N N . TYR A 1 384 ? -0.187 5.118 -11.140 1.00 94.81 384 TYR A N 1
ATOM 3065 C CA . TYR A 1 384 ? 0.715 3.978 -11.297 1.00 94.81 384 TYR A CA 1
ATOM 3066 C C . TYR A 1 384 ? 1.874 4.247 -12.260 1.00 94.81 384 TYR A C 1
ATOM 3068 O O . TYR A 1 384 ? 1.718 4.863 -13.307 1.00 94.81 384 TYR A O 1
ATOM 3076 N N . ALA A 1 385 ? 3.022 3.697 -11.879 1.00 93.00 385 ALA A N 1
ATOM 3077 C CA . ALA A 1 385 ? 4.196 3.431 -12.699 1.00 93.00 385 ALA A CA 1
ATOM 3078 C C . ALA A 1 385 ? 4.767 2.100 -12.203 1.00 93.00 385 ALA A C 1
ATOM 3080 O O . ALA A 1 385 ? 4.653 1.795 -11.007 1.00 93.00 385 ALA A O 1
ATOM 3081 N N . HIS A 1 386 ? 5.380 1.297 -13.059 1.00 92.12 386 HIS A N 1
ATOM 3082 C CA . HIS A 1 386 ? 5.976 0.038 -12.621 1.00 92.12 386 HIS A CA 1
ATOM 3083 C C . HIS A 1 386 ? 7.354 0.248 -11.964 1.00 92.12 386 HIS A C 1
ATOM 3085 O O . HIS A 1 386 ? 7.884 1.361 -11.920 1.00 92.12 386 HIS A O 1
ATOM 3091 N N . HIS A 1 387 ? 7.914 -0.799 -11.346 1.00 91.75 387 HIS A N 1
ATOM 3092 C CA . HIS A 1 387 ? 9.050 -0.665 -10.422 1.00 91.75 387 HIS A CA 1
ATOM 3093 C C . HIS A 1 387 ? 10.268 0.035 -11.042 1.00 91.75 387 HIS A C 1
ATOM 3095 O O . HIS A 1 387 ? 10.801 0.970 -10.441 1.00 91.75 387 HIS A O 1
ATOM 3101 N N . ILE A 1 388 ? 10.678 -0.371 -12.247 1.00 90.44 388 ILE A N 1
ATOM 3102 C CA . ILE A 1 388 ? 11.883 0.168 -12.885 1.00 90.44 388 ILE A CA 1
ATOM 3103 C C . ILE A 1 388 ? 11.718 1.639 -13.302 1.00 90.44 388 ILE A C 1
ATOM 3105 O O . ILE A 1 388 ? 12.671 2.402 -13.184 1.00 90.44 388 ILE A O 1
ATOM 3109 N N . GLN A 1 389 ? 10.509 2.091 -13.665 1.00 91.69 389 GLN A N 1
ATOM 3110 C CA . GLN A 1 389 ? 10.231 3.515 -13.905 1.00 91.69 389 GLN A CA 1
ATOM 3111 C C . GLN A 1 389 ? 10.436 4.333 -12.623 1.00 91.69 389 GLN A C 1
ATOM 3113 O O . GLN A 1 389 ? 11.122 5.357 -12.624 1.00 91.69 389 GLN A O 1
ATOM 3118 N N . ARG A 1 390 ? 9.899 3.842 -11.498 1.00 95.31 390 ARG A N 1
ATOM 3119 C CA . ARG A 1 390 ? 10.077 4.482 -10.186 1.00 95.31 390 ARG A CA 1
ATOM 3120 C C . ARG A 1 390 ? 11.555 4.543 -9.808 1.00 95.31 390 ARG A C 1
ATOM 3122 O O . ARG A 1 390 ? 12.039 5.575 -9.361 1.00 95.31 390 ARG A O 1
ATOM 3129 N N . LEU A 1 391 ? 12.282 3.445 -9.975 1.00 92.38 391 LEU A N 1
ATOM 3130 C CA . LEU A 1 391 ? 13.672 3.363 -9.542 1.00 92.38 391 LEU A CA 1
ATOM 3131 C C . LEU A 1 391 ? 14.615 4.142 -10.469 1.00 92.38 391 LEU A C 1
ATOM 3133 O O . LEU A 1 391 ? 15.329 5.032 -10.012 1.00 92.38 391 LEU A O 1
ATOM 3137 N N . MET A 1 392 ? 14.602 3.819 -11.760 1.00 94.56 392 MET A N 1
ATOM 3138 C CA . MET A 1 392 ? 15.639 4.215 -12.716 1.00 94.56 392 MET A CA 1
ATOM 3139 C C . MET A 1 392 ? 15.302 5.463 -13.529 1.00 94.56 392 MET A C 1
ATOM 3141 O O . MET A 1 392 ? 16.196 6.007 -14.170 1.00 94.56 392 MET A O 1
ATOM 3145 N N . VAL A 1 393 ? 14.055 5.943 -13.498 1.00 94.88 393 VAL A N 1
ATOM 3146 C CA . VAL A 1 393 ? 13.662 7.174 -14.199 1.00 94.88 393 VAL A CA 1
ATOM 3147 C C . VAL A 1 393 ? 13.460 8.302 -13.195 1.00 94.88 393 VAL A C 1
ATOM 3149 O O . VAL A 1 393 ? 14.316 9.174 -13.059 1.00 94.88 393 VAL A O 1
ATOM 3152 N N . THR A 1 394 ? 12.369 8.274 -12.430 1.00 96.44 394 THR A N 1
ATOM 3153 C CA . THR A 1 394 ? 12.049 9.354 -11.484 1.00 96.44 394 THR A CA 1
ATOM 3154 C C . THR A 1 394 ? 12.958 9.328 -10.253 1.00 96.44 394 THR A C 1
ATOM 3156 O O . THR A 1 394 ? 13.407 10.366 -9.780 1.00 96.44 394 THR A O 1
ATOM 3159 N N . GLY A 1 395 ? 13.278 8.145 -9.721 1.00 94.38 395 GLY A N 1
ATOM 3160 C CA . GLY A 1 395 ? 14.150 7.997 -8.552 1.00 94.38 395 GLY A CA 1
ATOM 3161 C C . GLY A 1 395 ? 15.591 8.408 -8.840 1.00 94.38 395 GLY A C 1
ATOM 3162 O O . GLY A 1 395 ? 16.138 9.265 -8.144 1.00 94.38 395 GLY A O 1
ATOM 3163 N N . LEU A 1 396 ? 16.180 7.833 -9.890 1.00 95.12 396 LEU A N 1
ATOM 3164 C CA . LEU A 1 396 ? 17.550 8.125 -10.302 1.00 95.12 396 LEU A CA 1
ATOM 3165 C C . LEU A 1 396 ? 17.738 9.602 -10.661 1.00 95.12 396 LEU A C 1
ATOM 3167 O O . LEU A 1 396 ? 18.714 10.205 -10.225 1.00 95.12 396 LEU A O 1
ATOM 3171 N N . TYR A 1 397 ? 16.801 10.213 -11.392 1.00 96.94 397 TYR A N 1
ATOM 3172 C CA . TYR A 1 397 ? 16.905 11.635 -11.720 1.00 96.94 397 TYR A CA 1
ATOM 3173 C C . TYR A 1 397 ? 16.934 12.515 -10.464 1.00 96.94 397 TYR A C 1
ATOM 3175 O O . TYR A 1 397 ? 17.819 13.358 -10.323 1.00 96.94 397 TYR A O 1
ATOM 3183 N N . ALA A 1 398 ? 16.006 12.301 -9.523 1.00 95.94 398 ALA A N 1
ATOM 3184 C CA . ALA A 1 398 ? 15.971 13.061 -8.275 1.00 95.94 398 ALA A CA 1
ATOM 3185 C C . ALA A 1 398 ? 17.251 12.866 -7.443 1.00 95.94 398 ALA A C 1
ATOM 3187 O O . ALA A 1 398 ? 17.750 13.810 -6.830 1.00 95.94 398 ALA A O 1
ATOM 3188 N N . GLN A 1 399 ? 17.808 11.652 -7.458 1.00 94.12 399 GLN A N 1
ATOM 3189 C CA . GLN A 1 399 ? 19.075 11.342 -6.807 1.00 94.12 399 GLN A CA 1
ATOM 3190 C C . GLN A 1 399 ? 20.254 12.092 -7.448 1.00 94.12 399 GLN A C 1
ATOM 3192 O O . GLN A 1 399 ? 21.045 12.693 -6.725 1.00 94.12 399 GLN A O 1
ATOM 3197 N N . LEU A 1 400 ? 20.364 12.084 -8.781 1.00 96.06 400 LEU A N 1
ATOM 3198 C CA . LEU A 1 400 ? 21.435 12.767 -9.519 1.00 96.06 400 LEU A CA 1
ATOM 3199 C C . LEU A 1 400 ? 21.370 14.291 -9.371 1.00 96.06 400 LEU A C 1
ATOM 3201 O O . LEU A 1 400 ? 22.405 14.945 -9.294 1.00 96.06 400 LEU A O 1
ATOM 3205 N N . LEU A 1 401 ? 20.162 14.850 -9.292 1.00 96.19 401 LEU A N 1
ATOM 3206 C CA . LEU A 1 401 ? 19.942 16.279 -9.074 1.00 96.19 401 LEU A CA 1
ATOM 3207 C C . LEU A 1 401 ? 20.203 16.711 -7.611 1.00 96.19 401 LEU A C 1
ATOM 3209 O O . LEU A 1 401 ? 20.205 17.903 -7.302 1.00 96.19 401 LEU A O 1
ATOM 3213 N N . GLY A 1 402 ? 20.415 15.760 -6.693 1.00 95.69 402 GLY A N 1
ATOM 3214 C CA . GLY A 1 402 ? 20.615 16.055 -5.274 1.00 95.69 402 GLY A CA 1
ATOM 3215 C C . GLY A 1 402 ? 19.352 16.598 -4.603 1.00 95.69 402 GLY A C 1
ATOM 3216 O O . GLY A 1 402 ? 19.435 17.513 -3.782 1.00 95.69 402 GLY A O 1
ATOM 3217 N N . VAL A 1 403 ? 18.179 16.061 -4.963 1.00 96.88 403 VAL A N 1
ATOM 3218 C CA . VAL A 1 403 ? 16.897 16.470 -4.372 1.00 96.88 403 VAL A CA 1
ATOM 3219 C C . VAL A 1 403 ? 16.803 16.023 -2.914 1.00 96.88 403 VAL A C 1
ATOM 3221 O O . VAL A 1 403 ? 17.168 14.894 -2.576 1.00 96.88 403 VAL A O 1
ATOM 3224 N N . ARG A 1 404 ? 16.251 16.885 -2.049 1.00 96.62 404 ARG A N 1
ATOM 3225 C CA . ARG A 1 404 ? 15.972 16.564 -0.642 1.00 96.62 404 ARG A CA 1
ATOM 3226 C C . ARG A 1 404 ? 15.187 15.248 -0.531 1.00 96.62 404 ARG A C 1
ATOM 3228 O O . ARG A 1 404 ? 14.058 15.172 -1.032 1.00 96.62 404 ARG A O 1
ATOM 3235 N N . PRO A 1 405 ? 15.705 14.220 0.170 1.00 94.12 405 PRO A N 1
ATOM 3236 C CA . PRO A 1 405 ? 15.048 12.915 0.262 1.00 94.12 405 PRO A CA 1
ATOM 3237 C C . PRO A 1 405 ? 13.623 12.982 0.818 1.00 94.12 405 PRO A C 1
ATOM 3239 O O . PRO A 1 405 ? 12.776 12.164 0.460 1.00 94.12 405 PRO A O 1
ATOM 3242 N N . GLN A 1 406 ? 13.343 13.961 1.680 1.00 93.38 406 GLN A N 1
ATOM 3243 C CA . GLN A 1 406 ? 12.023 14.205 2.254 1.00 93.38 406 GLN A CA 1
ATOM 3244 C C . GLN A 1 406 ? 11.004 14.623 1.188 1.00 93.38 406 GLN A C 1
ATOM 3246 O O . GLN A 1 406 ? 9.857 14.190 1.248 1.00 93.38 406 GLN A O 1
ATOM 3251 N N . GLU A 1 407 ? 11.396 15.418 0.193 1.00 94.31 407 GLU A N 1
ATOM 3252 C CA . GLU A 1 407 ? 10.491 15.825 -0.888 1.00 94.31 407 GLU A CA 1
ATOM 3253 C C . GLU A 1 407 ? 10.227 14.688 -1.864 1.00 94.31 407 GLU A C 1
ATOM 3255 O O . GLU A 1 407 ? 9.074 14.428 -2.202 1.00 94.31 407 GLU A O 1
ATOM 3260 N N . VAL A 1 408 ? 11.272 13.938 -2.223 1.00 94.06 408 VAL A N 1
ATOM 3261 C CA . VAL A 1 408 ? 11.124 12.711 -3.014 1.00 94.06 408 VAL A CA 1
ATOM 3262 C C . VAL A 1 408 ? 10.187 11.741 -2.289 1.00 94.06 408 VAL A C 1
ATOM 3264 O O . VAL A 1 408 ? 9.249 11.212 -2.882 1.00 94.06 408 VAL A O 1
ATOM 3267 N N . HIS A 1 409 ? 10.386 11.540 -0.982 1.00 90.06 409 HIS A N 1
ATOM 3268 C CA . HIS A 1 409 ? 9.523 10.695 -0.159 1.00 90.06 409 HIS A CA 1
ATOM 3269 C C . HIS A 1 409 ? 8.054 11.131 -0.209 1.00 90.06 409 HIS A C 1
ATOM 3271 O O . HIS A 1 409 ? 7.202 10.276 -0.468 1.00 90.06 409 HIS A O 1
ATOM 3277 N N . ARG A 1 410 ? 7.773 12.426 -0.002 1.00 91.75 410 ARG A N 1
ATOM 3278 C CA . ARG A 1 410 ? 6.415 12.989 -0.062 1.00 91.75 410 ARG A CA 1
ATOM 3279 C C . ARG A 1 410 ? 5.784 12.784 -1.433 1.00 91.75 410 ARG A C 1
ATOM 3281 O O . ARG A 1 410 ? 4.668 12.285 -1.496 1.00 91.75 410 ARG A O 1
ATOM 3288 N N . TRP A 1 411 ? 6.508 13.071 -2.516 1.00 94.44 411 TRP A N 1
ATOM 3289 C CA . TRP A 1 411 ? 5.989 12.870 -3.869 1.00 94.44 411 TRP A CA 1
ATOM 3290 C C . TRP A 1 411 ? 5.587 11.419 -4.105 1.00 94.44 411 TRP A C 1
ATOM 3292 O O . TRP A 1 411 ? 4.433 11.152 -4.424 1.00 94.44 411 TRP A O 1
ATOM 3302 N N . TYR A 1 412 ? 6.481 10.458 -3.843 1.00 91.88 412 TYR A N 1
ATOM 3303 C CA . TYR A 1 412 ? 6.123 9.050 -4.010 1.00 91.88 412 TYR A CA 1
ATOM 3304 C C . TYR A 1 412 ? 4.938 8.635 -3.125 1.00 91.88 412 TYR A C 1
ATOM 3306 O O . TYR A 1 412 ? 4.151 7.792 -3.547 1.00 91.88 412 TYR A O 1
ATOM 3314 N N . LEU A 1 413 ? 4.850 9.132 -1.885 1.00 86.56 413 LEU A N 1
ATOM 3315 C CA . LEU A 1 413 ? 3.746 8.801 -0.976 1.00 86.56 413 LEU A CA 1
ATOM 3316 C C . LEU A 1 413 ? 2.408 9.341 -1.494 1.00 86.56 413 LEU A C 1
ATOM 3318 O O . LEU A 1 413 ? 1.407 8.639 -1.410 1.00 86.56 413 LEU A O 1
ATOM 3322 N N . GLY A 1 414 ? 2.413 10.538 -2.080 1.00 82.19 414 GLY A N 1
ATOM 3323 C CA . GLY A 1 414 ? 1.215 11.178 -2.606 1.00 82.19 414 GLY A CA 1
ATOM 3324 C C . GLY A 1 414 ? 0.718 10.600 -3.933 1.00 82.19 414 GLY A C 1
ATOM 3325 O O . GLY A 1 414 ? -0.481 10.382 -4.109 1.00 82.19 414 GLY A O 1
ATOM 3326 N N . VAL A 1 415 ? 1.612 10.338 -4.893 1.00 81.50 415 VAL A N 1
ATOM 3327 C CA . VAL A 1 415 ? 1.189 10.111 -6.290 1.00 81.50 415 VAL A CA 1
ATOM 3328 C C . VAL A 1 415 ? 0.795 8.676 -6.640 1.00 81.50 415 VAL A C 1
ATOM 3330 O O . VAL A 1 415 ? 0.052 8.471 -7.594 1.00 81.50 415 VAL A O 1
ATOM 3333 N N . TYR A 1 416 ? 1.262 7.674 -5.895 1.00 72.75 416 TYR A N 1
ATOM 3334 C CA . TYR A 1 416 ? 0.958 6.277 -6.211 1.00 72.75 416 TYR A CA 1
ATOM 3335 C C . TYR A 1 416 ? -0.235 5.778 -5.401 1.00 72.75 416 TYR A C 1
ATOM 3337 O O . TYR A 1 416 ? -0.186 5.773 -4.171 1.00 72.75 416 TYR A O 1
ATOM 3345 N N . GLY A 1 417 ? -1.252 5.246 -6.089 1.00 43.62 417 GLY A N 1
ATOM 3346 C CA . GLY A 1 417 ? -2.469 4.711 -5.460 1.00 43.62 417 GLY A CA 1
ATOM 3347 C C . GLY A 1 417 ? -2.216 3.557 -4.488 1.00 43.62 417 GLY A C 1
ATOM 3348 O O . GLY A 1 417 ? -3.052 3.235 -3.658 1.00 43.62 417 GLY A O 1
ATOM 3349 N N . THR A 1 418 ? -1.022 2.966 -4.547 1.00 45.97 418 THR A N 1
ATOM 3350 C CA . THR A 1 418 ? -0.663 1.758 -3.808 1.00 45.97 418 THR A CA 1
ATOM 3351 C C . THR A 1 418 ? 0.361 2.005 -2.707 1.00 45.97 418 THR A C 1
ATOM 3353 O O . THR A 1 418 ? 0.890 1.038 -2.167 1.00 45.97 418 THR A O 1
ATOM 3356 N N . LYS A 1 419 ? 0.778 3.248 -2.436 1.00 43.94 419 LYS A N 1
ATOM 3357 C CA . LYS A 1 419 ? 1.905 3.484 -1.527 1.00 43.94 419 LYS A CA 1
ATOM 3358 C C . LYS A 1 419 ? 1.431 3.756 -0.099 1.00 43.94 419 LYS A C 1
ATOM 3360 O O . LYS A 1 419 ? 0.924 4.829 0.203 1.00 43.94 419 LYS A O 1
ATOM 3365 N N . ALA A 1 420 ? 1.671 2.791 0.785 1.00 37.62 420 ALA A N 1
ATOM 3366 C CA . ALA A 1 420 ? 1.760 3.030 2.224 1.00 37.62 420 ALA A CA 1
ATOM 3367 C C . ALA A 1 420 ? 3.142 3.626 2.566 1.00 37.62 420 ALA A C 1
ATOM 3369 O O . ALA A 1 420 ? 4.058 3.569 1.746 1.00 37.62 420 ALA A O 1
ATOM 3370 N N . ARG A 1 421 ? 3.350 4.214 3.748 1.00 35.00 421 ARG A N 1
ATOM 3371 C CA . ARG A 1 421 ? 4.590 4.965 4.052 1.00 35.00 421 ARG A CA 1
ATOM 3372 C C . ARG A 1 421 ? 5.885 4.133 3.972 1.00 35.00 421 ARG A C 1
ATOM 3374 O O . ARG A 1 421 ? 6.963 4.693 3.760 1.00 35.00 421 ARG A O 1
ATOM 3381 N N . TRP A 1 422 ? 5.795 2.812 4.107 1.00 36.81 422 TRP A N 1
ATOM 3382 C CA . TRP A 1 422 ? 6.939 1.931 4.330 1.00 36.81 422 TRP A CA 1
ATOM 3383 C C . TRP A 1 422 ? 7.836 1.618 3.107 1.00 36.81 422 TRP A C 1
ATOM 3385 O O . TRP A 1 422 ? 9.031 1.454 3.345 1.00 36.81 422 TRP A O 1
ATOM 3395 N N . PRO A 1 423 ? 7.427 1.660 1.815 1.00 33.22 423 PRO A N 1
ATOM 3396 C CA . PRO A 1 423 ? 8.365 1.550 0.690 1.00 33.22 423 PRO A CA 1
ATOM 3397 C C . PRO A 1 423 ? 9.149 2.835 0.405 1.00 33.22 423 PRO A C 1
ATOM 3399 O O . PRO A 1 423 ? 8.789 3.635 -0.457 1.00 33.22 423 PRO A O 1
ATOM 3402 N N . ARG A 1 424 ? 10.285 3.045 1.080 1.00 27.92 424 ARG A N 1
ATOM 3403 C CA . ARG A 1 424 ? 11.290 4.044 0.663 1.00 27.92 424 ARG A CA 1
ATOM 3404 C C . ARG A 1 424 ? 12.433 3.383 -0.111 1.00 27.92 424 ARG A C 1
ATOM 3406 O O . ARG A 1 424 ? 12.982 2.373 0.316 1.00 27.92 424 ARG A O 1
ATOM 3413 N N . ILE A 1 425 ? 12.827 4.001 -1.221 1.00 29.67 425 ILE A N 1
ATOM 3414 C CA . ILE A 1 425 ? 14.030 3.646 -1.981 1.00 29.67 425 ILE A CA 1
ATOM 3415 C C . ILE A 1 425 ? 15.246 4.102 -1.148 1.00 29.67 425 ILE A C 1
ATOM 3417 O O . ILE A 1 425 ? 15.410 5.296 -0.901 1.00 29.67 425 ILE A O 1
ATOM 3421 N N . ARG A 1 426 ? 16.068 3.169 -0.640 1.00 26.88 426 ARG A N 1
ATOM 3422 C CA . ARG A 1 426 ? 17.438 3.491 -0.173 1.00 26.88 426 ARG A CA 1
ATOM 3423 C C . ARG A 1 426 ? 18.318 3.781 -1.385 1.00 26.88 426 ARG A C 1
ATOM 3425 O O . ARG A 1 426 ? 17.968 3.356 -2.464 1.00 26.88 426 ARG A O 1
ATOM 3432 N N . GLY A 1 427 ? 19.460 4.446 -1.233 1.00 27.62 427 GLY A N 1
ATOM 3433 C CA . GLY A 1 427 ? 20.447 4.523 -2.314 1.00 27.62 427 GLY A CA 1
ATOM 3434 C C . GLY A 1 427 ? 20.882 3.118 -2.744 1.00 27.62 427 GLY A C 1
ATOM 3435 O O . GLY A 1 427 ? 21.513 2.403 -1.966 1.00 27.62 427 GLY A O 1
ATOM 3436 N N . TRP A 1 428 ? 20.511 2.717 -3.959 1.00 27.09 428 TRP A N 1
ATOM 3437 C CA . TRP A 1 428 ? 20.993 1.495 -4.594 1.00 27.09 428 TRP A CA 1
ATOM 3438 C C . TRP A 1 428 ? 22.191 1.865 -5.460 1.00 27.09 428 TRP A C 1
ATOM 3440 O O . TRP A 1 428 ? 22.070 2.650 -6.396 1.00 27.09 428 TRP A O 1
ATOM 3450 N N . SER A 1 429 ? 23.353 1.289 -5.163 1.00 21.78 429 SER A N 1
ATOM 3451 C CA . SER A 1 429 ? 24.424 1.187 -6.151 1.00 21.78 429 SER A CA 1
ATOM 3452 C C . SER A 1 429 ? 24.013 0.090 -7.130 1.00 21.78 429 SER A C 1
ATOM 3454 O O . SER A 1 429 ? 24.172 -1.096 -6.843 1.00 21.78 429 SER A O 1
ATOM 3456 N N . CYS A 1 430 ? 23.412 0.468 -8.258 1.00 22.45 430 CYS A N 1
ATOM 3457 C CA . CYS A 1 430 ? 23.170 -0.477 -9.338 1.00 22.45 430 CYS A CA 1
ATOM 3458 C C . CYS A 1 430 ? 24.459 -0.604 -10.162 1.00 22.45 430 CYS A C 1
ATOM 3460 O O . CYS A 1 430 ? 24.866 0.336 -10.839 1.00 22.45 430 CYS A O 1
ATOM 3462 N N . ARG A 1 431 ? 25.112 -1.774 -10.115 1.00 20.62 431 ARG A N 1
ATOM 3463 C CA . ARG A 1 431 ? 26.147 -2.170 -11.092 1.00 20.62 431 ARG A CA 1
ATOM 3464 C C . ARG A 1 431 ? 25.507 -2.754 -12.360 1.00 20.62 431 ARG A C 1
ATOM 3466 O O . ARG A 1 431 ? 25.993 -3.746 -12.898 1.00 20.62 431 ARG A O 1
ATOM 3473 N N . SER A 1 432 ? 24.396 -2.188 -12.823 1.00 22.81 432 SER A N 1
ATOM 3474 C CA . SER A 1 432 ? 23.791 -2.540 -14.107 1.00 22.81 432 SER A CA 1
ATOM 3475 C C . SER A 1 432 ? 24.290 -1.561 -15.170 1.00 22.81 432 SER A C 1
ATOM 3477 O O . SER A 1 432 ? 24.201 -0.343 -15.035 1.00 22.81 432 SER A O 1
ATOM 3479 N N . LYS A 1 433 ? 24.883 -2.101 -16.238 1.00 21.64 433 LYS A N 1
ATOM 3480 C CA . LYS A 1 433 ? 25.369 -1.344 -17.400 1.00 21.64 433 LYS A CA 1
ATOM 3481 C C . LYS A 1 433 ? 24.198 -0.925 -18.302 1.00 21.64 433 LYS A C 1
ATOM 3483 O O . LYS A 1 433 ? 24.166 -1.295 -19.468 1.00 21.64 433 LYS A O 1
ATOM 3488 N N . ILE A 1 434 ? 23.219 -0.199 -17.767 1.00 24.92 434 ILE A N 1
ATOM 3489 C CA . ILE A 1 434 ? 22.114 0.362 -18.555 1.00 24.92 434 ILE A CA 1
ATOM 3490 C C . ILE A 1 434 ? 21.967 1.830 -18.156 1.00 24.92 434 ILE A C 1
ATOM 3492 O O . ILE A 1 434 ? 21.381 2.158 -17.130 1.00 24.92 434 ILE A O 1
ATOM 3496 N N . TRP A 1 435 ? 22.561 2.709 -18.964 1.00 22.02 435 TRP A N 1
ATOM 3497 C CA . TRP A 1 435 ? 22.457 4.163 -18.841 1.00 22.02 435 TRP A CA 1
ATOM 3498 C C . TRP A 1 435 ? 21.572 4.697 -19.974 1.00 22.02 435 TRP A C 1
ATOM 3500 O O . TRP A 1 435 ? 22.060 4.851 -21.096 1.00 22.02 435 TRP A O 1
ATOM 3510 N N . PRO A 1 436 ? 20.285 4.993 -19.733 1.00 25.83 436 PRO A N 1
ATOM 3511 C CA . PRO A 1 436 ? 19.506 5.793 -20.663 1.00 25.83 436 PRO A CA 1
ATOM 3512 C C . PRO A 1 436 ? 19.888 7.270 -20.482 1.00 25.83 436 PRO A C 1
ATOM 3514 O O . PRO A 1 436 ? 19.628 7.879 -19.446 1.00 25.83 436 PRO A O 1
ATOM 3517 N N . VAL A 1 437 ? 20.538 7.859 -21.486 1.00 25.67 437 VAL A N 1
ATOM 3518 C CA . VAL A 1 437 ? 20.819 9.302 -21.526 1.00 25.67 437 VAL A CA 1
ATOM 3519 C C . VAL A 1 437 ? 19.576 10.012 -22.070 1.00 25.67 437 VAL A C 1
ATOM 3521 O O . VAL A 1 437 ? 19.294 9.929 -23.264 1.00 25.67 437 VAL A O 1
ATOM 3524 N N . CYS A 1 438 ? 18.820 10.719 -21.224 1.00 25.97 438 CYS A N 1
ATOM 3525 C CA . CYS A 1 438 ? 17.666 11.502 -21.683 1.00 25.97 438 CYS A CA 1
ATOM 3526 C C . CYS A 1 438 ? 18.149 12.808 -22.364 1.00 25.97 438 CYS A C 1
ATOM 3528 O O . CYS A 1 438 ? 18.816 13.629 -21.736 1.00 25.97 438 CYS A O 1
ATOM 3530 N N . ARG A 1 439 ? 17.840 12.998 -23.660 1.00 24.70 439 ARG A N 1
ATOM 3531 C CA . ARG A 1 439 ? 18.144 14.224 -24.438 1.00 24.70 439 ARG A CA 1
ATOM 3532 C C . ARG A 1 439 ? 16.919 15.161 -24.540 1.00 24.70 439 ARG A C 1
ATOM 3534 O O . ARG A 1 439 ? 15.799 14.654 -24.590 1.00 24.70 439 ARG A O 1
ATOM 3541 N N . PRO A 1 440 ? 17.109 16.493 -24.657 1.00 24.42 440 PRO A N 1
ATOM 3542 C CA . PRO A 1 440 ? 16.047 17.445 -25.009 1.00 24.42 440 PRO A CA 1
ATOM 3543 C C . PRO A 1 440 ? 15.591 17.278 -26.468 1.00 24.42 440 PRO A C 1
ATOM 3545 O O . PRO A 1 440 ? 16.414 17.055 -27.359 1.00 24.42 440 PRO A O 1
ATOM 3548 N N . SER A 1 441 ? 14.293 17.421 -26.744 1.00 27.38 441 SER A N 1
ATOM 3549 C CA . SER A 1 441 ? 13.715 17.242 -28.082 1.00 27.38 441 SER A CA 1
ATOM 3550 C C . SER A 1 441 ? 13.563 18.555 -28.861 1.00 27.38 441 SER A C 1
ATOM 3552 O O . SER A 1 441 ? 12.443 18.970 -29.127 1.00 27.38 441 SER A O 1
ATOM 3554 N N . ASN A 1 442 ? 14.662 19.180 -29.290 1.00 26.47 442 ASN A N 1
ATOM 3555 C CA . ASN A 1 442 ? 14.617 20.252 -30.296 1.00 26.47 442 ASN A CA 1
ATOM 3556 C C . ASN A 1 442 ? 15.499 19.900 -31.503 1.00 26.47 442 ASN A C 1
ATOM 3558 O O . ASN A 1 442 ? 16.639 20.335 -31.619 1.00 26.47 442 ASN A O 1
ATOM 3562 N N . ALA A 1 443 ? 14.945 19.098 -32.417 1.00 26.95 443 ALA A N 1
ATOM 3563 C CA . ALA A 1 443 ? 15.455 18.926 -33.775 1.00 26.95 443 ALA A CA 1
ATOM 3564 C C . ALA A 1 443 ? 14.270 18.867 -34.758 1.00 26.95 443 ALA A C 1
ATOM 3566 O O . ALA A 1 443 ? 13.332 18.086 -34.570 1.00 26.95 443 ALA A O 1
ATOM 3567 N N . LYS A 1 444 ? 14.306 19.743 -35.773 1.00 24.36 444 LYS A N 1
ATOM 3568 C CA . LYS A 1 444 ? 13.310 19.889 -36.854 1.00 24.36 444 LYS A CA 1
ATOM 3569 C C . LYS A 1 444 ? 13.132 18.588 -37.666 1.00 24.36 444 LYS A C 1
ATOM 3571 O O . LYS A 1 444 ? 14.025 17.739 -37.661 1.00 24.36 444 LYS A O 1
ATOM 3576 N N . PRO A 1 445 ? 11.984 18.402 -38.349 1.00 28.64 445 PRO A N 1
ATOM 3577 C CA . PRO A 1 445 ? 11.570 17.105 -38.865 1.00 28.64 445 PRO A CA 1
ATOM 3578 C C . PRO A 1 445 ? 12.374 16.732 -40.114 1.00 28.64 445 PRO A C 1
ATOM 3580 O O . PRO A 1 445 ? 12.137 17.253 -41.197 1.00 28.64 445 PRO A O 1
ATOM 3583 N N . SER A 1 446 ? 13.300 15.786 -39.973 1.00 25.62 446 SER A N 1
ATOM 3584 C CA . SER A 1 446 ? 13.686 14.913 -41.082 1.00 25.62 446 SER A CA 1
ATOM 3585 C C . SER A 1 446 ? 13.074 13.544 -40.801 1.00 25.62 446 SER A C 1
ATOM 3587 O O . SER A 1 446 ? 13.189 13.013 -39.695 1.00 25.62 446 SER A O 1
ATOM 3589 N N . GLY A 1 447 ? 12.311 13.021 -41.759 1.00 28.77 447 GLY A N 1
ATOM 3590 C CA . GLY A 1 447 ? 11.539 11.795 -41.599 1.00 28.77 447 GLY A CA 1
ATOM 3591 C C . GLY A 1 447 ? 12.436 10.590 -41.335 1.00 28.77 447 GLY A C 1
ATOM 3592 O O . GLY A 1 447 ? 12.935 9.989 -42.275 1.00 28.77 447 GLY A O 1
ATOM 3593 N N . ARG A 1 448 ? 12.627 10.230 -40.061 1.00 26.28 448 ARG A N 1
ATOM 3594 C CA . ARG A 1 448 ? 13.126 8.929 -39.586 1.00 26.28 448 ARG A CA 1
ATOM 3595 C C . ARG A 1 448 ? 12.603 8.680 -38.164 1.00 26.28 448 ARG A C 1
ATOM 3597 O O . ARG A 1 448 ? 12.640 9.557 -37.306 1.00 26.28 448 ARG A O 1
ATOM 3604 N N . LYS A 1 449 ? 12.054 7.478 -37.978 1.00 29.75 449 LYS A N 1
ATOM 3605 C CA . LYS A 1 449 ? 11.264 6.985 -36.837 1.00 29.75 449 LYS A CA 1
ATOM 3606 C C . LYS A 1 449 ? 11.956 7.203 -35.477 1.00 29.75 449 LYS A C 1
ATOM 3608 O O . LYS A 1 449 ? 13.110 6.813 -35.307 1.00 29.75 449 LYS A O 1
ATOM 3613 N N . ARG A 1 450 ? 11.228 7.794 -34.519 1.00 32.47 450 ARG A N 1
ATOM 3614 C CA . ARG A 1 450 ? 11.616 7.994 -33.110 1.00 32.47 450 ARG A CA 1
ATOM 3615 C C . ARG A 1 450 ? 11.077 6.834 -32.270 1.00 32.47 450 ARG A C 1
ATOM 3617 O O . ARG A 1 450 ? 9.947 6.930 -31.833 1.00 32.47 450 ARG A O 1
ATOM 3624 N N . HIS A 1 451 ? 11.840 5.763 -32.071 1.00 37.78 451 HIS A N 1
ATOM 3625 C CA . HIS A 1 451 ? 11.448 4.656 -31.182 1.00 37.78 451 HIS A CA 1
ATOM 3626 C C . HIS A 1 451 ? 12.698 4.006 -30.572 1.00 37.78 451 HIS A C 1
ATOM 3628 O O . HIS A 1 451 ? 13.093 2.922 -30.978 1.00 37.78 451 HIS A O 1
ATOM 3634 N N . GLU A 1 452 ? 13.397 4.726 -29.692 1.00 36.19 452 GLU A N 1
ATOM 3635 C CA . GLU A 1 452 ? 14.380 4.180 -28.738 1.00 36.19 452 GLU A CA 1
ATOM 3636 C C . GLU A 1 452 ? 14.945 5.332 -27.896 1.00 36.19 452 GLU A C 1
ATOM 3638 O O . GLU A 1 452 ? 15.344 6.361 -28.443 1.00 36.19 452 GLU A O 1
ATOM 3643 N N . TYR A 1 453 ? 15.059 5.154 -26.577 1.00 36.94 453 TYR A N 1
ATOM 3644 C CA . TYR A 1 453 ? 15.737 6.121 -25.700 1.00 36.94 453 TYR A CA 1
ATOM 3645 C C . TYR A 1 453 ? 17.268 6.150 -25.879 1.00 36.94 453 TYR A C 1
ATOM 3647 O O . TYR A 1 453 ? 17.948 6.897 -25.178 1.00 36.94 453 TYR A O 1
ATOM 3655 N N . VAL A 1 454 ? 17.839 5.368 -26.806 1.00 30.06 454 VAL A N 1
ATOM 3656 C CA . VAL A 1 454 ? 19.291 5.285 -27.008 1.00 30.06 454 VAL A CA 1
ATOM 3657 C C . VAL A 1 454 ? 19.646 5.133 -28.494 1.00 30.06 454 VAL A C 1
ATOM 3659 O O . VAL A 1 454 ? 19.488 4.066 -29.074 1.00 30.06 454 VAL A O 1
ATOM 3662 N N . ARG A 1 455 ? 20.224 6.183 -29.097 1.00 24.81 455 ARG A N 1
ATOM 3663 C CA . ARG A 1 455 ? 21.176 6.077 -30.223 1.00 24.81 455 ARG A CA 1
ATOM 3664 C C . ARG A 1 455 ? 22.288 7.131 -30.083 1.00 24.81 455 ARG A C 1
ATOM 3666 O O . ARG A 1 455 ? 21.995 8.246 -29.646 1.00 24.81 455 ARG A O 1
ATOM 3673 N N . PRO A 1 456 ? 23.548 6.818 -30.440 1.00 29.45 456 PRO A N 1
ATOM 3674 C CA . PRO A 1 456 ? 24.671 7.744 -30.305 1.00 29.45 456 PRO A CA 1
ATOM 3675 C C . PRO A 1 456 ? 24.782 8.663 -31.533 1.00 29.45 456 PRO A C 1
ATOM 3677 O O . PRO A 1 456 ? 24.659 8.168 -32.647 1.00 29.45 456 PRO A O 1
ATOM 3680 N N . LEU A 1 457 ? 25.044 9.967 -31.340 1.00 23.45 457 LEU A N 1
ATOM 3681 C CA . LEU A 1 457 ? 26.066 10.700 -32.114 1.00 23.45 457 LEU A CA 1
ATOM 3682 C C . LEU A 1 457 ? 26.323 12.148 -31.634 1.00 23.45 457 LEU A C 1
ATOM 3684 O O . LEU A 1 457 ? 25.411 12.854 -31.190 1.00 23.45 457 LEU A O 1
ATOM 3688 N N . GLU A 1 458 ? 27.615 12.478 -31.729 1.00 24.67 458 GLU A N 1
ATOM 3689 C CA . GLU A 1 458 ? 28.361 13.708 -32.058 1.00 24.67 458 GLU A CA 1
ATOM 3690 C C . GLU A 1 458 ? 27.702 15.106 -32.048 1.00 24.67 458 GLU A C 1
ATOM 3692 O O . GLU A 1 458 ? 26.668 15.361 -32.655 1.00 24.67 458 GLU A O 1
ATOM 3697 N N . SER A 1 459 ? 28.465 16.043 -31.462 1.00 24.56 459 SER A N 1
ATOM 3698 C CA . SER A 1 459 ? 28.476 17.505 -31.658 1.00 24.56 459 SER A CA 1
ATOM 3699 C C . SER A 1 459 ? 27.235 18.327 -31.263 1.00 24.56 459 SER A C 1
ATOM 3701 O O . SER A 1 459 ? 26.241 18.357 -31.974 1.00 24.56 459 SER A O 1
ATOM 3703 N N . ALA A 1 460 ? 27.347 19.068 -30.149 1.00 22.98 460 ALA A N 1
ATOM 3704 C CA . ALA A 1 460 ? 26.964 20.486 -30.011 1.00 22.98 460 ALA A CA 1
ATOM 3705 C C . ALA A 1 460 ? 27.078 20.920 -28.534 1.00 22.98 460 ALA A C 1
ATOM 3707 O O . ALA A 1 460 ? 26.149 20.753 -27.749 1.00 22.98 460 ALA A O 1
ATOM 3708 N N . ILE A 1 461 ? 28.225 21.486 -28.147 1.00 22.22 461 ILE A N 1
ATOM 3709 C CA . ILE A 1 461 ? 28.376 22.263 -26.907 1.00 22.22 461 ILE A CA 1
ATOM 3710 C C . ILE A 1 461 ? 28.757 23.679 -27.323 1.00 22.22 461 ILE A C 1
ATOM 3712 O O . ILE A 1 461 ? 29.840 23.879 -27.871 1.00 22.22 461 ILE A O 1
ATOM 3716 N N . ARG A 1 462 ? 27.901 24.659 -27.022 1.00 20.86 462 ARG A N 1
ATOM 3717 C CA . ARG A 1 462 ? 28.308 26.046 -26.759 1.00 20.86 462 ARG A CA 1
ATOM 3718 C C . ARG A 1 462 ? 27.417 26.662 -25.672 1.00 20.86 462 ARG A C 1
ATOM 3720 O O . ARG A 1 462 ? 26.297 26.191 -25.487 1.00 20.86 462 ARG A O 1
ATOM 3727 N N . PRO A 1 463 ? 27.948 27.623 -24.896 1.00 30.11 463 PRO A N 1
ATOM 3728 C CA . PRO A 1 463 ? 27.711 27.671 -23.460 1.00 30.11 463 PRO A CA 1
ATOM 3729 C C . PRO A 1 463 ? 26.812 28.836 -23.039 1.00 30.11 463 PRO A C 1
ATOM 3731 O O . PRO A 1 463 ? 26.902 29.928 -23.591 1.00 30.11 463 PRO A O 1
ATOM 3734 N N . LEU A 1 464 ? 26.046 28.627 -21.970 1.00 21.09 464 LEU A N 1
ATOM 3735 C CA . LEU A 1 464 ? 25.686 29.693 -21.040 1.00 21.09 464 LEU A CA 1
ATOM 3736 C C . LEU A 1 464 ? 26.112 29.233 -19.642 1.00 21.09 464 LEU A C 1
ATOM 3738 O O . LEU A 1 464 ? 25.534 28.327 -19.051 1.00 21.09 464 LEU A O 1
ATOM 3742 N N . ALA A 1 465 ? 27.207 29.826 -19.186 1.00 23.06 465 ALA A N 1
ATOM 3743 C CA . ALA A 1 465 ? 27.764 29.781 -17.839 1.00 23.06 465 ALA A CA 1
ATOM 3744 C C . ALA A 1 465 ? 27.773 31.254 -17.345 1.00 23.06 465 ALA A C 1
ATOM 3746 O O . ALA A 1 465 ? 27.774 32.135 -18.211 1.00 23.06 465 ALA A O 1
ATOM 3747 N N . PRO A 1 466 ? 27.794 31.563 -16.029 1.00 28.98 466 PRO A N 1
ATOM 3748 C CA . PRO A 1 466 ? 28.658 30.873 -15.074 1.00 28.98 466 PRO A CA 1
ATOM 3749 C C . PRO A 1 466 ? 28.070 30.607 -13.678 1.00 28.98 466 PRO A C 1
ATOM 3751 O O . PRO A 1 466 ? 27.486 31.480 -13.052 1.00 28.98 466 PRO A O 1
ATOM 3754 N N . LEU A 1 467 ? 28.385 29.428 -13.137 1.00 24.39 467 LEU A N 1
ATOM 3755 C CA . LEU A 1 467 ? 28.747 29.245 -11.728 1.00 24.39 467 LEU A CA 1
ATOM 3756 C C . LEU A 1 467 ? 29.901 28.226 -11.701 1.00 24.39 467 LEU A C 1
ATOM 3758 O O . LEU A 1 467 ? 29.740 27.051 -12.029 1.00 24.39 467 LEU A O 1
ATOM 3762 N N . HIS A 1 468 ? 31.106 28.734 -11.447 1.00 22.86 468 HIS A N 1
ATOM 3763 C CA . HIS A 1 468 ? 32.374 28.005 -11.448 1.00 22.86 468 HIS A CA 1
ATOM 3764 C C . HIS A 1 468 ? 32.478 27.068 -10.235 1.00 22.86 468 HIS A C 1
ATOM 3766 O O . HIS A 1 468 ? 32.431 27.561 -9.116 1.00 22.86 468 HIS A O 1
ATOM 3772 N N . PHE A 1 469 ? 32.665 25.756 -10.454 1.00 23.91 469 PHE A N 1
ATOM 3773 C CA . PHE A 1 469 ? 33.877 24.987 -10.082 1.00 23.91 469 PHE A CA 1
ATOM 3774 C C . PHE A 1 469 ? 33.709 23.485 -10.423 1.00 23.91 469 PHE A C 1
ATOM 3776 O O . PHE A 1 469 ? 33.582 22.647 -9.543 1.00 23.91 469 PHE A O 1
ATOM 3783 N N . LEU A 1 470 ? 33.693 23.127 -11.713 1.00 24.45 470 LEU A N 1
ATOM 3784 C CA . LEU A 1 470 ? 33.895 21.752 -12.214 1.00 24.45 470 LEU A CA 1
ATOM 3785 C C . LEU A 1 470 ? 34.426 21.836 -13.660 1.00 24.45 470 LEU A C 1
ATOM 3787 O O . LEU A 1 470 ? 33.705 21.631 -14.632 1.00 24.45 470 LEU A O 1
ATOM 3791 N N . GLN A 1 471 ? 35.702 22.186 -13.819 1.00 26.09 471 GLN A N 1
ATOM 3792 C CA . GLN A 1 471 ? 36.428 22.040 -15.084 1.00 26.09 471 GLN A CA 1
ATOM 3793 C C . GLN A 1 471 ? 37.760 21.355 -14.803 1.00 26.09 471 GLN A C 1
ATOM 3795 O O . GLN A 1 471 ? 38.679 21.999 -14.318 1.00 26.09 471 GLN A O 1
ATOM 3800 N N . GLN A 1 472 ? 37.841 20.056 -15.107 1.00 24.16 472 GLN A N 1
ATOM 3801 C CA . GLN A 1 472 ? 39.010 19.394 -15.707 1.00 24.16 472 GLN A CA 1
ATOM 3802 C C . GLN A 1 472 ? 38.722 17.896 -15.901 1.00 24.16 472 GLN A C 1
ATOM 3804 O O . GLN A 1 472 ? 39.238 17.038 -15.198 1.00 24.16 472 GLN A O 1
ATOM 3809 N N . VAL A 1 473 ? 37.896 17.574 -16.899 1.00 23.36 473 VAL A N 1
ATOM 3810 C CA . VAL A 1 473 ? 37.988 16.298 -17.623 1.00 23.36 473 VAL A CA 1
ATOM 3811 C C . VAL A 1 473 ? 37.766 16.625 -19.098 1.00 23.36 473 VAL A C 1
ATOM 3813 O O . VAL A 1 473 ? 36.654 16.956 -19.506 1.00 23.36 473 VAL A O 1
ATOM 3816 N N . ARG A 1 474 ? 38.838 16.602 -19.896 1.00 22.08 474 ARG A N 1
ATOM 3817 C CA . ARG A 1 474 ? 38.783 16.716 -21.360 1.00 22.08 474 ARG A CA 1
ATOM 3818 C C . ARG A 1 474 ? 38.837 15.292 -21.915 1.00 22.08 474 ARG A C 1
ATOM 3820 O O . ARG A 1 474 ? 39.816 14.592 -21.684 1.00 22.08 474 ARG A O 1
ATOM 3827 N N . LEU A 1 475 ? 37.777 14.851 -22.589 1.00 24.08 475 LEU A N 1
ATOM 3828 C CA . LEU A 1 475 ? 37.740 13.582 -23.320 1.00 24.08 475 LEU A CA 1
ATOM 3829 C C . LEU A 1 475 ? 37.974 13.891 -24.801 1.00 24.08 475 LEU A C 1
ATOM 3831 O O . LEU A 1 475 ? 37.111 14.485 -25.442 1.00 24.08 475 LEU A O 1
ATOM 3835 N N . GLU A 1 476 ? 39.127 13.501 -25.340 1.00 23.62 476 GLU A N 1
ATOM 3836 C CA . GLU A 1 476 ? 39.378 13.473 -26.784 1.00 23.62 476 GLU A CA 1
ATOM 3837 C C . GLU A 1 476 ? 39.509 12.014 -27.236 1.00 23.62 476 GLU A C 1
ATOM 3839 O O . GLU A 1 476 ? 40.245 11.232 -26.638 1.00 23.62 476 GLU A O 1
ATOM 3844 N N . GLY A 1 477 ? 38.789 11.638 -28.293 1.00 25.69 477 GLY A N 1
ATOM 3845 C CA . GLY A 1 477 ? 38.903 10.330 -28.933 1.00 25.69 477 GLY A CA 1
ATOM 3846 C C . GLY A 1 477 ? 38.645 10.454 -30.431 1.00 25.69 477 GLY A C 1
ATOM 3847 O O . GLY A 1 477 ? 37.658 11.063 -30.837 1.00 25.69 477 GLY A O 1
ATOM 3848 N N . ARG A 1 478 ? 39.539 9.898 -31.258 1.00 24.28 478 ARG A N 1
ATOM 3849 C CA . ARG A 1 478 ? 39.347 9.742 -32.711 1.00 24.28 478 ARG A CA 1
ATOM 3850 C C . ARG A 1 478 ? 38.816 8.340 -33.012 1.00 24.28 478 ARG A C 1
ATOM 3852 O O . ARG A 1 478 ? 39.255 7.378 -32.389 1.00 24.28 478 ARG A O 1
ATOM 3859 N N . CYS A 1 479 ? 37.917 8.226 -33.991 1.00 24.08 479 CYS A N 1
ATOM 3860 C CA . CYS A 1 479 ? 37.414 6.952 -34.512 1.00 24.08 479 CYS A CA 1
ATOM 3861 C C . CYS A 1 479 ? 38.052 6.606 -35.865 1.00 24.08 479 CYS A C 1
ATOM 3863 O O . CYS A 1 479 ? 38.067 7.428 -36.778 1.00 24.08 479 CYS A O 1
ATOM 3865 N N . GLN A 1 480 ? 38.478 5.351 -36.015 1.00 24.50 480 GLN A N 1
ATOM 3866 C CA . GLN A 1 480 ? 38.603 4.658 -37.298 1.00 24.50 480 GLN A CA 1
ATOM 3867 C C . GLN A 1 480 ? 37.810 3.345 -37.189 1.00 24.50 480 GLN A C 1
ATOM 3869 O O . GLN A 1 480 ? 38.012 2.581 -36.251 1.00 24.50 480 GLN A O 1
ATOM 3874 N N . GLY A 1 481 ? 36.893 3.089 -38.126 1.00 28.22 481 GLY A N 1
ATOM 3875 C CA . GLY A 1 481 ? 36.340 1.745 -38.351 1.00 28.22 481 GLY A CA 1
ATOM 3876 C C . GLY A 1 481 ? 35.232 1.224 -37.420 1.00 28.22 481 GLY A C 1
ATOM 3877 O O . GLY A 1 481 ? 34.978 0.027 -37.430 1.00 28.22 481 GLY A O 1
ATOM 3878 N N . GLY A 1 482 ? 34.531 2.063 -36.650 1.00 28.62 482 GLY A N 1
ATOM 3879 C CA . GLY A 1 482 ? 33.217 1.688 -36.092 1.00 28.62 482 GLY A CA 1
ATOM 3880 C C . GLY A 1 482 ? 33.178 0.607 -34.994 1.00 28.62 482 GLY A C 1
ATOM 3881 O O . GLY A 1 482 ? 32.105 0.066 -34.734 1.00 28.62 482 GLY A O 1
ATOM 3882 N N . GLN A 1 483 ? 34.287 0.317 -34.305 1.00 22.12 483 GLN A N 1
ATOM 3883 C CA . GLN A 1 483 ? 34.302 -0.510 -33.087 1.00 22.12 483 GLN A CA 1
ATOM 3884 C C . GLN A 1 483 ? 34.851 0.268 -31.885 1.00 22.12 483 GLN A C 1
ATOM 3886 O O . GLN A 1 483 ? 35.880 0.932 -31.977 1.00 22.12 483 GLN A O 1
ATOM 3891 N N . LEU A 1 484 ? 34.175 0.157 -30.736 1.00 24.52 484 LEU A N 1
ATOM 3892 C CA . LEU A 1 484 ? 34.603 0.757 -29.470 1.00 24.52 484 LEU A CA 1
ATOM 3893 C C . LEU A 1 484 ? 35.412 -0.280 -28.670 1.00 24.52 484 LEU A C 1
ATOM 3895 O O . LEU A 1 484 ? 34.848 -1.151 -28.009 1.00 24.52 484 LEU A O 1
ATOM 3899 N N . LEU A 1 485 ? 36.741 -0.210 -28.769 1.00 23.41 485 LEU A N 1
ATOM 3900 C CA . LEU A 1 485 ? 37.685 -0.957 -27.928 1.00 23.41 485 LEU A CA 1
ATOM 3901 C C . LEU A 1 485 ? 37.968 -0.181 -26.628 1.00 23.41 485 LEU A C 1
ATOM 3903 O O . LEU A 1 485 ? 37.999 1.046 -26.630 1.00 23.41 485 LEU A O 1
ATOM 3907 N N . LEU A 1 486 ? 38.144 -0.928 -25.530 1.00 23.19 486 LEU A N 1
ATOM 3908 C CA . LEU A 1 486 ? 38.458 -0.498 -24.155 1.00 23.19 486 LEU A CA 1
ATOM 3909 C C . LEU A 1 486 ? 39.001 0.938 -23.987 1.00 23.19 486 LEU A C 1
ATOM 3911 O O . LEU A 1 486 ? 40.097 1.258 -24.444 1.00 23.19 486 LEU A O 1
ATOM 3915 N N . CYS A 1 487 ? 38.330 1.749 -23.163 1.00 23.91 487 CYS A N 1
ATOM 3916 C CA . CYS A 1 487 ? 38.921 2.982 -22.641 1.00 23.91 487 CYS A CA 1
ATOM 3917 C C . CYS A 1 487 ? 39.984 2.652 -21.572 1.00 23.91 487 CYS A C 1
ATOM 3919 O O . CYS A 1 487 ? 39.647 2.336 -20.431 1.00 23.91 487 CYS A O 1
ATOM 3921 N N . ARG A 1 488 ? 41.273 2.742 -21.932 1.00 24.11 488 ARG A N 1
ATOM 3922 C CA . ARG A 1 488 ? 42.383 2.898 -20.974 1.00 24.11 488 ARG A CA 1
ATOM 3923 C C . ARG A 1 488 ? 42.566 4.378 -20.640 1.00 24.11 488 ARG A C 1
ATOM 3925 O O . ARG A 1 488 ? 42.643 5.209 -21.537 1.00 24.11 488 ARG A O 1
ATOM 3932 N N . VAL A 1 489 ? 42.696 4.680 -19.352 1.00 26.61 489 VAL A N 1
ATOM 3933 C CA . VAL A 1 489 ? 43.127 5.989 -18.846 1.00 26.61 489 VAL A CA 1
ATOM 3934 C C . VAL A 1 489 ? 44.649 6.074 -19.006 1.00 26.61 489 VAL A C 1
ATOM 3936 O O . VAL A 1 489 ? 45.367 5.324 -18.345 1.00 26.61 489 VAL A O 1
ATOM 3939 N N . HIS A 1 490 ? 45.143 6.946 -19.886 1.00 25.02 490 HIS A N 1
ATOM 3940 C CA . HIS A 1 490 ? 46.569 7.275 -19.984 1.00 25.02 490 HIS A CA 1
ATOM 3941 C C . HIS A 1 490 ? 46.850 8.650 -19.354 1.00 25.02 490 HIS A C 1
ATOM 3943 O O . HIS A 1 490 ? 46.030 9.557 -19.444 1.00 25.02 490 HIS A O 1
ATOM 3949 N N . ASP A 1 491 ? 48.011 8.732 -18.697 1.00 28.28 491 ASP A N 1
ATOM 3950 C CA . ASP A 1 491 ? 48.620 9.870 -17.992 1.00 28.28 491 ASP A CA 1
ATOM 3951 C C . ASP A 1 491 ? 47.980 10.348 -16.680 1.00 28.28 491 ASP A C 1
ATOM 3953 O O . ASP A 1 491 ? 47.533 11.478 -16.512 1.00 28.28 491 ASP A O 1
ATOM 3957 N N . VAL A 1 492 ? 48.098 9.482 -15.669 1.00 30.33 492 VAL A N 1
ATOM 3958 C CA . VAL A 1 492 ? 48.326 9.905 -14.278 1.00 30.33 492 VAL A CA 1
ATOM 3959 C C . VAL A 1 492 ? 49.758 9.483 -13.917 1.00 30.33 492 VAL A C 1
ATOM 3961 O O . VAL A 1 492 ? 50.100 8.319 -14.148 1.00 30.33 492 VAL A O 1
ATOM 3964 N N . PRO A 1 493 ? 50.614 10.359 -13.352 1.00 28.38 493 PRO A N 1
ATOM 3965 C CA . PRO A 1 493 ? 51.969 9.983 -12.953 1.00 28.38 493 PRO A CA 1
ATOM 3966 C C . PRO A 1 493 ? 51.947 8.742 -12.048 1.00 28.38 493 PRO A C 1
ATOM 3968 O O . PRO A 1 493 ? 51.188 8.685 -11.076 1.00 28.38 493 PRO A O 1
ATOM 3971 N N . ARG A 1 494 ? 52.799 7.747 -12.347 1.00 29.23 494 ARG A N 1
ATOM 3972 C CA . ARG A 1 494 ? 52.823 6.392 -11.743 1.00 29.23 494 ARG A CA 1
ATOM 3973 C C . ARG A 1 494 ? 52.923 6.324 -10.205 1.00 29.23 494 ARG A C 1
ATOM 3975 O O . ARG A 1 494 ? 52.824 5.234 -9.650 1.00 29.23 494 ARG A O 1
ATOM 3982 N N . ARG A 1 495 ? 53.063 7.446 -9.492 1.00 30.64 495 ARG A N 1
ATOM 3983 C CA . ARG A 1 495 ? 53.033 7.504 -8.020 1.00 30.64 495 ARG A CA 1
ATOM 3984 C C . ARG A 1 495 ? 51.645 7.704 -7.393 1.00 30.64 495 ARG A C 1
ATOM 3986 O O . ARG A 1 495 ? 51.552 7.594 -6.180 1.00 30.64 495 ARG A O 1
ATOM 3993 N N . ARG A 1 496 ? 50.571 7.919 -8.168 1.00 33.69 496 ARG A N 1
ATOM 3994 C CA . ARG A 1 496 ? 49.185 8.041 -7.640 1.00 33.69 496 ARG A CA 1
ATOM 3995 C C . ARG A 1 496 ? 48.167 7.046 -8.213 1.00 33.69 496 ARG A C 1
ATOM 3997 O O . ARG A 1 496 ? 46.978 7.156 -7.949 1.00 33.69 496 ARG A O 1
ATOM 4004 N N . GLN A 1 497 ? 48.613 6.025 -8.948 1.00 28.86 497 GLN A N 1
ATOM 4005 C CA . GLN A 1 497 ? 47.744 4.912 -9.375 1.00 28.86 497 GLN A CA 1
ATOM 4006 C C . GLN A 1 497 ? 47.621 3.786 -8.330 1.00 28.86 497 GLN A C 1
ATOM 4008 O O . GLN A 1 497 ? 46.776 2.910 -8.484 1.00 28.86 497 GLN A O 1
ATOM 4013 N N . ARG A 1 498 ? 48.409 3.814 -7.243 1.00 27.31 498 ARG A N 1
ATOM 4014 C CA . ARG A 1 498 ? 48.301 2.838 -6.140 1.00 27.31 498 ARG A CA 1
ATOM 4015 C C . ARG A 1 498 ? 47.283 3.205 -5.050 1.00 27.31 498 ARG A C 1
ATOM 4017 O O . ARG A 1 498 ? 46.999 2.355 -4.221 1.00 27.31 498 ARG A O 1
ATOM 4024 N N . GLU A 1 499 ? 46.676 4.392 -5.088 1.00 28.48 499 GLU A N 1
ATOM 4025 C CA . GLU A 1 499 ? 45.666 4.815 -4.095 1.00 28.48 499 GLU A CA 1
ATOM 4026 C C . GLU A 1 499 ? 44.212 4.723 -4.594 1.00 28.48 499 GLU A C 1
ATOM 4028 O O . GLU A 1 499 ? 43.286 4.852 -3.805 1.00 28.48 499 GLU A O 1
ATOM 4033 N N . ALA A 1 500 ? 43.978 4.431 -5.879 1.00 27.05 500 ALA A N 1
ATOM 4034 C CA . ALA A 1 500 ? 42.625 4.346 -6.450 1.00 27.05 500 ALA A CA 1
ATOM 4035 C C . ALA A 1 500 ? 42.143 2.908 -6.738 1.00 27.05 500 ALA A C 1
ATOM 4037 O O . ALA A 1 500 ? 41.070 2.722 -7.309 1.00 27.05 500 ALA A O 1
ATOM 4038 N N . LEU A 1 501 ? 42.921 1.884 -6.364 1.00 25.38 501 LEU A N 1
ATOM 4039 C CA . LEU A 1 501 ? 42.638 0.478 -6.694 1.00 25.38 501 LEU A CA 1
ATOM 4040 C C . LEU A 1 501 ? 42.525 -0.473 -5.490 1.00 25.38 501 LEU A C 1
ATOM 4042 O O . LEU A 1 501 ? 42.355 -1.667 -5.699 1.00 25.38 501 LEU A O 1
ATOM 4046 N N . ASN A 1 502 ? 42.505 0.034 -4.255 1.00 26.27 502 ASN A N 1
ATOM 4047 C CA . ASN A 1 502 ? 42.165 -0.762 -3.071 1.00 26.27 502 ASN A CA 1
ATOM 4048 C C . ASN A 1 502 ? 41.038 -0.087 -2.281 1.00 26.27 502 ASN A C 1
ATOM 4050 O O . ASN A 1 502 ? 41.279 0.684 -1.361 1.00 26.27 502 ASN A O 1
ATOM 4054 N N . VAL A 1 503 ? 39.788 -0.402 -2.625 1.00 25.84 503 VAL A N 1
ATOM 4055 C CA . VAL A 1 503 ? 38.646 -0.219 -1.714 1.00 25.84 503 VAL A CA 1
ATOM 4056 C C . VAL A 1 503 ? 38.225 -1.610 -1.254 1.00 25.84 503 VAL A C 1
ATOM 4058 O O . VAL A 1 503 ? 37.239 -2.175 -1.727 1.00 25.84 503 VAL A O 1
ATOM 4061 N N . 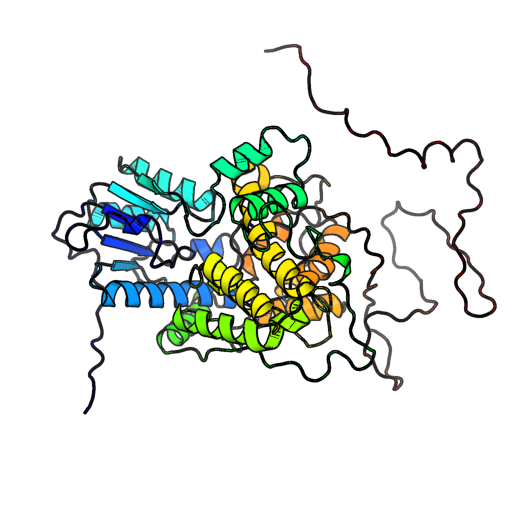GLN A 1 504 ? 39.060 -2.182 -0.387 1.00 26.73 504 GLN A N 1
ATOM 4062 C CA . GLN A 1 504 ? 38.763 -3.391 0.380 1.00 26.73 504 GLN A CA 1
ATOM 4063 C C . GLN A 1 504 ? 38.576 -3.130 1.880 1.00 26.73 504 GLN A C 1
ATOM 4065 O O . GLN A 1 504 ? 38.134 -4.040 2.561 1.00 26.73 504 GLN A O 1
ATOM 4070 N N . ASP A 1 505 ? 38.742 -1.902 2.382 1.00 26.86 505 ASP A N 1
ATOM 4071 C CA . ASP A 1 505 ? 38.523 -1.604 3.803 1.00 26.86 505 ASP A CA 1
ATOM 4072 C C . ASP A 1 505 ? 37.725 -0.313 4.002 1.00 26.86 505 ASP A C 1
ATOM 4074 O O . ASP A 1 505 ? 38.236 0.795 3.854 1.00 26.86 505 ASP A O 1
ATOM 4078 N N . LEU A 1 506 ? 36.450 -0.454 4.372 1.00 22.05 506 LEU A N 1
ATOM 4079 C CA . LEU A 1 506 ? 35.687 0.610 5.031 1.00 22.05 506 LEU A CA 1
ATOM 4080 C C . LEU A 1 506 ? 34.733 -0.002 6.069 1.00 22.05 506 LEU A C 1
ATOM 4082 O O . LEU A 1 506 ? 33.521 0.195 6.023 1.00 22.05 506 LEU A O 1
ATOM 4086 N N . ASP A 1 507 ? 35.313 -0.782 6.989 1.00 22.55 507 ASP A N 1
ATOM 4087 C CA . ASP A 1 507 ? 34.618 -1.437 8.111 1.00 22.55 507 ASP A CA 1
ATOM 4088 C C . ASP A 1 507 ? 35.051 -0.890 9.495 1.00 22.55 507 ASP A C 1
ATOM 4090 O O . ASP A 1 507 ? 34.862 -1.562 10.504 1.00 22.55 507 ASP A O 1
ATOM 4094 N N . ALA A 1 508 ? 35.628 0.323 9.594 1.00 22.66 508 ALA A N 1
ATOM 4095 C CA . ALA A 1 508 ? 36.237 0.786 10.858 1.00 22.66 508 ALA A CA 1
ATOM 4096 C C . ALA A 1 508 ? 36.152 2.291 11.197 1.00 22.66 508 ALA A C 1
ATOM 4098 O O . ALA A 1 508 ? 36.952 2.772 11.995 1.00 22.66 508 ALA A O 1
ATOM 4099 N N . VAL A 1 509 ? 35.191 3.058 10.671 1.00 21.78 509 VAL A N 1
ATOM 4100 C CA . VAL A 1 509 ? 34.979 4.441 11.146 1.00 21.78 509 VAL A CA 1
ATOM 4101 C C . VAL A 1 509 ? 33.524 4.624 11.561 1.00 21.78 509 VAL A C 1
ATOM 4103 O O . VAL A 1 509 ? 32.627 4.689 10.727 1.00 21.78 509 VAL A O 1
ATOM 4106 N N . LEU A 1 510 ? 33.349 4.727 12.883 1.00 21.45 510 LEU A N 1
ATOM 4107 C CA . LEU A 1 510 ? 32.124 4.979 13.655 1.00 21.45 510 LEU A CA 1
ATOM 4108 C C . LEU A 1 510 ? 31.402 3.744 14.214 1.00 21.45 510 LEU A C 1
ATOM 4110 O O . LEU A 1 510 ? 30.194 3.562 14.082 1.00 21.45 510 LEU A O 1
ATOM 4114 N N . SER A 1 511 ? 32.141 2.966 15.004 1.00 18.48 511 SER A N 1
ATOM 4115 C CA . SER A 1 511 ? 31.638 2.543 16.314 1.00 18.48 511 SER A CA 1
ATOM 4116 C C . SER A 1 511 ? 32.764 2.542 17.353 1.00 18.48 511 SER A C 1
ATOM 4118 O O . SER A 1 511 ? 33.772 1.874 17.160 1.00 18.48 511 SER A O 1
ATOM 4120 N N . LEU A 1 512 ? 32.496 3.243 18.466 1.00 18.75 512 LEU A N 1
ATOM 4121 C CA . LEU A 1 512 ? 33.052 3.088 19.823 1.00 18.75 512 LEU A CA 1
ATOM 4122 C C . LEU A 1 512 ? 34.391 3.758 20.203 1.00 18.75 512 LEU A C 1
ATOM 4124 O O . LEU A 1 512 ? 35.454 3.192 19.977 1.00 18.75 512 LEU A O 1
ATOM 4128 N N . LYS A 1 513 ? 34.280 4.872 20.956 1.00 21.41 513 LYS A N 1
ATOM 4129 C CA . LYS A 1 513 ? 34.707 5.098 22.374 1.00 21.41 513 LYS A CA 1
ATOM 4130 C C . LYS A 1 513 ? 35.087 6.581 22.578 1.00 21.41 513 LYS A C 1
ATOM 4132 O O . LYS A 1 513 ? 35.937 7.081 21.861 1.00 21.41 513 LYS A O 1
ATOM 4137 N N . ALA A 1 514 ? 34.313 7.359 23.353 1.00 20.12 514 ALA A N 1
ATOM 4138 C CA . ALA A 1 514 ? 34.433 7.539 24.820 1.00 20.12 514 ALA A CA 1
ATOM 4139 C C . ALA A 1 514 ? 35.762 8.244 25.174 1.00 20.12 514 ALA A C 1
ATOM 4141 O O . ALA A 1 514 ? 36.799 7.739 24.777 1.00 20.12 514 ALA A O 1
ATOM 4142 N N . MET A 1 515 ? 35.874 9.374 25.874 1.00 19.61 515 MET A N 1
ATOM 4143 C CA . MET A 1 515 ? 35.054 10.165 26.805 1.00 19.61 515 MET A CA 1
ATOM 4144 C C . MET A 1 515 ? 35.683 11.572 26.894 1.00 19.61 515 MET A C 1
ATOM 4146 O O . MET A 1 515 ? 36.860 11.700 26.583 1.00 19.61 515 MET A O 1
ATOM 4150 N N . GLU A 1 516 ? 34.921 12.545 27.415 1.00 19.52 516 GLU A N 1
ATOM 4151 C CA . GLU A 1 516 ? 35.322 13.702 28.263 1.00 19.52 516 GLU A CA 1
ATOM 4152 C C . GLU A 1 516 ? 34.708 15.009 27.734 1.00 19.52 516 GLU A C 1
ATOM 4154 O O . GLU A 1 516 ? 34.889 15.336 26.572 1.00 19.52 516 GLU A O 1
ATOM 4159 N N . ARG A 1 517 ? 33.967 15.840 28.471 1.00 18.81 517 ARG A N 1
ATOM 4160 C CA . ARG A 1 517 ? 33.482 15.919 29.859 1.00 18.81 517 ARG A CA 1
ATOM 4161 C C . ARG A 1 517 ? 32.261 16.866 29.827 1.00 18.81 517 ARG A C 1
ATOM 4163 O O . ARG A 1 517 ? 32.228 17.776 29.006 1.00 18.81 517 ARG A O 1
ATOM 4170 N N . MET A 1 518 ? 31.298 16.645 30.724 1.00 18.98 518 MET A N 1
ATOM 4171 C CA . MET A 1 518 ? 30.319 17.651 31.198 1.00 18.98 518 MET A CA 1
ATOM 4172 C C . MET A 1 518 ? 31.047 18.879 31.800 1.00 18.98 518 MET A C 1
ATOM 4174 O O . MET A 1 518 ? 32.220 18.725 32.161 1.00 18.98 518 MET A O 1
ATOM 4178 N N . PRO A 1 519 ? 30.428 20.069 31.955 1.00 29.48 519 PRO A N 1
ATOM 4179 C CA . PRO A 1 519 ? 29.016 20.342 32.282 1.00 29.48 519 PRO A CA 1
ATOM 4180 C C . PRO A 1 519 ? 28.083 20.529 31.091 1.00 29.48 519 PRO A C 1
ATOM 4182 O O . PRO A 1 519 ? 28.501 21.180 30.109 1.00 29.48 519 PRO A O 1
#

Radius of gyration: 26.34 Å; chains: 1; bounding box: 93×61×74 Å

Foldseek 3Di:
DDDDDPPPPQDDLQPDPAAAAEEEEAELLRLAPPWPLPPPDDQVRHAYEYEDAQCLCPVFPAFLLQSLLSLLLRVVSQVVCVVVSHHYRYHDHPPPPHPRDPLVSVLVSCVSNVYQAYEYEADLDPVVVVSNVVSCVVVPHYYHHHYGPLALDTLVRLCVVVVPDPDDDLLVQLLVLCQVPVQCDDNNAHPVRDLALLVQLAAEADLVGPPDADDQDFADQDPSSVVSSVVCCPVVVVGFFDCPPHTDDSALVSLVVLLVCLLQGQLQCCRNCVQYDFFPDFCGSDSSNLLCSSSVSDRVVVSLVSLSVCVVVVNHPPNSSSVVNCVRSGVVNNLSSCDVVCPPVVLVDDPPVQDDADDPCLRVLPDQQSLSSRQSNSLRHYLDHHDNSLCPPRVVVCVVNSHDLNNNLSSNCRRHSNDRSRDDDDDDPDPDPDDQDGDGPDDDDDDDDDTDSDDDDDDDDDDDDDDDDDDDDDDDDDDDDPDDDDDDDPDDPPVPPVPPPDPPDDPDPDDDDDDDDDD

Secondary structure (DSSP, 8-state):
------------GGG--SPPSEEEE--TT---TT-GGGTT--TTT-EEEEE--THHHHTTT--HHHHHHHHHHHHHHHHHHHHTT--EEEE-TT-TT--SSHHHHHHHHHHHH--SEEEEEPPS-HHHHHHHHHHHHHTT--EEEE--TTSSS-HHHHHHHHHT-SS--HHHHHHHHHHHH-TTEETTEEGGG-S--GGGG----BTTBT-SPPPPP-----HHHHHHHHHHHHHTTTSSS-STT-----SHHHHHHHHHHHHHHTHHHHTTTTT---TT-S-TT---THHHHHTTSS-HHHHHHHHHHHHHTTSS-HHHHHHHHIIIIIIIHHHHHHHHHHTTGGGG--TT---BPPPTHHHH---S-HHHHHHHHHHHHHS---HHIIIIIIIHHHHHTTB-HHHHHHHHHHH-TT--S----------------PPP------S-----S--------------------------SSS---------S-TTSSSSSS-----S-SS---------

Sequence (519 aa):
MTSKSASVTPQPLAQATTHIRHLVLILGDQLDAFASVWEDFDPNQDAVWMAEVDEESTHVISSKQRTTVFLSAMRHFASALRAQGKRVFYTELDDSTNTGTLAQELERAIQALQPKRLVMTAPGEWRVLQSLRTAAARHQLPIDVRDDTHFFSTVRDFAAHAKQRKQLRLEFFYREMRAKTGILMDGARPVGGQWNFDADNRGAFGKNGPGPLPPPKRFTPDDITRQVMDLVNHRLAHHPGALTSFGWPVTREQALVALQDFIAHRLPNFGTYQDAMWEGEVWLYHSHLSCALNLKLLHPKEVVQAAEEAYHAGHAPLASVEGFVRQILGWREYVRGIYWTRMPDYAGLNAWQAQTPLPSFYWTGETDMACLRDAIRQTLSHGYAHHIQRLMVTGLYAQLLGVRPQEVHRWYLGVYGTKARWPRIRGWSCRSKIWPVCRPSNAKPSGRKRHEYVRPLESAIRPLAPLHFLQQVRLEGRCQGGQLLLCRVHDVPRRRQREALNVQDLDAVLSLKAMERMP